Protein AF-0000000084467109 (afdb_homodimer)

Structure (mmCIF, N/CA/C/O backbone):
data_AF-0000000084467109-model_v1
#
loop_
_entity.id
_entity.type
_entity.pdbx_description
1 polymer 'NAD(P)-binding protein'
#
loop_
_atom_site.group_PDB
_atom_site.id
_atom_site.type_symbol
_atom_site.label_atom_id
_atom_site.label_alt_id
_atom_site.label_comp_id
_atom_site.label_asym_id
_atom_site.label_entity_id
_atom_site.label_seq_id
_atom_site.pdbx_PDB_ins_code
_atom_site.Cartn_x
_atom_site.Cartn_y
_atom_site.Cartn_z
_atom_site.occupancy
_atom_site.B_iso_or_equiv
_atom_site.auth_seq_id
_atom_site.auth_comp_id
_atom_site.auth_asym_id
_atom_site.auth_atom_id
_atom_site.pdbx_PDB_model_num
ATOM 1 N N . MET A 1 1 ? 11.43 -48.375 -25.312 1 65.69 1 MET A N 1
ATOM 2 C CA . MET A 1 1 ? 12.828 -48 -25.219 1 65.69 1 MET A CA 1
ATOM 3 C C . MET A 1 1 ? 12.984 -46.688 -24.406 1 65.69 1 MET A C 1
ATOM 5 O O . MET A 1 1 ? 12.125 -45.812 -24.453 1 65.69 1 MET A O 1
ATOM 9 N N . ALA A 1 2 ? 13.984 -46.594 -23.453 1 82.38 2 ALA A N 1
ATOM 10 C CA . ALA A 1 2 ? 14.281 -45.375 -22.672 1 82.38 2 ALA A CA 1
ATOM 11 C C . ALA A 1 2 ? 14.57 -44.188 -23.594 1 82.38 2 ALA A C 1
ATOM 13 O O . ALA A 1 2 ? 15.25 -44.344 -24.609 1 82.38 2 ALA A O 1
ATOM 14 N N . PRO A 1 3 ? 13.891 -43.062 -23.344 1 91.12 3 PRO A N 1
ATOM 15 C CA . PRO A 1 3 ? 14.195 -41.875 -24.156 1 91.12 3 PRO A CA 1
ATOM 16 C C . PRO A 1 3 ? 15.688 -41.531 -24.141 1 91.12 3 PRO A C 1
ATOM 18 O O . PRO A 1 3 ? 16.359 -41.719 -23.125 1 91.12 3 PRO A O 1
ATOM 21 N N . THR A 1 4 ? 16.219 -41.094 -25.312 1 95.38 4 THR A N 1
ATOM 22 C CA . THR A 1 4 ? 17.625 -40.719 -25.406 1 95.38 4 THR A CA 1
ATOM 23 C C . THR A 1 4 ? 17.766 -39.188 -25.531 1 95.38 4 THR A C 1
ATOM 25 O O . THR A 1 4 ? 18.859 -38.656 -25.375 1 95.38 4 THR A O 1
ATOM 28 N N . GLU A 1 5 ? 16.641 -38.594 -25.938 1 97.44 5 GLU A N 1
ATOM 29 C CA . GLU A 1 5 ? 16.656 -37.156 -26.109 1 97.44 5 GLU A CA 1
ATOM 30 C C . GLU A 1 5 ? 15.531 -36.5 -25.312 1 97.44 5 GLU A C 1
ATOM 32 O O . GLU A 1 5 ? 14.555 -37.156 -24.953 1 97.44 5 GLU A O 1
ATOM 37 N N . GLN A 1 6 ? 15.781 -35.281 -25.047 1 97.81 6 GLN A N 1
ATOM 38 C CA . GLN A 1 6 ? 14.766 -34.438 -24.422 1 97.81 6 GLN A CA 1
ATOM 39 C C . GLN A 1 6 ? 14.562 -33.156 -25.203 1 97.81 6 GLN A C 1
ATOM 41 O O . GLN A 1 6 ? 15.453 -32.688 -25.922 1 97.81 6 GLN A O 1
ATOM 46 N N . LYS A 1 7 ? 13.375 -32.625 -25.156 1 98.44 7 LYS A N 1
ATOM 47 C CA . LYS A 1 7 ? 13.055 -31.281 -25.609 1 98.44 7 LYS A CA 1
ATOM 48 C C . LYS A 1 7 ? 12.836 -30.344 -24.438 1 98.44 7 LYS A C 1
ATOM 50 O O . LYS A 1 7 ? 12.156 -30.688 -23.469 1 98.44 7 LYS A O 1
ATOM 55 N N . ILE A 1 8 ? 13.531 -29.172 -24.5 1 98.38 8 ILE A N 1
ATOM 56 C CA . ILE A 1 8 ? 13.5 -28.234 -23.391 1 98.38 8 ILE A CA 1
ATOM 57 C C . ILE A 1 8 ? 13.352 -26.812 -23.938 1 98.38 8 ILE A C 1
ATOM 59 O O . ILE A 1 8 ? 14.016 -26.438 -24.906 1 98.38 8 ILE A O 1
ATOM 63 N N . TRP A 1 9 ? 12.445 -26.062 -23.328 1 98.75 9 TRP A N 1
ATOM 64 C CA . TRP A 1 9 ? 12.305 -24.656 -23.703 1 98.75 9 TRP A CA 1
ATOM 65 C C . TRP A 1 9 ? 13.305 -23.797 -22.922 1 98.75 9 TRP A C 1
ATOM 67 O O . TRP A 1 9 ? 13.398 -23.891 -21.703 1 98.75 9 TRP A O 1
ATOM 77 N N . ILE A 1 10 ? 14 -22.969 -23.641 1 98.69 10 ILE A N 1
ATOM 78 C CA . ILE A 1 10 ? 15.008 -22.047 -23.141 1 98.69 10 ILE A CA 1
ATOM 79 C C . ILE A 1 10 ? 14.523 -20.609 -23.297 1 98.69 10 ILE A C 1
ATOM 81 O O . ILE A 1 10 ? 13.898 -20.266 -24.312 1 98.69 10 ILE A O 1
ATOM 85 N N . VAL A 1 11 ? 14.734 -19.797 -22.281 1 98.69 11 VAL A N 1
ATOM 86 C CA . VAL A 1 11 ? 14.562 -18.359 -22.516 1 98.69 11 VAL A CA 1
ATOM 87 C C . VAL A 1 11 ? 15.625 -17.859 -23.484 1 98.69 11 VAL A C 1
ATOM 89 O O . VAL A 1 11 ? 16.812 -17.891 -23.188 1 98.69 11 VAL A O 1
ATOM 92 N N . ASN A 1 12 ? 15.141 -17.453 -24.609 1 98.56 12 ASN A N 1
ATOM 93 C CA . ASN A 1 12 ? 16.047 -17 -25.656 1 98.56 12 ASN A CA 1
ATOM 94 C C . ASN A 1 12 ? 16.406 -15.523 -25.5 1 98.56 12 ASN A C 1
ATOM 96 O O . ASN A 1 12 ? 17.594 -15.164 -25.5 1 98.56 12 ASN A O 1
ATOM 100 N N . GLU A 1 13 ? 15.438 -14.672 -25.391 1 98.06 13 GLU A N 1
ATOM 101 C CA . GLU A 1 13 ? 15.586 -13.242 -25.109 1 98.06 13 GLU A CA 1
ATOM 102 C C . GLU A 1 13 ? 14.609 -12.797 -24.031 1 98.06 13 GLU A C 1
ATOM 104 O O . GLU A 1 13 ? 13.391 -12.898 -24.203 1 98.06 13 GLU A O 1
ATOM 109 N N . ASN A 1 14 ? 15.234 -12.289 -22.953 1 97.62 14 ASN A N 1
ATOM 110 C CA . ASN A 1 14 ? 14.344 -11.781 -21.906 1 97.62 14 ASN A CA 1
ATOM 111 C C . ASN A 1 14 ? 13.516 -10.602 -22.406 1 97.62 14 ASN A C 1
ATOM 113 O O . ASN A 1 14 ? 14.055 -9.68 -23.031 1 97.62 14 ASN A O 1
ATOM 117 N N . PRO A 1 15 ? 12.266 -10.656 -22.109 1 95.62 15 PRO A N 1
ATOM 118 C CA . PRO A 1 15 ? 11.383 -9.594 -22.609 1 95.62 15 PRO A CA 1
ATOM 119 C C . PRO A 1 15 ? 11.414 -8.344 -21.734 1 95.62 15 PRO A C 1
ATOM 121 O O . PRO A 1 15 ? 11.672 -8.438 -20.531 1 95.62 15 PRO A O 1
ATOM 124 N N . THR A 1 16 ? 11.078 -7.176 -22.281 1 89.5 16 THR A N 1
ATOM 125 C CA . THR A 1 16 ? 10.93 -5.93 -21.531 1 89.5 16 THR A CA 1
ATOM 126 C C . THR A 1 16 ? 9.461 -5.664 -21.203 1 89.5 16 THR A C 1
ATOM 128 O O . THR A 1 16 ? 9.148 -5.074 -20.172 1 89.5 16 THR A O 1
ATOM 131 N N . HIS A 1 17 ? 8.602 -5.961 -22.062 1 86.19 17 HIS A N 1
ATOM 132 C CA . HIS A 1 17 ? 7.16 -5.82 -21.875 1 86.19 17 HIS A CA 1
ATOM 133 C C . HIS A 1 17 ? 6.426 -7.098 -22.281 1 86.19 17 HIS A C 1
ATOM 135 O O . HIS A 1 17 ? 6.73 -8.18 -21.766 1 86.19 17 HIS A O 1
ATOM 141 N N . GLU A 1 18 ? 5.793 -7.141 -23.406 1 88.19 18 GLU A N 1
ATOM 142 C CA . GLU A 1 18 ? 5.059 -8.32 -23.859 1 88.19 18 GLU A CA 1
ATOM 143 C C . GLU A 1 18 ? 6.012 -9.414 -24.344 1 88.19 18 GLU A C 1
ATOM 145 O O . GLU A 1 18 ? 7.117 -9.117 -24.797 1 88.19 18 GLU A O 1
ATOM 150 N N . VAL A 1 19 ? 5.625 -10.609 -24.125 1 92.94 19 VAL A N 1
ATOM 151 C CA . VAL A 1 19 ? 6.371 -11.742 -24.656 1 92.94 19 VAL A CA 1
ATOM 152 C C . VAL A 1 19 ? 6.488 -11.617 -26.172 1 92.94 19 VAL A C 1
ATOM 154 O O . VAL A 1 19 ? 5.488 -11.406 -26.859 1 92.94 19 VAL A O 1
ATOM 157 N N . GLN A 1 20 ? 7.738 -11.688 -26.641 1 92.31 20 GLN A N 1
ATOM 158 C CA . GLN A 1 20 ? 8.031 -11.562 -28.062 1 92.31 20 GLN A CA 1
ATOM 159 C C . GLN A 1 20 ? 8.203 -12.938 -28.703 1 92.31 20 GLN A C 1
ATOM 161 O O . GLN A 1 20 ? 8.414 -13.938 -28.016 1 92.31 20 GLN A O 1
ATOM 166 N N . PRO A 1 21 ? 8.109 -12.969 -30.062 1 91.25 21 PRO A N 1
ATOM 167 C CA . PRO A 1 21 ? 8.258 -14.25 -30.766 1 91.25 21 PRO A CA 1
ATOM 168 C C . PRO A 1 21 ? 9.586 -14.945 -30.469 1 91.25 21 PRO A C 1
ATOM 170 O O . PRO A 1 21 ? 9.656 -16.172 -30.484 1 91.25 21 PRO A O 1
ATOM 173 N N . ASP A 1 22 ? 10.562 -14.18 -30.156 1 95.5 22 ASP A N 1
ATOM 174 C CA . ASP A 1 22 ? 11.875 -14.773 -29.938 1 95.5 22 ASP A CA 1
ATOM 175 C C . ASP A 1 22 ? 12.188 -14.906 -28.453 1 95.5 22 ASP A C 1
ATOM 177 O O . ASP A 1 22 ? 13.336 -15.141 -28.062 1 95.5 22 ASP A O 1
ATOM 181 N N . THR A 1 23 ? 11.234 -14.742 -27.625 1 98.06 23 THR A N 1
ATOM 182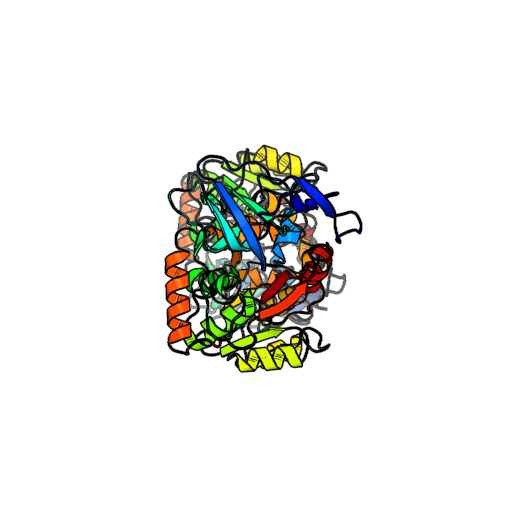 C CA . THR A 1 23 ? 11.445 -14.836 -26.172 1 98.06 23 THR A CA 1
ATOM 183 C C . THR A 1 23 ? 11.906 -16.234 -25.781 1 98.06 23 THR A C 1
ATOM 185 O O . THR A 1 23 ? 12.773 -16.391 -24.922 1 98.06 23 THR A O 1
ATOM 188 N N . PHE A 1 24 ? 11.375 -17.203 -26.453 1 98.56 24 PHE A N 1
ATOM 189 C CA . PHE A 1 24 ? 11.703 -18.578 -26.125 1 98.56 24 PHE A CA 1
ATOM 190 C C . PHE A 1 24 ? 12.211 -19.328 -27.359 1 98.56 24 PHE A C 1
ATOM 192 O O . PHE A 1 24 ? 11.891 -18.953 -28.484 1 98.56 24 PHE A O 1
ATOM 199 N N . ARG A 1 25 ? 12.922 -20.328 -27.109 1 98.56 25 ARG A N 1
ATOM 200 C CA . ARG A 1 25 ? 13.32 -21.266 -28.156 1 98.56 25 ARG A CA 1
ATOM 201 C C . ARG A 1 25 ? 13.297 -22.703 -27.641 1 98.56 25 ARG A C 1
ATOM 203 O O . ARG A 1 25 ? 13.617 -22.953 -26.469 1 98.56 25 ARG A O 1
ATOM 210 N N . LEU A 1 26 ? 12.992 -23.625 -28.516 1 98.56 26 LEU A N 1
ATOM 211 C CA . LEU A 1 26 ? 12.961 -25.047 -28.188 1 98.56 26 LEU A CA 1
ATOM 212 C C . LEU A 1 26 ? 14.273 -25.734 -28.578 1 98.56 26 LEU A C 1
ATOM 214 O O . LEU A 1 26 ? 14.766 -25.531 -29.703 1 98.56 26 LEU A O 1
ATOM 218 N N . GLU A 1 27 ? 14.789 -26.484 -27.609 1 98.44 27 GLU A N 1
ATOM 219 C CA . GLU A 1 27 ? 16.016 -27.234 -27.891 1 98.44 27 GLU A CA 1
ATOM 220 C C . GLU A 1 27 ? 15.773 -28.734 -27.719 1 98.44 27 GLU A C 1
ATOM 222 O O . GLU A 1 27 ? 15.055 -29.156 -26.812 1 98.44 27 GLU A O 1
ATOM 227 N N . THR A 1 28 ? 16.375 -29.469 -28.609 1 98.25 28 THR A N 1
ATOM 228 C CA . THR A 1 28 ? 16.531 -30.906 -28.438 1 98.25 28 THR A CA 1
ATOM 229 C C . THR A 1 28 ? 17.938 -31.25 -27.953 1 98.25 28 THR A C 1
ATOM 231 O O . THR A 1 28 ? 18.922 -30.828 -28.562 1 98.25 28 THR A O 1
ATOM 234 N N . ARG A 1 29 ? 17.906 -31.938 -26.828 1 96.94 29 ARG A N 1
ATOM 235 C CA . ARG A 1 29 ? 19.188 -32.281 -26.219 1 96.94 29 ARG A CA 1
ATOM 236 C C . ARG A 1 29 ? 19.219 -33.781 -25.828 1 96.94 29 ARG A C 1
ATOM 238 O O . ARG A 1 29 ? 18.172 -34.375 -25.562 1 96.94 29 ARG A O 1
ATOM 245 N N . PRO A 1 30 ? 20.5 -34.281 -25.953 1 97.56 30 PRO A N 1
ATOM 246 C CA . PRO A 1 30 ? 20.578 -35.625 -25.344 1 97.56 30 PRO A CA 1
ATOM 247 C C . PRO A 1 30 ? 20.234 -35.625 -23.859 1 97.56 30 PRO A C 1
ATOM 249 O O . PRO A 1 30 ? 20.531 -34.625 -23.156 1 97.56 30 PRO A O 1
ATOM 252 N N . ILE A 1 31 ? 19.578 -36.625 -23.406 1 97.75 31 ILE A N 1
ATOM 253 C CA . ILE A 1 31 ? 19.359 -36.781 -21.969 1 97.75 31 ILE A CA 1
ATOM 254 C C . ILE A 1 31 ? 20.672 -37.125 -21.281 1 97.75 31 ILE A C 1
ATOM 256 O O . ILE A 1 31 ? 21.359 -38.062 -21.672 1 97.75 31 ILE A O 1
ATOM 260 N N . PRO A 1 32 ? 21.031 -36.375 -20.344 1 96 32 PRO A N 1
ATOM 261 C CA . PRO A 1 32 ? 22.312 -36.656 -19.688 1 96 32 PRO A CA 1
ATOM 262 C C . PRO A 1 32 ? 22.281 -37.938 -18.891 1 96 32 PRO A C 1
ATOM 264 O O . PRO A 1 32 ? 21.219 -38.406 -18.484 1 96 32 PRO A O 1
ATOM 267 N N . GLU A 1 33 ? 23.5 -38.469 -18.703 1 95.69 33 GLU A N 1
ATOM 268 C CA . GLU A 1 33 ? 23.609 -39.625 -17.812 1 95.69 33 GLU A CA 1
ATOM 269 C C . GLU A 1 33 ? 23.234 -39.25 -16.391 1 95.69 33 GLU A C 1
ATOM 271 O O . GLU A 1 33 ? 23.609 -38.188 -15.891 1 95.69 33 GLU A O 1
ATOM 276 N N . LEU A 1 34 ? 22.531 -40.125 -15.828 1 96.69 34 LEU A N 1
ATOM 277 C CA . LEU A 1 34 ? 22.062 -39.906 -14.461 1 96.69 34 LEU A CA 1
ATOM 278 C C . LEU A 1 34 ? 23.219 -39.969 -13.477 1 96.69 34 LEU A C 1
ATOM 280 O O . LEU A 1 34 ? 23.984 -40.938 -13.453 1 96.69 34 LEU A O 1
ATOM 284 N N . LYS A 1 35 ? 23.359 -38.906 -12.602 1 98.06 35 LYS A N 1
ATOM 285 C CA . LYS A 1 35 ? 24.328 -38.875 -11.508 1 98.06 35 LYS A CA 1
ATOM 286 C C . LYS A 1 35 ? 23.672 -39.312 -10.195 1 98.06 35 LYS A C 1
ATOM 288 O O . LYS A 1 35 ? 22.453 -39.438 -10.117 1 98.06 35 LYS A O 1
ATOM 293 N N . ASP A 1 36 ? 24.578 -39.688 -9.25 1 97.56 36 ASP A N 1
ATOM 294 C CA . ASP A 1 36 ? 24.062 -40.031 -7.938 1 97.56 36 ASP A CA 1
ATOM 295 C C . ASP A 1 36 ? 23.172 -38.906 -7.387 1 97.56 36 ASP A C 1
ATOM 297 O O . ASP A 1 36 ? 23.516 -37.75 -7.445 1 97.56 36 ASP A O 1
ATOM 301 N N . GLY A 1 37 ? 21.969 -39.344 -6.945 1 98.12 37 GLY A N 1
ATOM 302 C CA . GLY A 1 37 ? 21.062 -38.375 -6.352 1 98.12 37 GLY A CA 1
ATOM 303 C C . GLY A 1 37 ? 20.141 -37.719 -7.363 1 98.12 37 GLY A C 1
ATOM 304 O O . GLY A 1 37 ? 19.391 -36.812 -7.031 1 98.12 37 GLY A O 1
ATOM 305 N N . GLU A 1 38 ? 20.172 -38.188 -8.57 1 98.38 38 GLU A N 1
ATOM 306 C CA . GLU A 1 38 ? 19.328 -37.594 -9.617 1 98.38 38 GLU A CA 1
ATOM 307 C C . GLU A 1 38 ? 18.25 -38.594 -10.07 1 98.38 38 GLU A C 1
ATOM 309 O O . GLU A 1 38 ? 18.375 -39.781 -9.844 1 98.38 38 GLU A O 1
ATOM 314 N N . VAL A 1 39 ? 17.219 -38.062 -10.648 1 98.38 39 VAL A N 1
ATOM 315 C CA . VAL A 1 39 ? 16.172 -38.875 -11.258 1 98.38 39 VAL A CA 1
ATOM 316 C C . VAL A 1 39 ? 15.859 -38.344 -12.656 1 98.38 39 VAL A C 1
ATOM 318 O O . VAL A 1 39 ? 15.984 -37.156 -12.922 1 98.38 39 VAL A O 1
ATOM 321 N N . LEU A 1 40 ? 15.5 -39.281 -13.531 1 98.44 40 LEU A N 1
ATOM 322 C CA . LEU A 1 40 ? 14.93 -38.938 -14.836 1 98.44 40 LEU A CA 1
ATOM 323 C C . LEU A 1 40 ? 13.406 -38.969 -14.789 1 98.44 40 LEU A C 1
ATOM 325 O O . LEU A 1 40 ? 12.805 -39.969 -14.422 1 98.44 40 LEU A O 1
ATOM 329 N N . VAL A 1 41 ? 12.828 -37.875 -15.133 1 98.56 41 VAL A N 1
ATOM 330 C CA . VAL A 1 41 ? 11.383 -37.719 -15.031 1 98.56 41 VAL A CA 1
ATOM 331 C C . VAL A 1 41 ? 10.781 -37.531 -16.422 1 98.56 41 VAL A C 1
ATOM 333 O O . VAL A 1 41 ? 11.281 -36.719 -17.203 1 98.56 41 VAL A O 1
ATOM 336 N N . GLN A 1 42 ? 9.789 -38.312 -16.75 1 98.69 42 GLN A N 1
ATOM 337 C CA . GLN A 1 42 ? 8.891 -38 -17.859 1 98.69 42 GLN A CA 1
ATOM 338 C C . GLN A 1 42 ? 7.781 -37.062 -17.422 1 98.69 42 GLN A C 1
ATOM 340 O O . GLN A 1 42 ? 6.895 -37.438 -16.656 1 98.69 42 GLN A O 1
ATOM 345 N N . VAL A 1 43 ? 7.805 -35.875 -17.922 1 98.69 43 VAL A N 1
ATOM 346 C CA . VAL A 1 43 ? 6.859 -34.844 -17.484 1 98.69 43 VAL A CA 1
ATOM 347 C C . VAL A 1 43 ? 5.496 -35.094 -18.125 1 98.69 43 VAL A C 1
ATOM 349 O O . VAL A 1 43 ? 5.402 -35.344 -19.328 1 98.69 43 VAL A O 1
ATOM 352 N N . GLU A 1 44 ? 4.461 -35.062 -17.312 1 98.44 44 GLU A N 1
ATOM 353 C CA . GLU A 1 44 ? 3.102 -35.344 -17.781 1 98.44 44 GLU A CA 1
ATOM 354 C C . GLU A 1 44 ? 2.271 -34.062 -17.797 1 98.44 44 GLU A C 1
ATOM 356 O O . GLU A 1 44 ? 1.51 -33.812 -18.734 1 98.44 44 GLU A O 1
ATOM 361 N N . PHE A 1 45 ? 2.355 -33.312 -16.75 1 98.62 45 PHE A N 1
ATOM 362 C CA . PHE A 1 45 ? 1.618 -32.062 -16.594 1 98.62 45 PHE A CA 1
ATOM 363 C C . PHE A 1 45 ? 2.555 -30.922 -16.203 1 98.62 45 PHE A C 1
ATOM 365 O O . PHE A 1 45 ? 3.514 -31.125 -15.453 1 98.62 45 PHE A O 1
ATOM 372 N N . ILE A 1 46 ? 2.328 -29.734 -16.719 1 98.75 46 ILE A N 1
ATOM 373 C CA . ILE A 1 46 ? 3.119 -28.547 -16.391 1 98.75 46 ILE A CA 1
ATOM 374 C C . ILE A 1 46 ? 2.207 -27.438 -15.859 1 98.75 46 ILE A C 1
ATOM 376 O O . ILE A 1 46 ? 1.143 -27.188 -16.422 1 98.75 46 ILE A O 1
ATOM 380 N N . SER A 1 47 ? 2.619 -26.906 -14.742 1 98.44 47 SER A N 1
ATOM 381 C CA . SER A 1 47 ? 1.913 -25.766 -14.188 1 98.44 47 SER A CA 1
ATOM 382 C C . SER A 1 47 ? 2.117 -24.516 -15.047 1 98.44 47 SER A C 1
ATOM 384 O O . SER A 1 47 ? 3.221 -24.281 -15.539 1 98.44 47 SER A O 1
ATOM 386 N N . ASN A 1 48 ? 1.075 -23.812 -15.305 1 98.31 48 ASN A N 1
ATOM 387 C CA . ASN A 1 48 ? 1.164 -22.484 -15.898 1 98.31 48 ASN A CA 1
ATOM 388 C C . ASN A 1 48 ? 0.893 -21.391 -14.867 1 98.31 48 ASN A C 1
ATOM 390 O O . ASN A 1 48 ? -0.212 -21.297 -14.328 1 98.31 48 ASN A O 1
ATOM 394 N N . ASP A 1 49 ? 1.9 -20.578 -14.617 1 97.06 49 ASP A N 1
ATOM 395 C CA . ASP A 1 49 ? 1.8 -19.547 -13.578 1 97.06 49 ASP A CA 1
ATOM 396 C C . ASP A 1 49 ? 2.086 -18.172 -14.141 1 97.06 49 ASP A C 1
ATOM 398 O O . ASP A 1 49 ? 3.115 -17.953 -14.789 1 97.06 49 ASP A O 1
ATOM 402 N N . PRO A 1 50 ? 1.169 -17.203 -13.805 1 95.94 50 PRO A N 1
ATOM 403 C CA . PRO A 1 50 ? 1.449 -15.828 -14.234 1 95.94 50 PRO A CA 1
ATOM 404 C C . PRO A 1 50 ? 2.797 -15.32 -13.734 1 95.94 50 PRO A C 1
ATOM 406 O O . PRO A 1 50 ? 3.465 -14.547 -14.422 1 95.94 50 PRO A O 1
ATOM 409 N N . ALA A 1 51 ? 3.242 -15.75 -12.594 1 95.06 51 ALA A N 1
ATOM 410 C CA . ALA A 1 51 ? 4.496 -15.328 -11.984 1 95.06 51 ALA A CA 1
ATOM 411 C C . ALA A 1 51 ? 5.684 -15.625 -12.891 1 95.06 51 ALA A C 1
ATOM 413 O O . ALA A 1 51 ? 6.719 -14.961 -12.812 1 95.06 51 ALA A O 1
ATOM 414 N N . GLN A 1 52 ? 5.562 -16.578 -13.773 1 96.69 52 GLN A N 1
ATOM 415 C CA . GLN A 1 52 ? 6.629 -16.922 -14.703 1 96.69 52 GLN A CA 1
ATOM 416 C C . GLN A 1 52 ? 7 -15.734 -15.586 1 96.69 52 GLN A C 1
ATOM 418 O O . GLN A 1 52 ? 8.148 -15.602 -16 1 96.69 52 GLN A O 1
ATOM 423 N N . ARG A 1 53 ? 6.004 -14.898 -15.797 1 95.75 53 ARG A N 1
ATOM 424 C CA . ARG A 1 53 ? 6.301 -13.711 -16.594 1 95.75 53 ARG A CA 1
ATOM 425 C C . ARG A 1 53 ? 7.312 -12.82 -15.867 1 95.75 53 ARG A C 1
ATOM 427 O O . ARG A 1 53 ? 8.219 -12.266 -16.5 1 95.75 53 ARG A O 1
ATOM 434 N N . GLY A 1 54 ? 7.098 -12.703 -14.586 1 93.69 54 GLY A N 1
ATOM 435 C CA . GLY A 1 54 ? 8.031 -11.906 -13.805 1 93.69 54 GLY A CA 1
ATOM 436 C C . GLY A 1 54 ? 9.414 -12.523 -13.727 1 93.69 54 GLY A C 1
ATOM 437 O O . GLY A 1 54 ? 10.414 -11.805 -13.695 1 93.69 54 GLY A O 1
ATOM 438 N N . TRP A 1 55 ? 9.5 -13.781 -13.812 1 96.19 55 TRP A N 1
ATOM 439 C CA . TRP A 1 55 ? 10.773 -14.492 -13.664 1 96.19 55 TRP A CA 1
ATOM 440 C C . TRP A 1 55 ? 11.688 -14.203 -14.844 1 96.19 55 TRP A C 1
ATOM 442 O O . TRP A 1 55 ? 12.914 -14.312 -14.734 1 96.19 55 TRP A O 1
ATOM 452 N N . ILE A 1 56 ? 11.086 -13.844 -15.953 1 96.75 56 ILE A N 1
ATOM 453 C CA . ILE A 1 56 ? 11.906 -13.727 -17.156 1 96.75 56 ILE A CA 1
ATOM 454 C C . ILE A 1 56 ? 12.031 -12.258 -17.562 1 96.75 56 ILE A C 1
ATOM 456 O O . ILE A 1 56 ? 12.477 -11.945 -18.656 1 96.75 56 ILE A O 1
ATOM 460 N N . GLN A 1 57 ? 11.664 -11.367 -16.719 1 94.62 57 GLN A N 1
ATOM 461 C CA . GLN A 1 57 ? 11.711 -9.938 -17.016 1 94.62 57 GLN A CA 1
ATOM 462 C C . GLN A 1 57 ? 13.148 -9.469 -17.234 1 94.62 57 GLN A C 1
ATOM 464 O O . GLN A 1 57 ? 14.023 -9.734 -16.406 1 94.62 57 GLN A O 1
ATOM 469 N N . LYS A 1 58 ? 13.305 -8.766 -18.359 1 94.81 58 LYS A N 1
ATOM 470 C CA . LYS A 1 58 ? 14.625 -8.211 -18.641 1 94.81 58 LYS A CA 1
ATOM 471 C C . LYS A 1 58 ? 15.039 -7.191 -17.578 1 94.81 58 LYS A C 1
ATOM 473 O O . LYS A 1 58 ? 14.227 -6.355 -17.172 1 94.81 58 LYS A O 1
ATOM 478 N N . GLY A 1 59 ? 16.219 -7.297 -17.094 1 91.25 59 GLY A N 1
ATOM 479 C CA . GLY A 1 59 ? 16.766 -6.305 -16.188 1 91.25 59 GLY A CA 1
ATOM 480 C C . GLY A 1 59 ? 16.344 -6.531 -14.75 1 91.25 59 GLY A C 1
ATOM 481 O O . GLY A 1 59 ? 16.594 -5.688 -13.883 1 91.25 59 GLY A O 1
ATOM 482 N N . SER A 1 60 ? 15.766 -7.633 -14.477 1 91.31 60 SER A N 1
ATOM 483 C CA . SER A 1 60 ? 15.391 -7.938 -13.102 1 91.31 60 SER A CA 1
ATOM 484 C C . SER A 1 60 ? 16.609 -7.891 -12.18 1 91.31 60 SER A C 1
ATOM 486 O O . SER A 1 60 ? 17.656 -8.438 -12.5 1 91.31 60 SER A O 1
ATOM 488 N N . ASP A 1 61 ? 16.453 -7.148 -11.047 1 90.62 61 ASP A N 1
ATOM 489 C CA . ASP A 1 61 ? 17.484 -7.09 -10.016 1 90.62 61 ASP A CA 1
ATOM 490 C C . ASP A 1 61 ? 17.453 -8.336 -9.133 1 90.62 61 ASP A C 1
ATOM 492 O O . ASP A 1 61 ? 16.516 -8.523 -8.359 1 90.62 61 ASP A O 1
ATOM 496 N N . PRO A 1 62 ? 18.5 -9.109 -9.188 1 91.38 62 PRO A N 1
ATOM 497 C CA . PRO A 1 62 ? 18.484 -10.359 -8.422 1 91.38 62 PRO A CA 1
ATOM 498 C C . PRO A 1 62 ? 18.344 -10.117 -6.918 1 91.38 62 PRO A C 1
ATOM 500 O O . PRO A 1 62 ? 17.797 -10.961 -6.203 1 91.38 62 PRO A O 1
ATOM 503 N N . ASP A 1 63 ? 18.812 -8.961 -6.477 1 90.38 63 ASP A N 1
ATOM 504 C CA . ASP A 1 63 ? 18.734 -8.656 -5.051 1 90.38 63 ASP A CA 1
ATOM 505 C C . ASP A 1 63 ? 17.312 -8.359 -4.621 1 90.38 63 ASP A C 1
ATOM 507 O O . ASP A 1 63 ? 16.969 -8.492 -3.443 1 90.38 63 ASP A O 1
ATOM 511 N N . ARG A 1 64 ? 16.5 -8.016 -5.547 1 94.25 64 ARG A N 1
ATOM 512 C CA . ARG A 1 64 ? 15.133 -7.613 -5.238 1 94.25 64 ARG A CA 1
ATOM 513 C C . ARG A 1 64 ? 14.133 -8.688 -5.664 1 94.25 64 ARG A C 1
ATOM 515 O O . ARG A 1 64 ? 13 -8.711 -5.184 1 94.25 64 ARG A O 1
ATOM 522 N N . ALA A 1 65 ? 14.633 -9.594 -6.512 1 94.31 65 ALA A N 1
ATOM 523 C CA . ALA A 1 65 ? 13.758 -10.664 -6.984 1 94.31 65 ALA A CA 1
ATOM 524 C C . ALA A 1 65 ? 13.492 -11.68 -5.879 1 94.31 65 ALA A C 1
ATOM 526 O O . ALA A 1 65 ? 14.375 -11.984 -5.074 1 94.31 65 ALA A O 1
ATOM 527 N N . TYR A 1 66 ? 12.25 -12.18 -5.824 1 93.69 66 TYR A N 1
ATOM 528 C CA . TYR A 1 66 ? 11.906 -13.148 -4.789 1 93.69 66 TYR A CA 1
ATOM 529 C C . TYR A 1 66 ? 12.297 -14.562 -5.207 1 93.69 66 TYR A C 1
ATOM 531 O O . TYR A 1 66 ? 12.32 -15.477 -4.379 1 93.69 66 TYR A O 1
ATOM 539 N N . VAL A 1 67 ? 12.508 -14.766 -6.469 1 93.44 67 VAL A N 1
ATOM 540 C CA . VAL A 1 67 ? 13.141 -15.969 -7.008 1 93.44 67 VAL A CA 1
ATOM 541 C C . VAL A 1 67 ? 14.242 -15.57 -7.988 1 93.44 67 VAL A C 1
ATOM 543 O O . VAL A 1 67 ? 14.195 -14.492 -8.586 1 93.44 67 VAL A O 1
ATOM 546 N N . LYS A 1 68 ? 15.188 -16.469 -8.109 1 94.44 68 LYS A N 1
ATOM 547 C CA . LYS A 1 68 ? 16.234 -16.203 -9.094 1 94.44 68 LYS A CA 1
ATOM 548 C C . LYS A 1 68 ? 15.641 -15.961 -10.477 1 94.44 68 LYS A C 1
ATOM 550 O O . LYS A 1 68 ? 14.859 -16.781 -10.977 1 94.44 68 LYS A O 1
ATOM 555 N N . PRO A 1 69 ? 16 -14.852 -11.078 1 96.94 69 PRO A N 1
ATOM 556 C CA . PRO A 1 69 ? 15.508 -14.633 -12.445 1 96.94 69 PRO A CA 1
ATOM 557 C C . PRO A 1 69 ? 15.961 -15.719 -13.414 1 96.94 69 PRO A C 1
ATOM 559 O O . PRO A 1 69 ? 17.016 -16.328 -13.211 1 96.94 69 PRO A O 1
ATOM 562 N N . VAL A 1 70 ? 15.117 -15.984 -14.414 1 97.69 70 VAL A N 1
ATOM 563 C CA . VAL A 1 70 ? 15.516 -16.859 -15.516 1 97.69 70 VAL A CA 1
ATOM 564 C C . VAL A 1 70 ? 16.125 -16.031 -16.641 1 97.69 70 VAL A C 1
ATOM 566 O O . VAL A 1 70 ? 15.445 -15.203 -17.25 1 97.69 70 VAL A O 1
ATOM 569 N N . ARG A 1 71 ? 17.359 -16.234 -16.922 1 97.69 71 ARG A N 1
ATOM 570 C CA . ARG A 1 71 ? 18.094 -15.438 -17.891 1 97.69 71 ARG A CA 1
ATOM 571 C C . ARG A 1 71 ? 18.109 -16.125 -19.25 1 97.69 71 ARG A C 1
ATOM 573 O O . ARG A 1 71 ? 17.906 -17.328 -19.359 1 97.69 71 ARG A O 1
ATOM 580 N N . ALA A 1 72 ? 18.359 -15.195 -20.234 1 98.19 72 ALA A N 1
ATOM 581 C CA . ALA A 1 72 ? 18.578 -15.75 -21.562 1 98.19 72 ALA A CA 1
ATOM 582 C C . ALA A 1 72 ? 19.609 -16.875 -21.531 1 98.19 72 ALA A C 1
ATOM 584 O O . ALA A 1 72 ? 20.656 -16.75 -20.891 1 98.19 72 ALA A O 1
ATOM 585 N N . GLY A 1 73 ? 19.203 -17.938 -22.188 1 98.31 73 GLY A N 1
ATOM 586 C CA . GLY A 1 73 ? 20.078 -19.109 -22.203 1 98.31 73 GLY A CA 1
ATOM 587 C C . GLY A 1 73 ? 19.719 -20.141 -21.156 1 98.31 73 GLY A C 1
ATOM 588 O O . GLY A 1 73 ? 20.219 -21.266 -21.203 1 98.31 73 GLY A O 1
ATOM 589 N N . GLU A 1 74 ? 18.859 -19.812 -20.266 1 98.12 74 GLU A N 1
ATOM 590 C CA . GLU A 1 74 ? 18.469 -20.734 -19.203 1 98.12 74 GLU A CA 1
ATOM 591 C C . GLU A 1 74 ? 17.141 -21.406 -19.516 1 98.12 74 GLU A C 1
ATOM 593 O O . GLU A 1 74 ? 16.297 -20.828 -20.203 1 98.12 74 GLU A O 1
ATOM 598 N N . PRO A 1 75 ? 16.953 -22.625 -19.031 1 98.25 75 PRO A N 1
ATOM 599 C CA . PRO A 1 75 ? 15.664 -23.281 -19.219 1 98.25 75 PRO A CA 1
ATOM 600 C C . PRO A 1 75 ? 14.539 -22.578 -18.453 1 98.25 75 PRO A C 1
ATOM 602 O O . PRO A 1 75 ? 14.75 -22.078 -17.344 1 98.25 75 PRO A O 1
ATOM 605 N N . MET A 1 76 ? 13.406 -22.531 -19.125 1 98.44 76 MET A N 1
ATOM 606 C CA . MET A 1 76 ? 12.242 -22 -18.422 1 98.44 76 MET A CA 1
ATOM 607 C C . MET A 1 76 ? 11.867 -22.891 -17.234 1 98.44 76 MET A C 1
ATOM 609 O O . MET A 1 76 ? 11.914 -24.109 -17.344 1 98.44 76 MET A O 1
ATOM 613 N N . ARG A 1 77 ? 11.5 -22.25 -16.156 1 98.06 77 ARG A N 1
ATOM 614 C CA . ARG A 1 77 ? 11.148 -22.984 -14.938 1 98.06 77 ARG A CA 1
ATOM 615 C C . ARG A 1 77 ? 9.641 -23.156 -14.828 1 98.06 77 ARG A C 1
ATOM 617 O O . ARG A 1 77 ? 8.875 -22.281 -15.227 1 98.06 77 ARG A O 1
ATOM 624 N N . ALA A 1 78 ? 9.273 -24.234 -14.242 1 98.25 78 ALA A N 1
ATOM 625 C CA . ALA A 1 78 ? 7.875 -24.547 -13.953 1 98.25 78 ALA A CA 1
ATOM 626 C C . ALA A 1 78 ? 7.762 -25.766 -13.047 1 98.25 78 ALA A C 1
ATOM 628 O O . ALA A 1 78 ? 8.602 -26.656 -13.102 1 98.25 78 ALA A O 1
ATOM 629 N N . SER A 1 79 ? 6.727 -25.75 -12.25 1 97.75 79 SER A N 1
ATOM 630 C CA . SER A 1 79 ? 6.371 -26.984 -11.555 1 97.75 79 SER A CA 1
ATOM 631 C C . SER A 1 79 ? 5.629 -27.938 -12.477 1 97.75 79 SER A C 1
ATOM 633 O O . SER A 1 79 ? 5.094 -27.531 -13.508 1 97.75 79 SER A O 1
ATOM 635 N N . GLY A 1 80 ? 5.715 -29.156 -12.117 1 98.44 80 GLY A N 1
ATOM 636 C CA . GLY A 1 80 ? 5.051 -30.172 -12.922 1 98.44 80 GLY A CA 1
ATOM 637 C C . GLY A 1 80 ? 4.84 -31.484 -12.188 1 98.44 80 GLY A C 1
ATOM 638 O O . GLY A 1 80 ? 5.281 -31.625 -11.047 1 98.44 80 GLY A O 1
ATOM 639 N N . ILE A 1 81 ? 4.039 -32.312 -12.805 1 98.56 81 ILE A N 1
ATOM 640 C CA . ILE A 1 81 ? 3.857 -33.688 -12.406 1 98.56 81 ILE A CA 1
ATOM 641 C C . ILE A 1 81 ? 4.457 -34.625 -13.461 1 98.56 81 ILE A C 1
ATOM 643 O O . ILE A 1 81 ? 4.316 -34.375 -14.664 1 98.56 81 ILE A O 1
ATOM 647 N N . GLY A 1 82 ? 5.125 -35.594 -13.008 1 98.44 82 GLY A N 1
ATOM 648 C CA . GLY A 1 82 ? 5.715 -36.562 -13.938 1 98.44 82 GLY A CA 1
ATOM 649 C C . GLY A 1 82 ? 5.98 -37.906 -13.305 1 98.44 82 GLY A C 1
ATOM 650 O O . GLY A 1 82 ? 5.758 -38.094 -12.109 1 98.44 82 GLY A O 1
ATOM 651 N N . LYS A 1 83 ? 6.41 -38.812 -14.141 1 98.25 83 LYS A N 1
ATOM 652 C CA . LYS A 1 83 ? 6.77 -40.156 -13.719 1 98.25 83 LYS A CA 1
ATOM 653 C C . LYS A 1 83 ? 8.281 -40.344 -13.742 1 98.25 83 LYS A C 1
ATOM 655 O O . LYS A 1 83 ? 8.945 -40.031 -14.727 1 98.25 83 LYS A O 1
ATOM 660 N N . ILE A 1 84 ? 8.758 -40.906 -12.672 1 98.31 84 ILE A N 1
ATOM 661 C CA . ILE A 1 84 ? 10.188 -41.219 -12.633 1 98.31 84 ILE A CA 1
ATOM 662 C C . ILE A 1 84 ? 10.469 -42.438 -13.5 1 98.31 84 ILE A C 1
ATOM 664 O O . ILE A 1 84 ? 9.938 -43.531 -13.242 1 98.31 84 ILE A O 1
ATOM 668 N N . LEU A 1 85 ? 11.289 -42.281 -14.5 1 98.25 85 LEU A N 1
ATOM 669 C CA . LEU A 1 85 ? 11.648 -43.344 -15.406 1 98.25 85 LEU A CA 1
ATOM 670 C C . LEU A 1 85 ? 12.891 -44.094 -14.914 1 98.25 85 LEU A C 1
ATOM 672 O O . LEU A 1 85 ? 13.031 -45.281 -15.133 1 98.25 85 LEU A O 1
ATOM 676 N N . ALA A 1 86 ? 13.828 -43.375 -14.383 1 97.94 86 ALA A N 1
ATOM 677 C CA . ALA A 1 86 ? 15.07 -43.875 -13.812 1 97.94 86 ALA A CA 1
ATOM 678 C C . ALA A 1 86 ? 15.477 -43.094 -12.57 1 97.94 86 ALA A C 1
ATOM 680 O O . ALA A 1 86 ? 15.203 -41.906 -12.477 1 97.94 86 ALA A O 1
ATOM 681 N N . SER A 1 87 ? 16.141 -43.844 -11.586 1 98.06 87 SER A N 1
ATOM 682 C CA . SER A 1 87 ? 16.453 -43.188 -10.32 1 98.06 87 SER A CA 1
ATOM 683 C C . SER A 1 87 ? 17.812 -43.625 -9.789 1 98.06 87 SER A C 1
ATOM 685 O O . SER A 1 87 ? 18.141 -44.812 -9.836 1 98.06 87 SER A O 1
ATOM 687 N N . LYS A 1 88 ? 18.609 -42.688 -9.445 1 98.19 88 LYS A N 1
ATOM 688 C CA . LYS A 1 88 ? 19.781 -42.906 -8.602 1 98.19 88 LYS A CA 1
ATOM 689 C C . LYS A 1 88 ? 19.641 -42.188 -7.277 1 98.19 88 LYS A C 1
ATOM 691 O O . LYS A 1 88 ? 20.641 -41.719 -6.703 1 98.19 88 LYS A O 1
ATOM 696 N N . SER A 1 89 ? 18.438 -41.906 -6.969 1 97.44 89 SER A N 1
ATOM 697 C CA . SER A 1 89 ? 18.078 -41.281 -5.703 1 97.44 89 SER A CA 1
ATOM 698 C C . SER A 1 89 ? 17.781 -42.312 -4.629 1 97.44 89 SER A C 1
ATOM 700 O O . SER A 1 89 ? 17.234 -43.406 -4.93 1 97.44 89 SER A O 1
ATOM 702 N N . SER A 1 90 ? 18.141 -42.062 -3.373 1 95.62 90 SER A N 1
ATOM 703 C CA . SER A 1 90 ? 17.766 -42.938 -2.258 1 95.62 90 SER A CA 1
ATOM 704 C C . SER A 1 90 ? 16.344 -42.625 -1.778 1 95.62 90 SER A C 1
ATOM 706 O O . SER A 1 90 ? 15.75 -43.375 -1.031 1 95.62 90 SER A O 1
ATOM 708 N N . LYS A 1 91 ? 15.75 -41.5 -2.279 1 96.38 91 LYS A N 1
ATOM 709 C CA . LYS A 1 91 ? 14.469 -41 -1.78 1 96.38 91 LYS A CA 1
ATOM 710 C C . LYS A 1 91 ? 13.328 -41.375 -2.729 1 96.38 91 LYS A C 1
ATOM 712 O O . LYS A 1 91 ? 12.195 -41.562 -2.295 1 96.38 91 LYS A O 1
ATOM 717 N N . TRP A 1 92 ? 13.633 -41.375 -3.996 1 98 92 TRP A N 1
ATOM 718 C CA . TRP A 1 92 ? 12.609 -41.562 -5.016 1 98 92 TRP A CA 1
ATOM 719 C C . TRP A 1 92 ? 12.875 -42.781 -5.863 1 98 92 TRP A C 1
ATOM 721 O O . TRP A 1 92 ? 14.023 -43.094 -6.191 1 98 92 TRP A O 1
ATOM 731 N N . LYS A 1 93 ? 11.766 -43.438 -6.27 1 97.88 93 LYS A N 1
ATOM 732 C CA . LYS A 1 93 ? 11.906 -44.688 -6.973 1 97.88 93 LYS A CA 1
ATOM 733 C C . LYS A 1 93 ? 11.312 -44.625 -8.375 1 97.88 93 LYS A C 1
ATOM 735 O O . LYS A 1 93 ? 10.398 -43.812 -8.625 1 97.88 93 LYS A O 1
ATOM 740 N N . GLU A 1 94 ? 11.836 -45.5 -9.148 1 97.88 94 GLU A N 1
ATOM 741 C CA . GLU A 1 94 ? 11.305 -45.625 -10.5 1 97.88 94 GLU A CA 1
ATOM 742 C C . GLU A 1 94 ? 9.828 -46 -10.477 1 97.88 94 GLU A C 1
ATOM 744 O O . GLU A 1 94 ? 9.391 -46.781 -9.641 1 97.88 94 GLU A O 1
ATOM 749 N N . GLY A 1 95 ? 9.094 -45.375 -11.328 1 97.75 95 GLY A N 1
ATOM 750 C CA . GLY A 1 95 ? 7.668 -45.656 -11.438 1 97.75 95 GLY A CA 1
ATOM 751 C C . GLY A 1 95 ? 6.801 -44.719 -10.641 1 97.75 95 GLY A C 1
ATOM 752 O O . GLY A 1 95 ? 5.605 -44.562 -10.906 1 97.75 95 GLY A O 1
ATOM 753 N N . GLN A 1 96 ? 7.363 -44 -9.719 1 97.44 96 GLN A N 1
ATOM 754 C CA . GLN A 1 96 ? 6.594 -43.094 -8.891 1 97.44 96 GLN A CA 1
ATOM 755 C C . GLN A 1 96 ? 6.164 -41.844 -9.688 1 97.44 96 GLN A C 1
ATOM 757 O O . GLN A 1 96 ? 6.93 -41.344 -10.508 1 97.44 96 GLN A O 1
ATOM 762 N N . ARG A 1 97 ? 4.918 -41.469 -9.469 1 97.88 97 ARG A N 1
ATOM 763 C CA . ARG A 1 97 ? 4.445 -40.188 -9.961 1 97.88 97 ARG A CA 1
ATOM 764 C C . ARG A 1 97 ? 4.719 -39.062 -8.953 1 97.88 97 ARG A C 1
ATOM 766 O O . ARG A 1 97 ? 4.34 -39.188 -7.781 1 97.88 97 ARG A O 1
ATOM 773 N N . VAL A 1 98 ? 5.406 -38.031 -9.406 1 97.94 98 VAL A N 1
ATOM 774 C CA . VAL A 1 98 ? 5.914 -37.031 -8.445 1 97.94 98 VAL A CA 1
ATOM 775 C C . VAL A 1 98 ? 5.586 -35.625 -8.922 1 97.94 98 VAL A C 1
ATOM 777 O O . VAL A 1 98 ? 5.332 -35.406 -10.102 1 97.94 98 VAL A O 1
ATOM 780 N N . TYR A 1 99 ? 5.406 -34.781 -7.949 1 97.19 99 TYR A N 1
ATOM 781 C CA . TYR A 1 99 ? 5.336 -33.344 -8.125 1 97.19 99 TYR A CA 1
ATOM 782 C C . TYR A 1 99 ? 6.691 -32.688 -7.863 1 97.19 99 TYR A C 1
ATOM 784 O O . TYR A 1 99 ? 7.355 -33 -6.875 1 97.19 99 TYR A O 1
ATOM 792 N N . GLY A 1 100 ? 7.125 -31.828 -8.734 1 97 100 GLY A N 1
ATOM 793 C CA . GLY A 1 100 ? 8.406 -31.156 -8.57 1 97 100 GLY A CA 1
ATOM 794 C C . GLY A 1 100 ? 8.602 -30 -9.547 1 97 100 GLY A C 1
ATOM 795 O O . GLY A 1 100 ? 7.637 -29.5 -10.117 1 97 100 GLY A O 1
ATOM 796 N N . TYR A 1 101 ? 9.836 -29.516 -9.625 1 97 101 TYR A N 1
ATOM 797 C CA . TYR A 1 101 ? 10.219 -28.438 -10.531 1 97 101 TYR A CA 1
ATOM 798 C C . TYR A 1 101 ? 10.891 -29 -11.781 1 97 101 TYR A C 1
ATOM 800 O O . TYR A 1 101 ? 12.102 -29.234 -11.789 1 97 101 TYR A O 1
ATOM 808 N N . PHE A 1 102 ? 10.156 -29.078 -12.859 1 98.31 102 PHE A N 1
ATOM 809 C CA . PHE A 1 102 ? 10.609 -29.828 -14.023 1 98.31 102 PHE A CA 1
ATOM 810 C C . PHE A 1 102 ? 10.781 -28.922 -15.234 1 98.31 102 PHE A C 1
ATOM 812 O O . PHE A 1 102 ? 11.359 -29.328 -16.234 1 98.31 102 PHE A O 1
ATOM 819 N N . GLY A 1 103 ? 10.289 -27.688 -15.148 1 98.31 103 GLY A N 1
ATOM 820 C CA . GLY A 1 103 ? 10.43 -26.766 -16.266 1 98.31 103 GLY A CA 1
ATOM 821 C C . GLY A 1 103 ? 9.57 -27.141 -17.453 1 98.31 103 GLY A C 1
ATOM 822 O O . GLY A 1 103 ? 8.672 -27.969 -17.344 1 98.31 103 GLY A O 1
ATOM 823 N N . TRP A 1 104 ? 9.797 -26.406 -18.531 1 98.75 104 TRP A N 1
ATOM 824 C CA . TRP A 1 104 ? 9.141 -26.672 -19.812 1 98.75 104 TRP A CA 1
ATOM 825 C C . TRP A 1 104 ? 9.914 -27.719 -20.609 1 98.75 104 TRP A C 1
ATOM 827 O O . TRP A 1 104 ? 10.633 -27.375 -21.547 1 98.75 104 TRP A O 1
ATOM 837 N N . ALA A 1 105 ? 9.672 -28.969 -20.266 1 98.62 105 ALA A N 1
ATOM 838 C CA . ALA A 1 105 ? 10.398 -30.078 -20.891 1 98.62 105 ALA A CA 1
ATOM 839 C C . ALA A 1 105 ? 9.539 -31.328 -20.938 1 98.62 105 ALA A C 1
ATOM 841 O O . ALA A 1 105 ? 8.594 -31.484 -20.156 1 98.62 105 ALA A O 1
ATOM 842 N N . ASP A 1 106 ? 9.805 -32.219 -21.859 1 98.62 106 ASP A N 1
ATOM 843 C CA . ASP A 1 106 ? 9.094 -33.469 -21.906 1 98.62 106 ASP A CA 1
ATOM 844 C C . ASP A 1 106 ? 9.789 -34.531 -21.047 1 98.62 106 ASP A C 1
ATOM 846 O O . ASP A 1 106 ? 9.141 -35.406 -20.469 1 98.62 106 ASP A O 1
ATOM 850 N N . TYR A 1 107 ? 11.102 -34.5 -20.984 1 98.31 107 TYR A N 1
ATOM 851 C CA . TYR A 1 107 ? 11.945 -35.25 -20.062 1 98.31 107 TYR A CA 1
ATOM 852 C C . TYR A 1 107 ? 12.961 -34.344 -19.375 1 98.31 107 TYR A C 1
ATOM 854 O O . TYR A 1 107 ? 13.453 -33.406 -19.984 1 98.31 107 TYR A O 1
ATOM 862 N N . VAL A 1 108 ? 13.266 -34.719 -18.141 1 98 108 VAL A N 1
ATOM 863 C CA . VAL A 1 108 ? 14.25 -33.875 -17.453 1 98 108 VAL A CA 1
ATOM 864 C C . VAL A 1 108 ? 14.977 -34.719 -16.406 1 98 108 VAL A C 1
ATOM 866 O O . VAL A 1 108 ? 14.375 -35.594 -15.758 1 98 108 VAL A O 1
ATOM 869 N N . VAL A 1 109 ? 16.266 -34.531 -16.281 1 98 109 VAL A N 1
ATOM 870 C CA . VAL A 1 109 ? 17.047 -35 -15.141 1 98 109 VAL A CA 1
ATOM 871 C C . VAL A 1 109 ? 17.125 -33.938 -14.062 1 98 109 VAL A C 1
ATOM 873 O O . VAL A 1 109 ? 17.547 -32.812 -14.336 1 98 109 VAL A O 1
ATOM 876 N N . VAL A 1 110 ? 16.656 -34.281 -12.891 1 97.88 110 VAL A N 1
ATOM 877 C CA . VAL A 1 110 ? 16.703 -33.312 -11.805 1 97.88 110 VAL A CA 1
ATOM 878 C C . VAL A 1 110 ? 17.328 -33.969 -10.562 1 97.88 110 VAL A C 1
ATOM 880 O O . VAL A 1 110 ? 17.234 -35.188 -10.383 1 97.88 110 VAL A O 1
ATOM 883 N N . PRO A 1 111 ? 18.047 -33.094 -9.75 1 97.75 111 PRO A N 1
ATOM 884 C CA . PRO A 1 111 ? 18.422 -33.625 -8.43 1 97.75 111 PRO A CA 1
ATOM 885 C C . PRO A 1 111 ? 17.219 -34.062 -7.594 1 97.75 111 PRO A C 1
ATOM 887 O O . PRO A 1 111 ? 16.109 -33.562 -7.832 1 97.75 111 PRO A O 1
ATOM 890 N N . GLU A 1 112 ? 17.406 -34.969 -6.688 1 96.12 112 GLU A N 1
ATOM 891 C CA . GLU A 1 112 ? 16.312 -35.469 -5.852 1 96.12 112 GLU A CA 1
ATOM 892 C C . GLU A 1 112 ? 15.625 -34.312 -5.133 1 96.12 112 GLU A C 1
ATOM 894 O O . GLU A 1 112 ? 14.422 -34.375 -4.852 1 96.12 112 GLU A O 1
ATOM 899 N N . ALA A 1 113 ? 16.344 -33.188 -4.906 1 93.25 113 ALA A N 1
ATOM 900 C CA . ALA A 1 113 ? 15.773 -32 -4.258 1 93.25 113 ALA A CA 1
ATOM 901 C C . ALA A 1 113 ? 14.781 -31.297 -5.176 1 93.25 113 ALA A C 1
ATOM 903 O O . ALA A 1 113 ? 13.977 -30.484 -4.719 1 93.25 113 ALA A O 1
ATOM 904 N N . GLY A 1 114 ? 14.859 -31.578 -6.426 1 94.25 114 GLY A N 1
ATOM 905 C CA . GLY A 1 114 ? 13.922 -31 -7.383 1 94.25 114 GLY A CA 1
ATOM 906 C C . GLY A 1 114 ? 12.555 -31.656 -7.332 1 94.25 114 GLY A C 1
ATOM 907 O O . GLY A 1 114 ? 11.594 -31.125 -7.891 1 94.25 114 GLY A O 1
ATOM 908 N N . VAL A 1 115 ? 12.461 -32.812 -6.746 1 96.06 115 VAL A N 1
ATOM 909 C CA . VAL A 1 115 ? 11.188 -33.5 -6.48 1 96.06 115 VAL A CA 1
ATOM 910 C C . VAL A 1 115 ? 10.664 -33.094 -5.105 1 96.06 115 VAL A C 1
ATOM 912 O O . VAL A 1 115 ? 11.375 -33.219 -4.102 1 96.06 115 VAL A O 1
ATOM 915 N N . VAL A 1 116 ? 9.43 -32.562 -5.082 1 92.88 116 VAL A N 1
ATOM 916 C CA . VAL A 1 116 ? 8.891 -32 -3.852 1 92.88 116 VAL A CA 1
ATOM 917 C C . VAL A 1 116 ? 8.125 -33.062 -3.078 1 92.88 116 VAL A C 1
ATOM 919 O O . VAL A 1 116 ? 8.266 -33.188 -1.859 1 92.88 116 VAL A O 1
ATOM 922 N N . MET A 1 117 ? 7.305 -33.812 -3.717 1 93 117 MET A N 1
ATOM 923 C CA . MET A 1 117 ? 6.465 -34.844 -3.092 1 93 117 MET A CA 1
ATOM 924 C C . MET A 1 117 ? 5.922 -35.812 -4.137 1 93 117 MET A C 1
ATOM 926 O O . MET A 1 117 ? 6.062 -35.562 -5.34 1 93 117 MET A O 1
ATOM 930 N N . GLU A 1 118 ? 5.344 -36.844 -3.572 1 95.56 118 GLU A N 1
ATOM 931 C CA . GLU A 1 118 ? 4.559 -37.719 -4.457 1 95.56 118 GLU A CA 1
ATOM 932 C C . GLU A 1 118 ? 3.318 -37 -4.973 1 95.56 118 GLU A C 1
ATOM 934 O O . GLU A 1 118 ? 2.676 -36.25 -4.23 1 95.56 118 GLU A O 1
ATOM 939 N N . ALA A 1 119 ? 3.033 -37.188 -6.234 1 96.44 119 ALA A N 1
ATOM 940 C CA . ALA A 1 119 ? 1.826 -36.594 -6.789 1 96.44 119 ALA A CA 1
ATOM 941 C C . ALA A 1 119 ? 0.572 -37.156 -6.148 1 96.44 119 ALA A C 1
ATOM 943 O O . ALA A 1 119 ? 0.497 -38.375 -5.91 1 96.44 119 ALA A O 1
ATOM 944 N N . ILE A 1 120 ? -0.354 -36.281 -5.836 1 93.31 120 ILE A N 1
ATOM 945 C CA . ILE A 1 120 ? -1.625 -36.688 -5.262 1 93.31 120 ILE A CA 1
ATOM 946 C C . ILE A 1 120 ? -2.703 -36.719 -6.34 1 93.31 120 ILE A C 1
ATOM 948 O O . ILE A 1 120 ? -2.848 -35.75 -7.09 1 93.31 120 ILE A O 1
ATOM 952 N N . ASP A 1 121 ? -3.34 -37.781 -6.367 1 86.94 121 ASP A N 1
ATOM 953 C CA . ASP A 1 121 ? -4.453 -37.906 -7.305 1 86.94 121 ASP A CA 1
ATOM 954 C C . ASP A 1 121 ? -5.793 -37.75 -6.59 1 86.94 121 ASP A C 1
ATOM 956 O O . ASP A 1 121 ? -5.996 -38.312 -5.516 1 86.94 121 ASP A O 1
ATOM 960 N N . LEU A 1 122 ? -6.598 -36.906 -7.051 1 89.19 122 LEU A N 1
ATOM 961 C CA . LEU A 1 122 ? -7.969 -36.75 -6.578 1 89.19 122 LEU A CA 1
ATOM 962 C C . LEU A 1 122 ? -8.969 -37.094 -7.684 1 89.19 122 LEU A C 1
ATOM 964 O O . LEU A 1 122 ? -8.766 -36.719 -8.836 1 89.19 122 LEU A O 1
ATOM 968 N N . PRO A 1 123 ? -9.945 -37.812 -7.258 1 84.38 123 PRO A N 1
ATOM 969 C CA . PRO A 1 123 ? -10.961 -38.125 -8.266 1 84.38 123 PRO A CA 1
ATOM 970 C C . PRO A 1 123 ? -11.516 -36.875 -8.945 1 84.38 123 PRO A C 1
ATOM 972 O O . PRO A 1 123 ? -11.875 -35.906 -8.273 1 84.38 123 PRO A O 1
ATOM 975 N N . GLY A 1 124 ? -11.492 -36.938 -10.242 1 84.56 124 GLY A N 1
ATOM 976 C CA . GLY A 1 124 ? -12.078 -35.844 -11.008 1 84.56 124 GLY A CA 1
ATOM 977 C C . GLY A 1 124 ? -11.141 -34.688 -11.18 1 84.56 124 GLY A C 1
ATOM 978 O O . GLY A 1 124 ? -11.492 -33.688 -11.82 1 84.56 124 GLY A O 1
ATOM 979 N N . VAL A 1 125 ? -10.023 -34.75 -10.586 1 92.06 125 VAL A N 1
ATOM 980 C CA . VAL A 1 125 ? -9.031 -33.688 -10.734 1 92.06 125 VAL A CA 1
ATOM 981 C C . VAL A 1 125 ? -7.77 -34.219 -11.398 1 92.06 125 VAL A C 1
ATOM 983 O O . VAL A 1 125 ? -7.09 -35.094 -10.828 1 92.06 125 VAL A O 1
ATOM 986 N N . THR A 1 126 ? -7.387 -33.75 -12.523 1 90.5 126 THR A N 1
ATOM 987 C CA . THR A 1 126 ? -6.352 -34.312 -13.375 1 90.5 126 THR A CA 1
ATOM 988 C C . THR A 1 126 ? -4.965 -34.031 -12.797 1 90.5 126 THR A C 1
ATOM 990 O O . THR A 1 126 ? -4.078 -34.906 -12.859 1 90.5 126 THR A O 1
ATOM 993 N N . ALA A 1 127 ? -4.812 -32.875 -12.273 1 95.38 127 ALA A N 1
ATOM 994 C CA . ALA A 1 127 ? -3.508 -32.438 -11.797 1 95.38 127 ALA A CA 1
ATOM 995 C C . ALA A 1 127 ? -3.623 -31.75 -10.43 1 95.38 127 ALA A C 1
ATOM 997 O O . ALA A 1 127 ? -3.158 -30.625 -10.242 1 95.38 127 ALA A O 1
ATOM 998 N N . ALA A 1 128 ? -4.094 -32.531 -9.492 1 95.88 128 ALA A N 1
ATOM 999 C CA . ALA A 1 128 ? -4.441 -32 -8.172 1 95.88 128 ALA A CA 1
ATOM 1000 C C . ALA A 1 128 ? -3.24 -31.344 -7.512 1 95.88 128 ALA A C 1
ATOM 1002 O O . ALA A 1 128 ? -3.361 -30.266 -6.934 1 95.88 128 ALA A O 1
ATOM 1003 N N . SER A 1 129 ? -2.045 -31.938 -7.645 1 97 129 SER A N 1
ATOM 1004 C CA . SER A 1 129 ? -0.838 -31.438 -6.988 1 97 129 SER A CA 1
ATOM 1005 C C . SER A 1 129 ? -0.375 -30.125 -7.605 1 97 129 SER A C 1
ATOM 1007 O O . SER A 1 129 ? 0.458 -29.422 -7.027 1 97 129 SER A O 1
ATOM 1009 N N . LEU A 1 130 ? -0.952 -29.75 -8.773 1 97.25 130 LEU A N 1
ATOM 1010 C CA . LEU A 1 130 ? -0.635 -28.469 -9.414 1 97.25 130 LEU A CA 1
ATOM 1011 C C . LEU A 1 130 ? -1.759 -27.469 -9.203 1 97.25 130 LEU A C 1
ATOM 1013 O O . LEU A 1 130 ? -1.593 -26.266 -9.484 1 97.25 130 LEU A O 1
ATOM 1017 N N . SER A 1 131 ? -2.91 -27.969 -8.758 1 95.5 131 SER A N 1
ATOM 1018 C CA . SER A 1 131 ? -4.102 -27.125 -8.695 1 95.5 131 SER A CA 1
ATOM 1019 C C . SER A 1 131 ? -4.645 -27.031 -7.273 1 95.5 131 SER A C 1
ATOM 1021 O O . SER A 1 131 ? -4.098 -26.312 -6.438 1 95.5 131 SER A O 1
ATOM 1023 N N . ILE A 1 132 ? -5.574 -27.844 -6.887 1 94.88 132 ILE A N 1
ATOM 1024 C CA . ILE A 1 132 ? -6.328 -27.688 -5.645 1 94.88 132 ILE A CA 1
ATOM 1025 C C . ILE A 1 132 ? -5.453 -28.078 -4.457 1 94.88 132 ILE A C 1
ATOM 1027 O O . ILE A 1 132 ? -5.781 -27.781 -3.309 1 94.88 132 ILE A O 1
ATOM 1031 N N . LEU A 1 133 ? -4.34 -28.797 -4.742 1 96.12 133 LEU A N 1
ATOM 1032 C CA . LEU A 1 133 ? -3.393 -29.156 -3.695 1 96.12 133 LEU A CA 1
ATOM 1033 C C . LEU A 1 133 ? -2.004 -28.609 -4 1 96.12 133 LEU A C 1
ATOM 1035 O O . LEU A 1 133 ? -1.006 -29.094 -3.459 1 96.12 133 LEU A O 1
ATOM 1039 N N . GLY A 1 134 ? -1.957 -27.703 -4.934 1 95.81 134 GLY A N 1
ATOM 1040 C CA . GLY A 1 134 ? -0.688 -27.141 -5.367 1 95.81 134 GLY A CA 1
ATOM 1041 C C . GLY A 1 134 ? -0.349 -25.828 -4.688 1 95.81 134 GLY A C 1
ATOM 1042 O O . GLY A 1 134 ? -0.969 -25.469 -3.684 1 95.81 134 GLY A O 1
ATOM 1043 N N . MET A 1 135 ? 0.635 -25.156 -5.195 1 95.94 135 MET A N 1
ATOM 1044 C CA . MET A 1 135 ? 1.166 -23.906 -4.652 1 95.94 135 MET A CA 1
ATOM 1045 C C . MET A 1 135 ? 0.093 -22.812 -4.625 1 95.94 135 MET A C 1
ATOM 1047 O O . MET A 1 135 ? 0.068 -21.984 -3.717 1 95.94 135 MET A O 1
ATOM 1051 N N . VAL A 1 136 ? -0.775 -22.812 -5.602 1 96.75 136 VAL A N 1
ATOM 1052 C CA . VAL A 1 136 ? -1.819 -21.797 -5.703 1 96.75 136 VAL A CA 1
ATOM 1053 C C . VAL A 1 136 ? -2.791 -21.938 -4.531 1 96.75 136 VAL A C 1
ATOM 1055 O O . VAL A 1 136 ? -3.252 -20.938 -3.975 1 96.75 136 VAL A O 1
ATOM 1058 N N . ALA A 1 137 ? -3.076 -23.188 -4.176 1 97 137 ALA A N 1
ATOM 1059 C CA . ALA A 1 137 ? -3.949 -23.438 -3.033 1 97 137 ALA A CA 1
ATOM 1060 C C . ALA A 1 137 ? -3.275 -23.016 -1.728 1 97 137 ALA A C 1
ATOM 1062 O O . ALA A 1 137 ? -3.922 -22.453 -0.841 1 97 137 ALA A O 1
ATOM 1063 N N . VAL A 1 138 ? -2.049 -23.281 -1.639 1 97.94 138 VAL A N 1
ATOM 1064 C CA . VAL A 1 138 ? -1.284 -22.922 -0.453 1 97.94 138 VAL A CA 1
ATOM 1065 C C . VAL A 1 138 ? -1.178 -21.391 -0.362 1 97.94 138 VAL A C 1
ATOM 1067 O O . VAL A 1 138 ? -1.259 -20.828 0.729 1 97.94 138 VAL A O 1
ATOM 1070 N N . THR A 1 139 ? -1.024 -20.75 -1.459 1 98.5 139 THR A N 1
ATOM 1071 C CA . THR A 1 139 ? -1.014 -19.281 -1.509 1 98.5 139 THR A CA 1
ATOM 1072 C C . THR A 1 139 ? -2.326 -18.719 -0.976 1 98.5 139 THR A C 1
ATOM 1074 O O . THR A 1 139 ? -2.322 -17.797 -0.161 1 98.5 139 THR A O 1
ATOM 1077 N N . ALA A 1 140 ? -3.412 -19.266 -1.452 1 98.75 140 ALA A N 1
ATOM 1078 C CA . ALA A 1 140 ? -4.727 -18.828 -0.987 1 98.75 140 ALA A CA 1
ATOM 1079 C C . ALA A 1 140 ? -4.871 -19.031 0.518 1 98.75 140 ALA A C 1
ATOM 1081 O O . ALA A 1 140 ? -5.426 -18.172 1.216 1 98.75 140 ALA A O 1
ATOM 1082 N N . TYR A 1 141 ? -4.375 -20.172 0.986 1 98.81 141 TYR A N 1
ATOM 1083 C CA . TYR A 1 141 ? -4.41 -20.469 2.414 1 98.81 141 TYR A CA 1
ATOM 1084 C C . TYR A 1 141 ? -3.676 -19.406 3.211 1 98.81 141 TYR A C 1
ATOM 1086 O O . TYR A 1 141 ? -4.23 -18.828 4.152 1 98.81 141 TYR A O 1
ATOM 1094 N N . GLN A 1 142 ? -2.465 -19.141 2.861 1 98.81 142 GLN A N 1
ATOM 1095 C CA . GLN A 1 142 ? -1.669 -18.109 3.533 1 98.81 142 GLN A CA 1
ATOM 1096 C C . GLN A 1 142 ? -2.395 -16.766 3.547 1 98.81 142 GLN A C 1
ATOM 1098 O O . GLN A 1 142 ? -2.48 -16.109 4.586 1 98.81 142 GLN A O 1
ATOM 1103 N N . GLY A 1 143 ? -2.914 -16.391 2.398 1 98.88 143 GLY A N 1
ATOM 1104 C CA . GLY A 1 143 ? -3.586 -15.102 2.285 1 98.88 143 GLY A CA 1
ATOM 1105 C C . GLY A 1 143 ? -4.809 -14.992 3.174 1 98.88 143 GLY A C 1
ATOM 1106 O O . GLY A 1 143 ? -4.965 -14.008 3.9 1 98.88 143 GLY A O 1
ATOM 1107 N N . ILE A 1 144 ? -5.664 -15.984 3.172 1 98.94 144 ILE A N 1
ATOM 1108 C CA . ILE A 1 144 ? -6.961 -15.93 3.84 1 98.94 144 ILE A CA 1
ATOM 1109 C C . ILE A 1 144 ? -6.766 -16.047 5.352 1 98.94 144 ILE A C 1
ATOM 1111 O O . ILE A 1 144 ? -7.379 -15.297 6.117 1 98.94 144 ILE A O 1
ATOM 1115 N N . PHE A 1 145 ? -5.898 -16.906 5.773 1 98.81 145 PHE A N 1
ATOM 1116 C CA . PHE A 1 145 ? -5.891 -17.266 7.188 1 98.81 145 PHE A CA 1
ATOM 1117 C C . PHE A 1 145 ? -4.797 -16.516 7.93 1 98.81 145 PHE A C 1
ATOM 1119 O O . PHE A 1 145 ? -4.914 -16.266 9.133 1 98.81 145 PHE A O 1
ATOM 1126 N N . GLU A 1 146 ? -3.74 -16.156 7.246 1 98.62 146 GLU A N 1
ATOM 1127 C CA . GLU A 1 146 ? -2.607 -15.586 7.965 1 98.62 146 GLU A CA 1
ATOM 1128 C C . GLU A 1 146 ? -2.422 -14.109 7.621 1 98.62 146 GLU A C 1
ATOM 1130 O O . GLU A 1 146 ? -2.287 -13.266 8.516 1 98.62 146 GLU A O 1
ATOM 1135 N N . VAL A 1 147 ? -2.441 -13.727 6.395 1 98.75 147 VAL A N 1
ATOM 1136 C CA . VAL A 1 147 ? -2.186 -12.352 5.984 1 98.75 147 VAL A CA 1
ATOM 1137 C C . VAL A 1 147 ? -3.424 -11.492 6.238 1 98.75 147 VAL A C 1
ATOM 1139 O O . VAL A 1 147 ? -3.355 -10.484 6.941 1 98.75 147 VAL A O 1
ATOM 1142 N N . LEU A 1 148 ? -4.531 -11.938 5.719 1 98.88 148 LEU A N 1
ATOM 1143 C CA . LEU A 1 148 ? -5.77 -11.18 5.855 1 98.88 148 LEU A CA 1
ATOM 1144 C C . LEU A 1 148 ? -6.473 -11.516 7.168 1 98.88 148 LEU A C 1
ATOM 1146 O O . LEU A 1 148 ? -7.32 -10.758 7.637 1 98.88 148 LEU A O 1
ATOM 1150 N N . ASP A 1 149 ? -6.129 -12.68 7.715 1 98.81 149 ASP A N 1
ATOM 1151 C CA . ASP A 1 149 ? -6.758 -13.094 8.969 1 98.81 149 ASP A CA 1
ATOM 1152 C C . ASP A 1 149 ? -8.273 -12.922 8.906 1 98.81 149 ASP A C 1
ATOM 1154 O O . ASP A 1 149 ? -8.859 -12.234 9.742 1 98.81 149 ASP A O 1
ATOM 1158 N N . CYS A 1 150 ? -8.867 -13.492 7.91 1 98.88 150 CYS A N 1
ATOM 1159 C CA . CYS A 1 150 ? -10.312 -13.398 7.703 1 98.88 150 CYS A CA 1
ATOM 1160 C C . CYS A 1 150 ? -11.07 -14.047 8.852 1 98.88 150 CYS A C 1
ATOM 1162 O O . CYS A 1 150 ? -10.664 -15.094 9.367 1 98.88 150 CYS A O 1
ATOM 1164 N N . LYS A 1 151 ? -12.164 -13.43 9.211 1 98.94 151 LYS A N 1
ATOM 1165 C CA . LYS A 1 151 ? -13.055 -13.867 10.281 1 98.94 151 LYS A CA 1
ATOM 1166 C C . LYS A 1 151 ? -14.5 -13.961 9.805 1 98.94 151 LYS A C 1
ATOM 1168 O O . LYS A 1 151 ? -14.844 -13.398 8.766 1 98.94 151 LYS A O 1
ATOM 1173 N N . PRO A 1 152 ? -15.305 -14.695 10.547 1 98.88 152 PRO A N 1
ATOM 1174 C CA . PRO A 1 152 ? -16.703 -14.883 10.141 1 98.88 152 PRO A CA 1
ATOM 1175 C C . PRO A 1 152 ? -17.453 -13.562 9.977 1 98.88 152 PRO A C 1
ATOM 1177 O O . PRO A 1 152 ? -18.359 -13.461 9.148 1 98.88 152 PRO A O 1
ATOM 1180 N N . GLU A 1 153 ? -17.062 -12.539 10.664 1 98.81 153 GLU A N 1
ATOM 1181 C CA . GLU A 1 153 ? -17.797 -11.273 10.625 1 98.81 153 GLU A CA 1
ATOM 1182 C C . GLU A 1 153 ? -17.359 -10.422 9.43 1 98.81 153 GLU A C 1
ATOM 1184 O O . GLU A 1 153 ? -17.969 -9.383 9.156 1 98.81 153 GLU A O 1
ATOM 1189 N N . HIS A 1 154 ? -16.328 -10.836 8.734 1 98.88 154 HIS A N 1
ATOM 1190 C CA . HIS A 1 154 ? -15.742 -10.008 7.688 1 98.88 154 HIS A CA 1
ATOM 1191 C C . HIS A 1 154 ? -16.516 -10.141 6.379 1 98.88 154 HIS A C 1
ATOM 1193 O O . HIS A 1 154 ? -17.031 -11.219 6.062 1 98.88 154 HIS A O 1
ATOM 1199 N N . THR A 1 155 ? -16.625 -9 5.68 1 98.94 155 THR A N 1
ATOM 1200 C CA . THR A 1 155 ? -16.844 -9.008 4.238 1 98.94 155 THR A CA 1
ATOM 1201 C C . THR A 1 155 ? -15.508 -9.125 3.5 1 98.94 155 THR A C 1
ATOM 1203 O O . THR A 1 155 ? -14.625 -8.273 3.658 1 98.94 155 THR A O 1
ATOM 1206 N N . VAL A 1 156 ? -15.391 -10.203 2.678 1 98.94 156 VAL A N 1
ATOM 1207 C CA . VAL A 1 156 ? -14.125 -10.5 2.012 1 98.94 156 VAL A CA 1
ATOM 1208 C C . VAL A 1 156 ? -14.273 -10.297 0.505 1 98.94 156 VAL A C 1
ATOM 1210 O O . VAL A 1 156 ? -15.211 -10.82 -0.108 1 98.94 156 VAL A O 1
ATOM 1213 N N . LEU A 1 157 ? -13.406 -9.477 -0.093 1 99 157 LEU A N 1
ATOM 1214 C CA . LEU A 1 157 ? -13.336 -9.227 -1.529 1 99 157 LEU A CA 1
ATOM 1215 C C . LEU A 1 157 ? -12.141 -9.953 -2.139 1 99 157 LEU A C 1
ATOM 1217 O O . LEU A 1 157 ? -11.047 -9.945 -1.569 1 99 157 LEU A O 1
ATOM 1221 N N . VAL A 1 158 ? -12.344 -10.656 -3.248 1 98.94 158 VAL A N 1
ATOM 1222 C CA . VAL A 1 158 ? -11.273 -11.391 -3.914 1 98.94 158 VAL A CA 1
ATOM 1223 C C . VAL A 1 158 ? -11.219 -11.008 -5.391 1 98.94 158 VAL A C 1
ATOM 1225 O O . VAL A 1 158 ? -12.18 -11.234 -6.133 1 98.94 158 VAL A O 1
ATOM 1228 N N . SER A 1 159 ? -10.148 -10.422 -5.836 1 98.81 159 SER A N 1
ATOM 1229 C CA . SER A 1 159 ? -9.961 -10.195 -7.266 1 98.81 159 SER A CA 1
ATOM 1230 C C . SER A 1 159 ? -9.352 -11.414 -7.941 1 98.81 159 SER A C 1
ATOM 1232 O O . SER A 1 159 ? -8.797 -12.289 -7.273 1 98.81 159 SER A O 1
ATOM 1234 N N . GLY A 1 160 ? -9.453 -11.445 -9.297 1 98.19 160 GLY A N 1
ATOM 1235 C CA . GLY A 1 160 ? -9.016 -12.664 -9.961 1 98.19 160 GLY A CA 1
ATOM 1236 C C . GLY A 1 160 ? -9.68 -13.914 -9.414 1 98.19 160 GLY A C 1
ATOM 1237 O O . GLY A 1 160 ? -9.039 -14.961 -9.281 1 98.19 160 GLY A O 1
ATOM 1238 N N . ALA A 1 161 ? -10.945 -13.781 -9.133 1 98.5 161 ALA A N 1
ATOM 1239 C CA . ALA A 1 161 ? -11.656 -14.797 -8.352 1 98.5 161 ALA A CA 1
ATOM 1240 C C . ALA A 1 161 ? -11.828 -16.078 -9.156 1 98.5 161 ALA A C 1
ATOM 1242 O O . ALA A 1 161 ? -12.047 -17.156 -8.586 1 98.5 161 ALA A O 1
ATOM 1243 N N . ALA A 1 162 ? -11.766 -15.969 -10.43 1 98 162 ALA A N 1
ATOM 1244 C CA . ALA A 1 162 ? -11.961 -17.156 -11.258 1 98 162 ALA A CA 1
ATOM 1245 C C . ALA A 1 162 ? -10.625 -17.828 -11.562 1 98 162 ALA A C 1
ATOM 1247 O O . ALA A 1 162 ? -10.586 -18.859 -12.25 1 98 162 ALA A O 1
ATOM 1248 N N . GLY A 1 163 ? -9.555 -17.297 -11.094 1 97.19 163 GLY A N 1
ATOM 1249 C CA . GLY A 1 163 ? -8.234 -17.875 -11.305 1 97.19 163 GLY A CA 1
ATOM 1250 C C . GLY A 1 163 ? -7.902 -18.953 -10.289 1 97.19 163 GLY A C 1
ATOM 1251 O O . GLY A 1 163 ? -8.75 -19.344 -9.484 1 97.19 163 GLY A O 1
ATOM 1252 N N . ALA A 1 164 ? -6.656 -19.422 -10.383 1 96.88 164 ALA A N 1
ATOM 1253 C CA . ALA A 1 164 ? -6.219 -20.531 -9.555 1 96.88 164 ALA A CA 1
ATOM 1254 C C . ALA A 1 164 ? -6.223 -20.156 -8.078 1 96.88 164 ALA A C 1
ATOM 1256 O O . ALA A 1 164 ? -6.895 -20.797 -7.266 1 96.88 164 ALA A O 1
ATOM 1257 N N . VAL A 1 165 ? -5.574 -19.078 -7.742 1 98.12 165 VAL A N 1
ATOM 1258 C CA . VAL A 1 165 ? -5.484 -18.641 -6.355 1 98.12 165 VAL A CA 1
ATOM 1259 C C . VAL A 1 165 ? -6.836 -18.078 -5.902 1 98.12 165 VAL A C 1
ATOM 1261 O O . VAL A 1 165 ? -7.32 -18.422 -4.82 1 98.12 165 VAL A O 1
ATOM 1264 N N . GLY A 1 166 ? -7.469 -17.312 -6.738 1 98.31 166 GLY A N 1
ATOM 1265 C CA . GLY A 1 166 ? -8.719 -16.656 -6.406 1 98.31 166 GLY A CA 1
ATOM 1266 C C . GLY A 1 166 ? -9.844 -17.625 -6.109 1 98.31 166 GLY A C 1
ATOM 1267 O O . GLY A 1 166 ? -10.602 -17.422 -5.152 1 98.31 166 GLY A O 1
ATOM 1268 N N . SER A 1 167 ? -9.977 -18.641 -6.918 1 98.12 167 SER A N 1
ATOM 1269 C CA . SER A 1 167 ? -11.062 -19.594 -6.727 1 98.12 167 SER A CA 1
ATOM 1270 C C . SER A 1 167 ? -10.906 -20.359 -5.414 1 98.12 167 SER A C 1
ATOM 1272 O O . SER A 1 167 ? -11.891 -20.641 -4.73 1 98.12 167 SER A O 1
ATOM 1274 N N . ALA A 1 168 ? -9.648 -20.672 -5.07 1 98.12 168 ALA A N 1
ATOM 1275 C CA . ALA A 1 168 ? -9.398 -21.281 -3.771 1 98.12 168 ALA A CA 1
ATOM 1276 C C . ALA A 1 168 ? -9.719 -20.312 -2.637 1 98.12 168 ALA A C 1
ATOM 1278 O O . ALA A 1 168 ? -10.359 -20.703 -1.653 1 98.12 168 ALA A O 1
ATOM 1279 N N . ALA A 1 169 ? -9.336 -19.078 -2.754 1 98.81 169 ALA A N 1
ATOM 1280 C CA . ALA A 1 169 ? -9.57 -18.062 -1.731 1 98.81 169 ALA A CA 1
ATOM 1281 C C . ALA A 1 169 ? -11.062 -17.875 -1.474 1 98.81 169 ALA A C 1
ATOM 1283 O O . ALA A 1 169 ? -11.492 -17.75 -0.323 1 98.81 169 ALA A O 1
ATOM 1284 N N . ILE A 1 170 ? -11.867 -17.859 -2.557 1 98.88 170 ILE A N 1
ATOM 1285 C CA . ILE A 1 170 ? -13.312 -17.734 -2.441 1 98.88 170 ILE A CA 1
ATOM 1286 C C . ILE A 1 170 ? -13.844 -18.859 -1.542 1 98.88 170 ILE A C 1
ATOM 1288 O O . ILE A 1 170 ? -14.594 -18.594 -0.594 1 98.88 170 ILE A O 1
ATOM 1292 N N . GLN A 1 171 ? -13.422 -20.016 -1.802 1 98.75 171 GLN A N 1
ATOM 1293 C CA . GLN A 1 171 ? -13.945 -21.156 -1.072 1 98.75 171 GLN A CA 1
ATOM 1294 C C . GLN A 1 171 ? -13.484 -21.141 0.382 1 98.75 171 GLN A C 1
ATOM 1296 O O . GLN A 1 171 ? -14.266 -21.438 1.29 1 98.75 171 GLN A O 1
ATOM 1301 N N . TYR A 1 172 ? -12.164 -20.875 0.605 1 98.88 172 TYR A N 1
ATOM 1302 C CA . TYR A 1 172 ? -11.648 -20.812 1.971 1 98.88 172 TYR A CA 1
ATOM 1303 C C . TYR A 1 172 ? -12.383 -19.75 2.785 1 98.88 172 TYR A C 1
ATOM 1305 O O . TYR A 1 172 ? -12.781 -20 3.924 1 98.88 172 TYR A O 1
ATOM 1313 N N . ALA A 1 173 ? -12.594 -18.562 2.195 1 98.94 173 ALA A N 1
ATOM 1314 C CA . ALA A 1 173 ? -13.281 -17.484 2.891 1 98.94 173 ALA A CA 1
ATOM 1315 C C . ALA A 1 173 ? -14.711 -17.875 3.242 1 98.94 173 ALA A C 1
ATOM 1317 O O . ALA A 1 173 ? -15.172 -17.625 4.355 1 98.94 173 ALA A O 1
ATOM 1318 N N . LYS A 1 174 ? -15.344 -18.5 2.293 1 98.81 174 LYS A N 1
ATOM 1319 C CA . LYS A 1 174 ? -16.766 -18.797 2.469 1 98.81 174 LYS A CA 1
ATOM 1320 C C . LYS A 1 174 ? -16.969 -20.047 3.314 1 98.81 174 LYS A C 1
ATOM 1322 O O . LYS A 1 174 ? -17.656 -20.016 4.34 1 98.81 174 LYS A O 1
ATOM 1327 N N . HIS A 1 175 ? -16.328 -21.125 2.998 1 98.75 175 HIS A N 1
ATOM 1328 C CA . HIS A 1 175 ? -16.703 -22.438 3.525 1 98.75 175 HIS A CA 1
ATOM 1329 C C . HIS A 1 175 ? -15.867 -22.812 4.742 1 98.75 175 HIS A C 1
ATOM 1331 O O . HIS A 1 175 ? -16.266 -23.656 5.547 1 98.75 175 HIS A O 1
ATOM 1337 N N . ILE A 1 176 ? -14.688 -22.328 4.832 1 98.81 176 ILE A N 1
ATOM 1338 C CA . ILE A 1 176 ? -13.82 -22.688 5.949 1 98.81 176 ILE A CA 1
ATOM 1339 C C . ILE A 1 176 ? -13.883 -21.594 7.02 1 98.81 176 ILE A C 1
ATOM 1341 O O . ILE A 1 176 ? -14.234 -21.875 8.172 1 98.81 176 ILE A O 1
ATOM 1345 N N . VAL A 1 177 ? -13.695 -20.344 6.621 1 98.81 177 VAL A N 1
ATOM 1346 C CA . VAL A 1 177 ? -13.766 -19.234 7.57 1 98.81 177 VAL A CA 1
ATOM 1347 C C . VAL A 1 177 ? -15.219 -18.984 7.957 1 98.81 177 VAL A C 1
ATOM 1349 O O . VAL A 1 177 ? -15.516 -18.672 9.109 1 98.81 177 VAL A O 1
ATOM 1352 N N . GLY A 1 178 ? -16.078 -19.125 7.008 1 98.81 178 GLY A N 1
ATOM 1353 C CA . GLY A 1 178 ? -17.469 -18.766 7.234 1 98.81 178 GLY A CA 1
ATOM 1354 C C . GLY A 1 178 ? -17.719 -17.266 7.227 1 98.81 178 GLY A C 1
ATOM 1355 O O . GLY A 1 178 ? -18.531 -16.766 8 1 98.81 178 GLY A O 1
ATOM 1356 N N . ALA A 1 179 ? -17.047 -16.547 6.418 1 98.88 179 ALA A N 1
ATOM 1357 C CA . ALA A 1 179 ? -17.172 -15.094 6.359 1 98.88 179 ALA A CA 1
ATOM 1358 C C . ALA A 1 179 ? -18.609 -14.688 6.059 1 98.88 179 ALA A C 1
ATOM 1360 O O . ALA A 1 179 ? -19.297 -15.336 5.273 1 98.88 179 ALA A O 1
ATOM 1361 N N . LYS A 1 180 ? -18.969 -13.547 6.617 1 98.44 180 LYS A N 1
ATOM 1362 C CA . LYS A 1 180 ? -20.328 -13.047 6.504 1 98.44 180 LYS A CA 1
ATOM 1363 C C . LYS A 1 180 ? -20.719 -12.812 5.043 1 98.44 180 LYS A C 1
ATOM 1365 O O . LYS A 1 180 ? -21.844 -13.078 4.645 1 98.44 180 LYS A O 1
ATOM 1370 N N . ARG A 1 181 ? -19.828 -12.305 4.316 1 98.81 181 ARG A N 1
ATOM 1371 C CA . ARG A 1 181 ? -20.047 -12.047 2.898 1 98.81 181 ARG A CA 1
ATOM 1372 C C . ARG A 1 181 ? -18.75 -12.172 2.113 1 98.81 181 ARG A C 1
ATOM 1374 O O . ARG A 1 181 ? -17.703 -11.695 2.559 1 98.81 181 ARG A O 1
ATOM 1381 N N . VAL A 1 182 ? -18.797 -12.867 1.01 1 98.94 182 VAL A N 1
ATOM 1382 C CA . VAL A 1 182 ? -17.656 -13.055 0.113 1 98.94 182 VAL A CA 1
ATOM 1383 C C . VAL A 1 182 ? -18.047 -12.602 -1.298 1 98.94 182 VAL A C 1
ATOM 1385 O O . VAL A 1 182 ? -19.031 -13.086 -1.864 1 98.94 182 VAL A O 1
ATOM 1388 N N . VAL A 1 183 ? -17.312 -11.633 -1.85 1 99 183 VAL A N 1
ATOM 1389 C CA . VAL A 1 183 ? -17.562 -11.102 -3.184 1 99 183 VAL A CA 1
ATOM 1390 C C . VAL A 1 183 ? -16.328 -11.32 -4.066 1 99 183 VAL A C 1
ATOM 1392 O O . VAL A 1 183 ? -15.203 -11.031 -3.664 1 99 183 VAL A O 1
ATOM 1395 N N . GLY A 1 184 ? -16.578 -11.906 -5.262 1 98.94 184 GLY A N 1
ATOM 1396 C CA . GLY A 1 184 ? -15.508 -12.086 -6.23 1 98.94 184 GLY A CA 1
ATOM 1397 C C . GLY A 1 184 ? -15.547 -11.078 -7.363 1 98.94 184 GLY A C 1
ATOM 1398 O O . GLY A 1 184 ? -16.594 -10.469 -7.621 1 98.94 184 GLY A O 1
ATOM 1399 N N . ILE A 1 185 ? -14.43 -10.828 -7.938 1 98.88 185 ILE A N 1
ATOM 1400 C CA . ILE A 1 185 ? -14.297 -10.094 -9.188 1 98.88 185 ILE A CA 1
ATOM 1401 C C . ILE A 1 185 ? -13.695 -11.008 -10.258 1 98.88 185 ILE A C 1
ATOM 1403 O O . ILE A 1 185 ? -12.664 -11.648 -10.031 1 98.88 185 ILE A O 1
ATOM 1407 N N . ALA A 1 186 ? -14.312 -11.141 -11.359 1 98.38 186 ALA A N 1
ATOM 1408 C CA . ALA A 1 186 ? -13.828 -11.953 -12.469 1 98.38 186 ALA A CA 1
ATOM 1409 C C . ALA A 1 186 ? -14.219 -11.336 -13.812 1 98.38 186 ALA A C 1
ATOM 1411 O O . ALA A 1 186 ? -14.922 -10.328 -13.859 1 98.38 186 ALA A O 1
ATOM 1412 N N . GLY A 1 187 ? -13.695 -11.883 -14.867 1 97.44 187 GLY A N 1
ATOM 1413 C CA . GLY A 1 187 ? -14 -11.359 -16.188 1 97.44 187 GLY A CA 1
ATOM 1414 C C . GLY A 1 187 ? -14.984 -12.211 -16.969 1 97.44 187 GLY A C 1
ATOM 1415 O O . GLY A 1 187 ? -14.641 -13.289 -17.438 1 97.44 187 GLY A O 1
ATOM 1416 N N . GLY A 1 188 ? -16.141 -11.641 -17.172 1 96.88 188 GLY A N 1
ATOM 1417 C CA . GLY A 1 188 ? -17.156 -12.328 -17.953 1 96.88 188 GLY A CA 1
ATOM 1418 C C . GLY A 1 188 ? -18.234 -12.969 -17.094 1 96.88 188 GLY A C 1
ATOM 1419 O O . GLY A 1 188 ? -17.953 -13.469 -16.016 1 96.88 188 GLY A O 1
ATOM 1420 N N . ALA A 1 189 ? -19.438 -13.039 -17.656 1 96.81 189 ALA A N 1
ATOM 1421 C CA . ALA A 1 189 ? -20.625 -13.5 -16.922 1 96.81 189 ALA A CA 1
ATOM 1422 C C . ALA A 1 189 ? -20.469 -14.969 -16.516 1 96.81 189 ALA A C 1
ATOM 1424 O O . ALA A 1 189 ? -20.844 -15.352 -15.414 1 96.81 189 ALA A O 1
ATOM 1425 N N . GLU A 1 190 ? -19.938 -15.75 -17.422 1 96.88 190 GLU A N 1
ATOM 1426 C CA . GLU A 1 190 ? -19.797 -17.188 -17.156 1 96.88 190 GLU A CA 1
ATOM 1427 C C . GLU A 1 190 ? -18.844 -17.422 -15.984 1 96.88 190 GLU A C 1
ATOM 1429 O O . GLU A 1 190 ? -19.109 -18.266 -15.125 1 96.88 190 GLU A O 1
ATOM 1434 N N . LYS A 1 191 ? -17.781 -16.719 -15.953 1 97.31 191 LYS A N 1
ATOM 1435 C CA . LYS A 1 191 ? -16.812 -16.859 -14.867 1 97.31 191 LYS A CA 1
ATOM 1436 C C . LYS A 1 191 ? -17.406 -16.375 -13.547 1 97.31 191 LYS A C 1
ATOM 1438 O O . LYS A 1 191 ? -17.172 -16.969 -12.492 1 97.31 191 LYS A O 1
ATOM 1443 N N . CYS A 1 192 ? -18.156 -15.312 -13.609 1 98.44 192 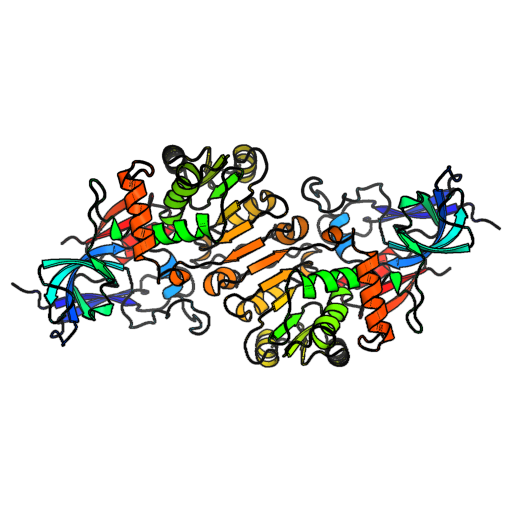CYS A N 1
ATOM 1444 C CA . CYS A 1 192 ? -18.812 -14.82 -12.398 1 98.44 192 CYS A CA 1
ATOM 1445 C C . CYS A 1 192 ? -19.781 -15.852 -11.844 1 98.44 192 CYS A C 1
ATOM 1447 O O . CYS A 1 192 ? -19.812 -16.094 -10.641 1 98.44 192 CYS A O 1
ATOM 1449 N N . LYS A 1 193 ? -20.547 -16.422 -12.734 1 98.25 193 LYS A N 1
ATOM 1450 C CA . LYS A 1 193 ? -21.469 -17.469 -12.305 1 98.25 193 LYS A CA 1
ATOM 1451 C C . LYS A 1 193 ? -20.734 -18.641 -11.68 1 98.25 193 LYS A C 1
ATOM 1453 O O . LYS A 1 193 ? -21.172 -19.203 -10.68 1 98.25 193 LYS A O 1
ATOM 1458 N N . TRP A 1 194 ? -19.641 -18.984 -12.258 1 97.75 194 TRP A N 1
ATOM 1459 C CA . TRP A 1 194 ? -18.828 -20.062 -11.711 1 97.75 194 TRP A CA 1
ATOM 1460 C C . TRP A 1 194 ? -18.312 -19.703 -10.328 1 97.75 194 TRP A C 1
ATOM 1462 O O . TRP A 1 194 ? -18.375 -20.516 -9.398 1 97.75 194 TRP A O 1
ATOM 1472 N N . VAL A 1 195 ? -17.844 -18.516 -10.141 1 98.44 195 VAL A N 1
ATOM 1473 C CA . VAL A 1 195 ? -17.344 -18.047 -8.852 1 98.44 195 VAL A CA 1
ATOM 1474 C C . VAL A 1 195 ? -18.453 -18.125 -7.809 1 98.44 195 VAL A C 1
ATOM 1476 O O . VAL A 1 195 ? -18.219 -18.547 -6.676 1 98.44 195 VAL A O 1
ATOM 1479 N N . GLU A 1 196 ? -19.625 -17.734 -8.172 1 98.75 196 GLU A N 1
ATOM 1480 C CA . GLU A 1 196 ? -20.766 -17.844 -7.27 1 98.75 196 GLU A CA 1
ATOM 1481 C C . GLU A 1 196 ? -21.047 -19.297 -6.922 1 98.75 196 GLU A C 1
ATOM 1483 O O . GLU A 1 196 ? -21.406 -19.609 -5.785 1 98.75 196 GLU A O 1
ATOM 1488 N N . SER A 1 197 ? -20.906 -20.141 -7.875 1 98.12 197 SER A N 1
ATOM 1489 C CA . SER A 1 197 ? -21.141 -21.562 -7.637 1 98.12 197 SER A CA 1
ATOM 1490 C C . SER A 1 197 ? -20.125 -22.141 -6.645 1 98.12 197 SER A C 1
ATOM 1492 O O . SER A 1 197 ? -20.391 -23.156 -6.012 1 98.12 197 SER A O 1
ATOM 1494 N N . LEU A 1 198 ? -18.984 -21.5 -6.527 1 97.56 198 LEU A N 1
ATOM 1495 C CA . LEU A 1 198 ? -17.969 -21.938 -5.586 1 97.56 198 LEU A CA 1
ATOM 1496 C C . LEU A 1 198 ? -18.312 -21.5 -4.168 1 97.56 198 LEU A C 1
ATOM 1498 O O . LEU A 1 198 ? -17.688 -21.953 -3.205 1 97.56 198 LEU A O 1
ATOM 1502 N N . GLY A 1 199 ? -19.281 -20.547 -4.039 1 97.94 199 GLY A N 1
ATOM 1503 C CA . GLY A 1 199 ? -19.719 -20.141 -2.713 1 97.94 199 GLY A CA 1
ATOM 1504 C C . GLY A 1 199 ? -19.797 -18.641 -2.543 1 97.94 199 GLY A C 1
ATOM 1505 O O . GLY A 1 199 ? -20.344 -18.141 -1.556 1 97.94 199 GLY A O 1
ATOM 1506 N N . ALA A 1 200 ? -19.234 -17.875 -3.447 1 98.81 200 ALA A N 1
ATOM 1507 C CA . ALA A 1 200 ? -19.312 -16.422 -3.336 1 98.81 200 ALA A CA 1
ATOM 1508 C C . ALA A 1 200 ? -20.75 -15.938 -3.258 1 98.81 200 ALA A C 1
ATOM 1510 O O . ALA A 1 200 ? -21.625 -16.469 -3.955 1 98.81 200 ALA A O 1
ATOM 1511 N N . ASP A 1 201 ? -20.969 -14.945 -2.436 1 98.94 201 ASP A N 1
ATOM 1512 C CA . ASP A 1 201 ? -22.312 -14.367 -2.334 1 98.94 201 ASP A CA 1
ATOM 1513 C C . ASP A 1 201 ? -22.641 -13.555 -3.584 1 98.94 201 ASP A C 1
ATOM 1515 O O . ASP A 1 201 ? -23.812 -13.43 -3.947 1 98.94 201 ASP A O 1
ATOM 1519 N N . ALA A 1 202 ? -21.656 -13 -4.184 1 98.94 202 ALA A N 1
ATOM 1520 C CA . ALA A 1 202 ? -21.766 -12.273 -5.445 1 98.94 202 ALA A CA 1
ATOM 1521 C C . ALA A 1 202 ? -20.438 -12.273 -6.191 1 98.94 202 ALA A C 1
ATOM 1523 O O . ALA A 1 202 ? -19.375 -12.492 -5.59 1 98.94 202 ALA A O 1
ATOM 1524 N N . CYS A 1 203 ? -20.5 -12.086 -7.461 1 98.88 203 CYS A N 1
ATOM 1525 C CA . CYS A 1 203 ? -19.312 -11.883 -8.289 1 98.88 203 CYS A CA 1
ATOM 1526 C C . CYS A 1 203 ? -19.562 -10.805 -9.336 1 98.88 203 CYS A C 1
ATOM 1528 O O . CYS A 1 203 ? -20.594 -10.805 -10 1 98.88 203 CYS A O 1
ATOM 1530 N N . VAL A 1 204 ? -18.656 -9.93 -9.445 1 98.88 204 VAL A N 1
ATOM 1531 C CA . VAL A 1 204 ? -18.812 -8.773 -10.32 1 98.88 204 VAL A CA 1
ATOM 1532 C C . VAL A 1 204 ? -17.875 -8.891 -11.508 1 98.88 204 VAL A C 1
ATOM 1534 O O . VAL A 1 204 ? -16.688 -9.211 -11.344 1 98.88 204 VAL A O 1
ATOM 1537 N N . ASP A 1 205 ? -18.406 -8.648 -12.711 1 98.75 205 ASP A N 1
ATOM 1538 C CA . ASP A 1 205 ? -17.625 -8.664 -13.953 1 98.75 205 ASP A CA 1
ATOM 1539 C C . ASP A 1 205 ? -16.891 -7.344 -14.164 1 98.75 205 ASP A C 1
ATOM 1541 O O . ASP A 1 205 ? -17.516 -6.32 -14.445 1 98.75 205 ASP A O 1
ATOM 1545 N N . TYR A 1 206 ? -15.555 -7.41 -14.062 1 97.38 206 TYR A N 1
ATOM 1546 C CA . TYR A 1 206 ? -14.797 -6.168 -14.172 1 97.38 206 TYR A CA 1
ATOM 1547 C C . TYR A 1 206 ? -14.867 -5.609 -15.586 1 97.38 206 TYR A C 1
ATOM 1549 O O . TYR A 1 206 ? -14.484 -4.461 -15.828 1 97.38 206 TYR A O 1
ATOM 1557 N N . LYS A 1 207 ? -15.32 -6.398 -16.547 1 96.56 207 LYS A N 1
ATOM 1558 C CA . LYS A 1 207 ? -15.438 -5.961 -17.938 1 96.56 207 LYS A CA 1
ATOM 1559 C C . LYS A 1 207 ? -16.719 -5.148 -18.141 1 96.56 207 LYS A C 1
ATOM 1561 O O . LYS A 1 207 ? -16.875 -4.484 -19.172 1 96.56 207 LYS A O 1
ATOM 1566 N N . ASP A 1 208 ? -17.609 -5.246 -17.234 1 97.31 208 ASP A N 1
ATOM 1567 C CA . ASP A 1 208 ? -18.828 -4.449 -17.297 1 97.31 208 ASP A CA 1
ATOM 1568 C C . ASP A 1 208 ? -18.516 -2.961 -17.141 1 97.31 208 ASP A C 1
ATOM 1570 O O . ASP A 1 208 ? -17.781 -2.561 -16.25 1 97.31 208 ASP A O 1
ATOM 1574 N N . PRO A 1 209 ? -19.109 -2.066 -18.031 1 96.44 209 PRO A N 1
ATOM 1575 C CA . PRO A 1 209 ? -18.844 -0.627 -17.938 1 96.44 209 PRO A CA 1
ATOM 1576 C C . PRO A 1 209 ? -19.266 -0.035 -16.594 1 96.44 209 PRO A C 1
ATOM 1578 O O . PRO A 1 209 ? -18.781 1.028 -16.203 1 96.44 209 PRO A O 1
ATOM 1581 N N . ASN A 1 210 ? -20.156 -0.668 -15.984 1 97.19 210 ASN A N 1
ATOM 1582 C CA . ASN A 1 210 ? -20.625 -0.208 -14.688 1 97.19 210 ASN A CA 1
ATOM 1583 C C . ASN A 1 210 ? -19.922 -0.94 -13.547 1 97.19 210 ASN A C 1
ATOM 1585 O O . ASN A 1 210 ? -20.484 -1.081 -12.453 1 97.19 210 ASN A O 1
ATOM 1589 N N . PHE A 1 211 ? -18.781 -1.422 -13.734 1 97.81 211 PHE A N 1
ATOM 1590 C CA . PHE A 1 211 ? -18.016 -2.258 -12.812 1 97.81 211 PHE A CA 1
ATOM 1591 C C . PHE A 1 211 ? -17.984 -1.644 -11.422 1 97.81 211 PHE A C 1
ATOM 1593 O O . PHE A 1 211 ? -18.344 -2.297 -10.445 1 97.81 211 PHE A O 1
ATOM 1600 N N . ALA A 1 212 ? -17.594 -0.371 -11.289 1 96.69 212 ALA A N 1
ATOM 1601 C CA . ALA A 1 212 ? -17.438 0.274 -9.984 1 96.69 212 ALA A CA 1
ATOM 1602 C C . ALA A 1 212 ? -18.766 0.297 -9.227 1 96.69 212 ALA A C 1
ATOM 1604 O O . ALA A 1 212 ? -18.797 -0.009 -8.031 1 96.69 212 ALA A O 1
ATOM 1605 N N . ALA A 1 213 ? -19.797 0.676 -9.867 1 97.38 213 ALA A N 1
ATOM 1606 C CA . ALA A 1 213 ? -21.125 0.717 -9.242 1 97.38 213 ALA A CA 1
ATOM 1607 C C . ALA A 1 213 ? -21.594 -0.684 -8.859 1 97.38 213 ALA A C 1
ATOM 1609 O O . ALA A 1 213 ? -22.141 -0.884 -7.777 1 97.38 213 ALA A O 1
ATOM 1610 N N . ASN A 1 214 ? -21.406 -1.674 -9.766 1 98.56 214 ASN A N 1
ATOM 1611 C CA . ASN A 1 214 ? -21.766 -3.061 -9.492 1 98.56 214 ASN A CA 1
ATOM 1612 C C . ASN A 1 214 ? -21.016 -3.604 -8.273 1 98.56 214 ASN A C 1
ATOM 1614 O O . ASN A 1 214 ? -21.594 -4.324 -7.461 1 98.56 214 ASN A O 1
ATOM 1618 N N . LEU A 1 215 ? -19.75 -3.25 -8.203 1 98.69 215 LEU A N 1
ATOM 1619 C CA . LEU A 1 215 ? -18.938 -3.717 -7.09 1 98.69 215 LEU A CA 1
ATOM 1620 C C . LEU A 1 215 ? -19.438 -3.162 -5.762 1 98.69 215 LEU A C 1
ATOM 1622 O O . LEU A 1 215 ? -19.578 -3.898 -4.781 1 98.69 215 LEU A O 1
ATOM 1626 N N . LYS A 1 216 ? -19.719 -1.901 -5.711 1 97.88 216 LYS A N 1
ATOM 1627 C CA . LYS A 1 216 ? -20.281 -1.271 -4.516 1 97.88 216 LYS A CA 1
ATOM 1628 C C . LYS A 1 216 ? -21.578 -1.956 -4.086 1 97.88 216 LYS A C 1
ATOM 1630 O O . LYS A 1 216 ? -21.766 -2.254 -2.906 1 97.88 216 LYS A O 1
ATOM 1635 N N . GLU A 1 217 ? -22.438 -2.191 -5.051 1 98.5 217 GLU A N 1
ATOM 1636 C CA . GLU A 1 217 ? -23.703 -2.859 -4.762 1 98.5 217 GLU A CA 1
ATOM 1637 C C . GLU A 1 217 ? -23.469 -4.27 -4.23 1 98.5 217 GLU A C 1
ATOM 1639 O O . GLU A 1 217 ? -24.109 -4.688 -3.268 1 98.5 217 GLU A O 1
ATOM 1644 N N . ALA A 1 218 ? -22.594 -4.984 -4.801 1 98.81 218 ALA A N 1
ATOM 1645 C CA . ALA A 1 218 ? -22.344 -6.371 -4.43 1 98.81 218 ALA A CA 1
ATOM 1646 C C . ALA A 1 218 ? -21.812 -6.465 -3.004 1 98.81 218 ALA A C 1
ATOM 1648 O O . ALA A 1 218 ? -22.094 -7.434 -2.293 1 98.81 218 ALA A O 1
ATOM 1649 N N . LEU A 1 219 ? -21.031 -5.516 -2.605 1 98.62 219 LEU A N 1
ATOM 1650 C CA . LEU A 1 219 ? -20.391 -5.559 -1.296 1 98.62 219 LEU A CA 1
ATOM 1651 C C . LEU A 1 219 ? -21.391 -5.23 -0.19 1 98.62 219 LEU A C 1
ATOM 1653 O O . LEU A 1 219 ? -21.203 -5.648 0.957 1 98.62 219 LEU A O 1
ATOM 1657 N N . GLN A 1 220 ? -22.562 -4.43 -0.578 1 97.5 220 GLN A N 1
ATOM 1658 C CA . GLN A 1 220 ? -23.547 -4 0.422 1 97.5 220 GLN A CA 1
ATOM 1659 C C . GLN A 1 220 ? -22.859 -3.297 1.589 1 97.5 220 GLN A C 1
ATOM 1661 O O . GLN A 1 220 ? -23.125 -3.609 2.752 1 97.5 220 GLN A O 1
ATOM 1666 N N . GLY A 1 221 ? -22.031 -2.365 1.282 1 96.5 221 GLY A N 1
ATOM 1667 C CA . GLY A 1 221 ? -21.141 -1.664 2.191 1 96.5 221 GLY A CA 1
ATOM 1668 C C . GLY A 1 221 ? -19.703 -1.688 1.746 1 96.5 221 GLY A C 1
ATOM 1669 O O . GLY A 1 221 ? -19.391 -1.359 0.599 1 96.5 221 GLY A O 1
ATOM 1670 N N . TYR A 1 222 ? -18.75 -2.006 2.738 1 98.12 222 TYR A N 1
ATOM 1671 C CA . TYR A 1 222 ? -17.328 -2.01 2.439 1 98.12 222 TYR A CA 1
ATOM 1672 C C . TYR A 1 222 ? -16.719 -3.379 2.719 1 98.12 222 TYR A C 1
ATOM 1674 O O . TYR A 1 222 ? -17.266 -4.16 3.502 1 98.12 222 TYR A O 1
ATOM 1682 N N . ALA A 1 223 ? -15.672 -3.66 2.043 1 98.88 223 ALA A N 1
ATOM 1683 C CA . ALA A 1 223 ? -14.906 -4.867 2.34 1 98.88 223 ALA A CA 1
ATOM 1684 C C . ALA A 1 223 ? -14.016 -4.664 3.562 1 98.88 223 ALA A C 1
ATOM 1686 O O . ALA A 1 223 ? -13.352 -3.633 3.691 1 98.88 223 ALA A O 1
ATOM 1687 N N . ASP A 1 224 ? -13.984 -5.652 4.477 1 98.94 224 ASP A N 1
ATOM 1688 C CA . ASP A 1 224 ? -13.047 -5.676 5.594 1 98.94 224 ASP A CA 1
ATOM 1689 C C . ASP A 1 224 ? -11.672 -6.152 5.148 1 98.94 224 ASP A C 1
ATOM 1691 O O . ASP A 1 224 ? -10.648 -5.66 5.625 1 98.94 224 ASP A O 1
ATOM 1695 N N . ARG A 1 225 ? -11.695 -7.176 4.332 1 98.94 225 ARG A N 1
ATOM 1696 C CA . ARG A 1 225 ? -10.5 -7.848 3.824 1 98.94 225 ARG A CA 1
ATOM 1697 C C . ARG A 1 225 ? -10.547 -7.961 2.305 1 98.94 225 ARG A C 1
ATOM 1699 O O . ARG A 1 225 ? -11.578 -8.32 1.731 1 98.94 225 ARG A O 1
ATOM 1706 N N . TYR A 1 226 ? -9.523 -7.602 1.638 1 98.94 226 TYR A N 1
ATOM 1707 C CA . TYR A 1 226 ? -9.422 -7.68 0.185 1 98.94 226 TYR A CA 1
ATOM 1708 C C . TYR A 1 226 ? -8.219 -8.516 -0.234 1 98.94 226 TYR A C 1
ATOM 1710 O O . TYR A 1 226 ? -7.074 -8.141 0.018 1 98.94 226 TYR A O 1
ATOM 1718 N N . PHE A 1 227 ? -8.43 -9.711 -0.799 1 98.94 227 PHE A N 1
ATOM 1719 C CA . PHE A 1 227 ? -7.426 -10.547 -1.441 1 98.94 227 PHE A CA 1
ATOM 1720 C C . PHE A 1 227 ? -7.176 -10.094 -2.875 1 98.94 227 PHE A C 1
ATOM 1722 O O . PHE A 1 227 ? -7.992 -10.344 -3.762 1 98.94 227 PHE A O 1
ATOM 1729 N N . GLU A 1 228 ? -6.043 -9.492 -3.131 1 98.75 228 GLU A N 1
ATOM 1730 C CA . GLU A 1 228 ? -5.805 -8.789 -4.387 1 98.75 228 GLU A CA 1
ATOM 1731 C C . GLU A 1 228 ? -4.852 -9.57 -5.285 1 98.75 228 GLU A C 1
ATOM 1733 O O . GLU A 1 228 ? -3.738 -9.906 -4.875 1 98.75 228 GLU A O 1
ATOM 1738 N N . ASN A 1 229 ? -5.273 -9.844 -6.508 1 97.88 229 ASN A N 1
ATOM 1739 C CA . ASN A 1 229 ? -4.484 -10.625 -7.457 1 97.88 229 ASN A CA 1
ATOM 1740 C C . ASN A 1 229 ? -4.27 -9.867 -8.766 1 97.88 229 ASN A C 1
ATOM 1742 O O . ASN A 1 229 ? -3.521 -10.32 -9.633 1 97.88 229 ASN A O 1
ATOM 1746 N N . VAL A 1 230 ? -4.867 -8.727 -8.945 1 96.38 230 VAL A N 1
ATOM 1747 C CA . VAL A 1 230 ? -5.031 -8.234 -10.305 1 96.38 230 VAL A CA 1
ATOM 1748 C C . VAL A 1 230 ? -4.297 -6.906 -10.469 1 96.38 230 VAL A C 1
ATOM 1750 O O . VAL A 1 230 ? -3.506 -6.738 -11.406 1 96.38 230 VAL A O 1
ATOM 1753 N N . GLY A 1 231 ? -4.492 -5.957 -9.625 1 95.19 231 GLY A N 1
ATOM 1754 C CA . GLY A 1 231 ? -3.924 -4.625 -9.75 1 95.19 231 GLY A CA 1
ATOM 1755 C C . GLY A 1 231 ? -4.691 -3.736 -10.711 1 95.19 231 GLY A C 1
ATOM 1756 O O . GLY A 1 231 ? -5.898 -3.906 -10.891 1 95.19 231 GLY A O 1
ATOM 1757 N N . GLY A 1 232 ? -4.031 -2.637 -11.156 1 93.12 232 GLY A N 1
ATOM 1758 C CA . GLY A 1 232 ? -4.57 -1.742 -12.172 1 93.12 232 GLY A CA 1
ATOM 1759 C C . GLY A 1 232 ? -5.906 -1.139 -11.781 1 93.12 232 GLY A C 1
ATOM 1760 O O . GLY A 1 232 ? -6.098 -0.724 -10.641 1 93.12 232 GLY A O 1
ATOM 1761 N N . ASP A 1 233 ? -6.848 -1.146 -12.758 1 93.62 233 ASP A N 1
ATOM 1762 C CA . ASP A 1 233 ? -8.156 -0.513 -12.586 1 93.62 233 ASP A CA 1
ATOM 1763 C C . ASP A 1 233 ? -8.977 -1.225 -11.516 1 93.62 233 ASP A C 1
ATOM 1765 O O . ASP A 1 233 ? -9.758 -0.591 -10.805 1 93.62 233 ASP A O 1
ATOM 1769 N N . VAL A 1 234 ? -8.766 -2.473 -11.414 1 96.5 234 VAL A N 1
ATOM 1770 C CA . VAL A 1 234 ? -9.508 -3.266 -10.445 1 96.5 234 VAL A CA 1
ATOM 1771 C C . VAL A 1 234 ? -9.109 -2.857 -9.031 1 96.5 234 VAL A C 1
ATOM 1773 O O . VAL A 1 234 ? -9.969 -2.531 -8.211 1 96.5 234 VAL A O 1
ATOM 1776 N N . LEU A 1 235 ? -7.844 -2.824 -8.781 1 96.5 235 LEU A N 1
ATOM 1777 C CA . LEU A 1 235 ? -7.34 -2.385 -7.484 1 96.5 235 LEU A CA 1
ATOM 1778 C C . LEU A 1 235 ? -7.75 -0.944 -7.203 1 96.5 235 LEU A C 1
ATOM 1780 O O . LEU A 1 235 ? -8.18 -0.623 -6.09 1 96.5 235 LEU A O 1
ATOM 1784 N N . ASN A 1 236 ? -7.609 -0.12 -8.227 1 95.19 236 ASN A N 1
ATOM 1785 C CA . ASN A 1 236 ? -7.949 1.288 -8.055 1 95.19 236 ASN A CA 1
ATOM 1786 C C . ASN A 1 236 ? -9.406 1.468 -7.625 1 95.19 236 ASN A C 1
ATOM 1788 O O . ASN A 1 236 ? -9.695 2.252 -6.723 1 95.19 236 ASN A O 1
ATOM 1792 N N . ALA A 1 237 ? -10.281 0.76 -8.266 1 96 237 ALA A N 1
ATOM 1793 C CA . ALA A 1 237 ? -11.695 0.839 -7.914 1 96 237 ALA A CA 1
ATOM 1794 C C . ALA A 1 237 ? -11.945 0.299 -6.508 1 96 237 ALA A C 1
ATOM 1796 O O . ALA A 1 237 ? -12.742 0.855 -5.754 1 96 237 ALA A O 1
ATOM 1797 N N . ALA A 1 238 ? -11.242 -0.699 -6.141 1 97.94 238 ALA A N 1
ATOM 1798 C CA . ALA A 1 238 ? -11.453 -1.365 -4.855 1 97.94 238 ALA A CA 1
ATOM 1799 C C . ALA A 1 238 ? -11.031 -0.466 -3.697 1 97.94 238 ALA A C 1
ATOM 1801 O O . ALA A 1 238 ? -11.609 -0.532 -2.611 1 97.94 238 ALA A O 1
ATOM 1802 N N . PHE A 1 239 ? -10.047 0.356 -3.881 1 97.62 239 PHE A N 1
ATOM 1803 C CA . PHE A 1 239 ? -9.562 1.229 -2.816 1 97.62 239 PHE A CA 1
ATOM 1804 C C . PHE A 1 239 ? -10.719 1.998 -2.184 1 97.62 239 PHE A C 1
ATOM 1806 O O . PHE A 1 239 ? -10.75 2.189 -0.966 1 97.62 239 PHE A O 1
ATOM 1813 N N . ARG A 1 240 ? -11.672 2.398 -2.961 1 97.12 240 ARG A N 1
ATOM 1814 C CA . ARG A 1 240 ? -12.773 3.234 -2.49 1 97.12 240 ARG A CA 1
ATOM 1815 C C . ARG A 1 240 ? -13.789 2.412 -1.698 1 97.12 240 ARG A C 1
ATOM 1817 O O . ARG A 1 240 ? -14.734 2.963 -1.132 1 97.12 240 ARG A O 1
ATOM 1824 N N . LEU A 1 241 ? -13.539 1.115 -1.68 1 98.56 241 LEU A N 1
ATOM 1825 C CA . LEU A 1 241 ? -14.562 0.235 -1.133 1 98.56 241 LEU A CA 1
ATOM 1826 C C . LEU A 1 241 ? -13.984 -0.658 -0.039 1 98.56 241 LEU A C 1
ATOM 1828 O O . LEU A 1 241 ? -14.578 -1.683 0.307 1 98.56 241 LEU A O 1
ATOM 1832 N N . ILE A 1 242 ? -12.797 -0.33 0.445 1 98.81 242 ILE A N 1
ATOM 1833 C CA . ILE A 1 242 ? -12.234 -1.004 1.609 1 98.81 242 ILE A CA 1
ATOM 1834 C C . ILE A 1 242 ? -12.648 -0.27 2.883 1 98.81 242 ILE A C 1
ATOM 1836 O O . ILE A 1 242 ? -12.562 0.958 2.953 1 98.81 242 ILE A O 1
ATOM 1840 N N . LYS A 1 243 ? -13.086 -1.008 3.82 1 98.44 243 LYS A N 1
ATOM 1841 C CA . LYS A 1 243 ? -13.516 -0.453 5.098 1 98.44 243 LYS A CA 1
ATOM 1842 C C . LYS A 1 243 ? -12.375 0.286 5.793 1 98.44 243 LYS A C 1
ATOM 1844 O O . LYS A 1 243 ? -11.211 -0.104 5.676 1 98.44 243 LYS A O 1
ATOM 1849 N N . ARG A 1 244 ? -12.766 1.451 6.527 1 98.06 244 ARG A N 1
ATOM 1850 C CA . ARG A 1 244 ? -11.773 2.078 7.395 1 98.06 244 ARG A CA 1
ATOM 1851 C C . ARG A 1 244 ? -11.078 1.041 8.266 1 98.06 244 ARG A C 1
ATOM 1853 O O . ARG A 1 244 ? -11.719 0.156 8.828 1 98.06 244 ARG A O 1
ATOM 1860 N N . TYR A 1 245 ? -9.758 1.048 8.289 1 98.5 245 TYR A N 1
ATOM 1861 C CA . TYR A 1 245 ? -8.867 0.136 9 1 98.5 245 TYR A CA 1
ATOM 1862 C C . TYR A 1 245 ? -8.875 -1.248 8.367 1 98.5 245 TYR A C 1
ATOM 1864 O O . TYR A 1 245 ? -8.438 -2.225 8.977 1 98.5 245 TYR A O 1
ATOM 1872 N N . GLY A 1 246 ? -9.516 -1.376 7.152 1 98.81 246 GLY A N 1
ATOM 1873 C CA . GLY A 1 246 ? -9.492 -2.637 6.426 1 98.81 246 GLY A CA 1
ATOM 1874 C C . GLY A 1 246 ? -8.102 -3.025 5.953 1 98.81 246 GLY A C 1
ATOM 1875 O O . GLY A 1 246 ? -7.152 -2.256 6.109 1 98.81 246 GLY A O 1
ATOM 1876 N N . LYS A 1 247 ? -8.016 -4.246 5.43 1 98.88 247 LYS A N 1
ATOM 1877 C CA . LYS A 1 247 ? -6.719 -4.785 5.035 1 98.88 247 LYS A CA 1
ATOM 1878 C C . LYS A 1 247 ? -6.762 -5.352 3.619 1 98.88 247 LYS A C 1
ATOM 1880 O O . LYS A 1 247 ? -7.734 -6.012 3.24 1 98.88 247 LYS A O 1
ATOM 1885 N N . ILE A 1 248 ? -5.746 -5.094 2.875 1 98.94 248 ILE A N 1
ATOM 1886 C CA . ILE A 1 248 ? -5.531 -5.664 1.548 1 98.94 248 ILE A CA 1
ATOM 1887 C C . ILE A 1 248 ? -4.312 -6.578 1.571 1 98.94 248 ILE A C 1
ATOM 1889 O O . ILE A 1 248 ? -3.215 -6.152 1.939 1 98.94 248 ILE A O 1
ATOM 1893 N N . GLY A 1 249 ? -4.484 -7.824 1.33 1 98.94 249 GLY A N 1
ATOM 1894 C CA . GLY A 1 249 ? -3.389 -8.734 1.042 1 98.94 249 GLY A CA 1
ATOM 1895 C C . GLY A 1 249 ? -3.145 -8.922 -0.444 1 98.94 249 GLY A C 1
ATOM 1896 O O . GLY A 1 249 ? -4.062 -9.266 -1.191 1 98.94 249 GLY A O 1
ATOM 1897 N N . ILE A 1 250 ? -1.9 -8.688 -0.887 1 98.5 250 ILE A N 1
ATOM 1898 C CA . ILE A 1 250 ? -1.648 -8.695 -2.324 1 98.5 250 ILE A CA 1
ATOM 1899 C C . ILE A 1 250 ? -0.522 -9.68 -2.641 1 98.5 250 ILE A C 1
ATOM 1901 O O . ILE A 1 250 ? 0.557 -9.609 -2.047 1 98.5 250 ILE A O 1
ATOM 1905 N N . CYS A 1 251 ? -0.743 -10.57 -3.547 1 96.56 251 CYS A N 1
ATOM 1906 C CA . CYS A 1 251 ? 0.281 -11.531 -3.924 1 96.56 251 CYS A CA 1
ATOM 1907 C C . CYS A 1 251 ? 0.474 -11.562 -5.438 1 96.56 251 CYS A C 1
ATOM 1909 O O . CYS A 1 251 ? 1.317 -12.305 -5.945 1 96.56 251 CYS A O 1
ATOM 1911 N N . GLY A 1 252 ? -0.34 -10.82 -6.125 1 94.19 252 GLY A N 1
ATOM 1912 C CA . GLY A 1 252 ? -0.212 -10.727 -7.57 1 94.19 252 GLY A CA 1
ATOM 1913 C C . GLY A 1 252 ? -0.78 -9.445 -8.141 1 94.19 252 GLY A C 1
ATOM 1914 O O . GLY A 1 252 ? -1.605 -8.789 -7.496 1 94.19 252 GLY A O 1
ATOM 1915 N N . MET A 1 253 ? -0.329 -9.117 -9.328 1 92.56 253 MET A N 1
ATOM 1916 C CA . MET A 1 253 ? -0.777 -7.969 -10.102 1 92.56 253 MET A CA 1
ATOM 1917 C C . MET A 1 253 ? -0.74 -8.273 -11.594 1 92.56 253 MET A C 1
ATOM 1919 O O . MET A 1 253 ? -0.051 -7.594 -12.359 1 92.56 253 MET A O 1
ATOM 1923 N N . ILE A 1 254 ? -1.545 -9.18 -11.945 1 91.38 254 ILE A N 1
ATOM 1924 C CA . ILE A 1 254 ? -1.424 -9.781 -13.266 1 91.38 254 ILE A CA 1
ATOM 1925 C C . ILE A 1 254 ? -1.7 -8.734 -14.336 1 91.38 254 ILE A C 1
ATOM 1927 O O . ILE A 1 254 ? -1.166 -8.812 -15.445 1 91.38 254 ILE A O 1
ATOM 1931 N N . SER A 1 255 ? -2.453 -7.703 -14.086 1 88.25 255 SER A N 1
ATOM 1932 C CA . SER A 1 255 ? -2.814 -6.695 -15.07 1 88.25 255 SER A CA 1
ATOM 1933 C C . SER A 1 255 ? -1.594 -5.902 -15.531 1 88.25 255 SER A C 1
ATOM 1935 O O . SER A 1 255 ? -1.593 -5.324 -16.625 1 88.25 255 SER A O 1
ATOM 1937 N N . GLY A 1 256 ? -0.596 -5.949 -14.656 1 86.12 256 GLY A N 1
ATOM 1938 C CA . GLY A 1 256 ? 0.571 -5.137 -14.961 1 86.12 256 GLY A CA 1
ATOM 1939 C C . GLY A 1 256 ? 1.736 -5.945 -15.5 1 86.12 256 GLY A C 1
ATOM 1940 O O . GLY A 1 256 ? 2.791 -5.391 -15.82 1 86.12 256 GLY A O 1
ATOM 1941 N N . TYR A 1 257 ? 1.597 -7.211 -15.672 1 86.5 257 TYR A N 1
ATOM 1942 C CA . TYR A 1 257 ? 2.73 -8.086 -15.961 1 86.5 257 TYR A CA 1
ATOM 1943 C C . TYR A 1 257 ? 3.26 -7.836 -17.375 1 86.5 257 TYR A C 1
ATOM 1945 O O . TYR A 1 257 ? 4.441 -8.055 -17.641 1 86.5 257 TYR A O 1
ATOM 1953 N N . ASN A 1 258 ? 2.443 -7.293 -18.203 1 82.75 258 ASN A N 1
ATOM 1954 C CA . ASN A 1 258 ? 2.898 -7.043 -19.562 1 82.75 258 ASN A CA 1
ATOM 1955 C C . ASN A 1 258 ? 3.166 -5.559 -19.797 1 82.75 258 ASN A C 1
ATOM 1957 O O . ASN A 1 258 ? 3.074 -5.078 -20.938 1 82.75 258 ASN A O 1
ATOM 1961 N N . GLY A 1 259 ? 3.486 -4.867 -18.766 1 74.81 259 GLY A N 1
ATOM 1962 C CA . GLY A 1 259 ? 4.086 -3.547 -18.875 1 74.81 259 GLY A CA 1
ATOM 1963 C C . GLY A 1 259 ? 3.078 -2.422 -18.734 1 74.81 259 GLY A C 1
ATOM 1964 O O . GLY A 1 259 ? 3.422 -1.25 -18.891 1 74.81 259 GLY A O 1
ATOM 1965 N N . LYS A 1 260 ? 1.897 -2.68 -18.547 1 73.38 260 LYS A N 1
ATOM 1966 C CA . LYS A 1 260 ? 0.94 -1.594 -18.359 1 73.38 260 LYS A CA 1
ATOM 1967 C C . LYS A 1 260 ? 0.917 -1.127 -16.906 1 73.38 260 LYS A C 1
ATOM 1969 O O . LYS A 1 260 ? 0.633 -1.914 -16 1 73.38 260 LYS A O 1
ATOM 1974 N N . VAL A 1 261 ? 1.592 0.054 -16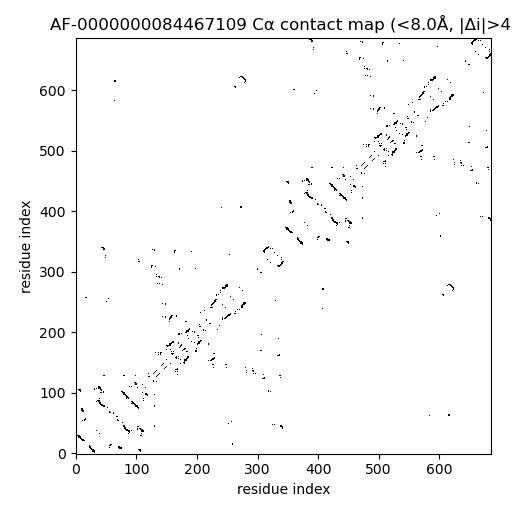.734 1 74.44 261 VAL A N 1
ATOM 1975 C CA . VAL A 1 261 ? 1.454 0.597 -15.383 1 74.44 261 VAL A CA 1
ATOM 1976 C C . VAL A 1 261 ? 0.27 1.56 -15.336 1 74.44 261 VAL A C 1
ATOM 1978 O O . VAL A 1 261 ? 0.192 2.5 -16.125 1 74.44 261 VAL A O 1
ATOM 1981 N N . ILE A 1 262 ? -0.669 1.181 -14.398 1 74.81 262 ILE A N 1
ATOM 1982 C CA . ILE A 1 262 ? -1.868 2.006 -14.297 1 74.81 262 ILE A CA 1
ATOM 1983 C C . ILE A 1 262 ? -1.779 2.896 -13.062 1 74.81 262 ILE A C 1
ATOM 1985 O O . ILE A 1 262 ? -1.346 2.451 -12 1 74.81 262 ILE A O 1
ATOM 1989 N N . PRO A 1 263 ? -2.082 4.125 -13.328 1 84.88 263 PRO A N 1
ATOM 1990 C CA . PRO A 1 263 ? -2.148 5.027 -12.18 1 84.88 263 PRO A CA 1
ATOM 1991 C C . PRO A 1 263 ? -3.16 4.574 -11.125 1 84.88 263 PRO A C 1
ATOM 1993 O O . PRO A 1 263 ? -4.137 3.898 -11.461 1 84.88 263 PRO A O 1
ATOM 1996 N N . LEU A 1 264 ? -2.865 4.863 -9.914 1 90.88 264 LEU A N 1
ATOM 1997 C CA . LEU A 1 264 ? -3.74 4.543 -8.789 1 90.88 264 LEU A CA 1
ATOM 1998 C C . LEU A 1 264 ? -4.238 5.816 -8.109 1 90.88 264 LEU A C 1
ATOM 2000 O O . LEU A 1 264 ? -3.893 6.082 -6.961 1 90.88 264 LEU A O 1
ATOM 2004 N N . PRO A 1 265 ? -5.109 6.57 -8.766 1 89.44 265 PRO A N 1
ATOM 2005 C CA . PRO A 1 265 ? -5.566 7.844 -8.203 1 89.44 265 PRO A CA 1
ATOM 2006 C C . PRO A 1 265 ? -6.266 7.676 -6.859 1 89.44 265 PRO A C 1
ATOM 2008 O O . PRO A 1 265 ? -6.305 8.617 -6.059 1 89.44 265 PRO A O 1
ATOM 2011 N N . ASN A 1 266 ? -6.789 6.496 -6.594 1 93.19 266 ASN A N 1
ATOM 2012 C CA . ASN A 1 266 ? -7.527 6.301 -5.352 1 93.19 266 ASN A CA 1
ATOM 2013 C C . ASN A 1 266 ? -6.617 5.793 -4.234 1 93.19 266 ASN A C 1
ATOM 2015 O O . ASN A 1 266 ? -7.098 5.395 -3.172 1 93.19 266 ASN A O 1
ATOM 2019 N N . PHE A 1 267 ? -5.293 5.879 -4.484 1 94.69 267 PHE A N 1
ATOM 2020 C CA . PHE A 1 267 ? -4.34 5.383 -3.504 1 94.69 267 PHE A CA 1
ATOM 2021 C C . PHE A 1 267 ? -4.445 6.16 -2.199 1 94.69 267 PHE A C 1
ATOM 2023 O O . PHE A 1 267 ? -4.168 5.625 -1.124 1 94.69 267 PHE A O 1
ATOM 2030 N N . PHE A 1 268 ? -4.93 7.367 -2.223 1 94.25 268 PHE A N 1
ATOM 2031 C CA . PHE A 1 268 ? -5.066 8.203 -1.035 1 94.25 268 PHE A CA 1
ATOM 2032 C C . PHE A 1 268 ? -6.031 7.574 -0.038 1 94.25 268 PHE A C 1
ATOM 2034 O O . PHE A 1 268 ? -5.98 7.875 1.157 1 94.25 268 PHE A O 1
ATOM 2041 N N . GLU A 1 269 ? -6.926 6.676 -0.492 1 96.5 269 GLU A N 1
ATOM 2042 C CA . GLU A 1 269 ? -7.836 5.945 0.388 1 96.5 269 GLU A CA 1
ATOM 2043 C C . GLU A 1 269 ? -7.07 5.199 1.476 1 96.5 269 GLU A C 1
ATOM 2045 O O . GLU A 1 269 ? -7.598 4.961 2.564 1 96.5 269 GLU A O 1
ATOM 2050 N N . VAL A 1 270 ? -5.789 4.852 1.204 1 97.88 270 VAL A N 1
ATOM 2051 C CA . VAL A 1 270 ? -4.953 4.16 2.18 1 97.88 270 VAL A CA 1
ATOM 2052 C C . VAL A 1 270 ? -4.742 5.051 3.402 1 97.88 270 VAL A C 1
ATOM 2054 O O . VAL A 1 270 ? -4.809 4.582 4.539 1 97.88 270 VAL A O 1
ATOM 2057 N N . ILE A 1 271 ? -4.555 6.312 3.174 1 97.38 271 ILE A N 1
ATOM 2058 C CA . ILE A 1 271 ? -4.359 7.266 4.258 1 97.38 271 ILE A CA 1
ATOM 2059 C C . ILE A 1 271 ? -5.707 7.605 4.898 1 97.38 271 ILE A C 1
ATOM 2061 O O . ILE A 1 271 ? -5.906 7.379 6.094 1 97.38 271 ILE A O 1
ATOM 2065 N N . SER A 1 272 ? -6.691 8.039 4.055 1 96.88 272 SER A N 1
ATOM 2066 C CA . SER A 1 272 ? -7.965 8.562 4.531 1 96.88 272 SER A CA 1
ATOM 2067 C C . SER A 1 272 ? -8.727 7.523 5.348 1 96.88 272 SER A C 1
ATOM 2069 O O . SER A 1 272 ? -9.43 7.863 6.301 1 96.88 272 SER A O 1
ATOM 2071 N N . ASN A 1 273 ? -8.508 6.285 5.004 1 98.31 273 ASN A N 1
ATOM 2072 C CA . ASN A 1 273 ? -9.289 5.238 5.652 1 98.31 273 ASN A CA 1
ATOM 2073 C C . ASN A 1 273 ? -8.406 4.25 6.402 1 98.31 273 ASN A C 1
ATOM 2075 O O . ASN A 1 273 ? -8.867 3.193 6.832 1 98.31 273 ASN A O 1
ATOM 2079 N N . ARG A 1 274 ? -7.188 4.645 6.625 1 98.56 274 ARG A N 1
ATOM 2080 C CA . ARG A 1 274 ? -6.25 3.883 7.445 1 98.56 274 ARG A CA 1
ATOM 2081 C C . ARG A 1 274 ? -6.199 2.424 7.004 1 98.56 274 ARG A C 1
ATOM 2083 O O . ARG A 1 274 ? -6.25 1.517 7.836 1 98.56 274 ARG A O 1
ATOM 2090 N N . ILE A 1 275 ? -6.074 2.221 5.648 1 98.75 275 ILE A N 1
ATOM 2091 C CA . ILE A 1 275 ? -5.992 0.878 5.082 1 98.75 275 ILE A CA 1
ATOM 2092 C C . ILE A 1 275 ? -4.57 0.343 5.227 1 98.75 275 ILE A C 1
ATOM 2094 O O . ILE A 1 275 ? -3.602 1.093 5.09 1 98.75 275 ILE A O 1
ATOM 2098 N N . THR A 1 276 ? -4.449 -0.968 5.508 1 98.94 276 THR A N 1
ATOM 2099 C CA . THR A 1 276 ? -3.16 -1.648 5.5 1 98.94 276 THR A CA 1
ATOM 2100 C C . THR A 1 276 ? -3.027 -2.535 4.266 1 98.94 276 THR A C 1
ATOM 2102 O O . THR A 1 276 ? -3.922 -3.326 3.963 1 98.94 276 THR A O 1
ATOM 2105 N N . ILE A 1 277 ? -1.963 -2.346 3.523 1 98.88 277 ILE A N 1
ATOM 2106 C CA . ILE A 1 277 ? -1.614 -3.205 2.396 1 98.88 277 ILE A CA 1
ATOM 2107 C C . ILE A 1 277 ? -0.418 -4.078 2.766 1 98.88 277 ILE A C 1
ATOM 2109 O O . ILE A 1 277 ? 0.6 -3.578 3.248 1 98.88 277 ILE A O 1
ATOM 2113 N N . GLU A 1 278 ? -0.556 -5.348 2.564 1 98.88 278 GLU A N 1
ATOM 2114 C CA . GLU A 1 278 ? 0.531 -6.27 2.869 1 98.88 278 GLU A CA 1
ATOM 2115 C C . GLU A 1 278 ? 0.797 -7.215 1.699 1 98.88 278 GLU A C 1
ATOM 2117 O O . GLU A 1 278 ? -0.103 -7.93 1.255 1 98.88 278 GLU A O 1
ATOM 2122 N N . GLY A 1 279 ? 2.039 -7.152 1.212 1 98.75 279 GLY A N 1
ATOM 2123 C CA . GLY A 1 279 ? 2.457 -8.133 0.227 1 98.75 279 GLY A CA 1
ATOM 2124 C C . GLY A 1 279 ? 2.857 -9.461 0.844 1 98.75 279 GLY A C 1
ATOM 2125 O O . GLY A 1 279 ? 3.402 -9.5 1.948 1 98.75 279 GLY A O 1
ATOM 2126 N N . PHE A 1 280 ? 2.594 -10.523 0.086 1 98.62 280 PHE A N 1
ATOM 2127 C CA . PHE A 1 280 ? 3.006 -11.82 0.597 1 98.62 280 PHE A CA 1
ATOM 2128 C C . PHE A 1 280 ? 3.289 -12.789 -0.547 1 98.62 280 PHE A C 1
ATOM 2130 O O . PHE A 1 280 ? 2.811 -12.594 -1.666 1 98.62 280 PHE A O 1
ATOM 2137 N N . LEU A 1 281 ? 4.059 -13.797 -0.3 1 97.88 281 LEU A N 1
ATOM 2138 C CA . LEU A 1 281 ? 4.418 -14.859 -1.235 1 97.88 281 LEU A CA 1
ATOM 2139 C C . LEU A 1 281 ? 4.395 -16.219 -0.548 1 97.88 281 LEU A C 1
ATOM 2141 O O . LEU A 1 281 ? 4.828 -16.344 0.599 1 97.88 281 LEU A O 1
ATOM 2145 N N . VAL A 1 282 ? 3.977 -17.141 -1.31 1 96.56 282 VAL A N 1
ATOM 2146 C CA . VAL A 1 282 ? 3.85 -18.5 -0.808 1 96.56 282 VAL A CA 1
ATOM 2147 C C . VAL A 1 282 ? 5.207 -19 -0.313 1 96.56 282 VAL A C 1
ATOM 2149 O O . VAL A 1 282 ? 5.277 -19.875 0.558 1 96.56 282 VAL A O 1
ATOM 2152 N N . LEU A 1 283 ? 6.27 -18.438 -0.769 1 95.12 283 LEU A N 1
ATOM 2153 C CA . LEU A 1 283 ? 7.621 -18.828 -0.387 1 95.12 283 LEU A CA 1
ATOM 2154 C C . LEU A 1 283 ? 7.812 -18.719 1.121 1 95.12 283 LEU A C 1
ATOM 2156 O O . LEU A 1 283 ? 8.648 -19.422 1.698 1 95.12 283 LEU A O 1
ATOM 2160 N N . ASP A 1 284 ? 7.004 -17.891 1.734 1 96.62 284 ASP A N 1
ATOM 2161 C CA . ASP A 1 284 ? 7.172 -17.641 3.162 1 96.62 284 ASP A CA 1
ATOM 2162 C C . ASP A 1 284 ? 6.559 -18.766 3.998 1 96.62 284 ASP A C 1
ATOM 2164 O O . ASP A 1 284 ? 6.773 -18.828 5.211 1 96.62 284 ASP A O 1
ATOM 2168 N N . VAL A 1 285 ? 5.875 -19.703 3.295 1 96.31 285 VAL A N 1
ATOM 2169 C CA . VAL A 1 285 ? 5.266 -20.781 4.066 1 96.31 285 VAL A CA 1
ATOM 2170 C C . VAL A 1 285 ? 5.633 -22.125 3.451 1 96.31 285 VAL A C 1
ATOM 2172 O O . VAL A 1 285 ? 4.961 -23.125 3.699 1 96.31 285 VAL A O 1
ATOM 2175 N N . VAL A 1 286 ? 6.609 -22.156 2.666 1 92.38 286 VAL A N 1
ATOM 2176 C CA . VAL A 1 286 ? 6.996 -23.375 1.966 1 92.38 286 VAL A CA 1
ATOM 2177 C C . VAL A 1 286 ? 7.441 -24.422 2.977 1 92.38 286 VAL A C 1
ATOM 2179 O O . VAL A 1 286 ? 7.258 -25.625 2.75 1 92.38 286 VAL A O 1
ATOM 2182 N N . ASP A 1 287 ? 8.023 -23.969 4.125 1 93.88 287 ASP A N 1
ATOM 2183 C CA . ASP A 1 287 ? 8.453 -24.891 5.168 1 93.88 287 ASP A CA 1
ATOM 2184 C C . ASP A 1 287 ? 7.258 -25.625 5.777 1 93.88 287 ASP A C 1
ATOM 2186 O O . ASP A 1 287 ? 7.422 -26.672 6.406 1 93.88 287 ASP A O 1
ATOM 2190 N N . ARG A 1 288 ? 6.109 -25.094 5.57 1 95.31 288 ARG A N 1
ATOM 2191 C CA . ARG A 1 288 ? 4.898 -25.703 6.105 1 95.31 288 ARG A CA 1
ATOM 2192 C C . ARG A 1 288 ? 4.016 -26.25 4.984 1 95.31 288 ARG A C 1
ATOM 2194 O O . ARG A 1 288 ? 2.832 -26.516 5.195 1 95.31 288 ARG A O 1
ATOM 2201 N N . TYR A 1 289 ? 4.566 -26.375 3.828 1 93.94 289 TYR A N 1
ATOM 2202 C CA . TYR A 1 289 ? 3.809 -26.75 2.643 1 93.94 289 TYR A CA 1
ATOM 2203 C C . TYR A 1 289 ? 3.057 -28.062 2.877 1 93.94 289 TYR A C 1
ATOM 2205 O O . TYR A 1 289 ? 1.846 -28.141 2.654 1 93.94 289 TYR A O 1
ATOM 2213 N N . GLY A 1 290 ? 3.705 -29.141 3.295 1 92.94 290 GLY A N 1
ATOM 2214 C CA . GLY A 1 290 ? 3.09 -30.438 3.52 1 92.94 290 GLY A CA 1
ATOM 2215 C C . GLY A 1 290 ? 1.914 -30.391 4.477 1 92.94 290 GLY A C 1
ATOM 2216 O O . GLY A 1 290 ? 0.863 -30.969 4.211 1 92.94 290 GLY A O 1
ATOM 2217 N N . ASP A 1 291 ? 2.047 -29.609 5.566 1 96.38 291 ASP A N 1
ATOM 2218 C CA . ASP A 1 291 ? 0.988 -29.484 6.566 1 96.38 291 ASP A CA 1
ATOM 2219 C C . ASP A 1 291 ? -0.223 -28.75 5.992 1 96.38 291 ASP A C 1
ATOM 2221 O O . ASP A 1 291 ? -1.366 -29.141 6.254 1 96.38 291 ASP A O 1
ATOM 2225 N N . ILE A 1 292 ? 0.074 -27.781 5.242 1 97.31 292 ILE A N 1
ATOM 2226 C CA . ILE A 1 292 ? -1.007 -27 4.656 1 97.31 292 ILE A CA 1
ATOM 2227 C C . ILE A 1 292 ? -1.757 -27.828 3.625 1 97.31 292 ILE A C 1
ATOM 2229 O O . ILE A 1 292 ? -2.99 -27.859 3.615 1 97.31 292 ILE A O 1
ATOM 2233 N N . VAL A 1 293 ? -1.036 -28.516 2.844 1 96.19 293 VAL A N 1
ATOM 2234 C CA . VAL A 1 293 ? -1.645 -29.359 1.822 1 96.19 293 VAL A CA 1
ATOM 2235 C C . VAL A 1 293 ? -2.504 -30.438 2.484 1 96.19 293 VAL A C 1
ATOM 2237 O O . VAL A 1 293 ? -3.592 -30.75 1.998 1 96.19 293 VAL A O 1
ATOM 2240 N N . LYS A 1 294 ? -2.064 -30.953 3.562 1 95.88 294 LYS A N 1
ATOM 2241 C CA . LYS A 1 294 ? -2.844 -31.938 4.293 1 95.88 294 LYS A CA 1
ATOM 2242 C C . LYS A 1 294 ? -4.168 -31.359 4.77 1 95.88 294 LYS A C 1
ATOM 2244 O O . LYS A 1 294 ? -5.207 -32.031 4.691 1 95.88 294 LYS A O 1
ATOM 2249 N N . LYS A 1 295 ? -4.102 -30.172 5.289 1 97.31 295 LYS A N 1
ATOM 2250 C CA . LYS A 1 295 ? -5.328 -29.516 5.715 1 97.31 295 LYS A CA 1
ATOM 2251 C C . LYS A 1 295 ? -6.293 -29.328 4.547 1 97.31 295 LYS A C 1
ATOM 2253 O O . LYS A 1 295 ? -7.48 -29.641 4.664 1 97.31 295 LYS A O 1
ATOM 2258 N N . ILE A 1 296 ? -5.781 -28.906 3.49 1 96.88 296 ILE A N 1
ATOM 2259 C CA . ILE A 1 296 ? -6.605 -28.656 2.314 1 96.88 296 ILE A CA 1
ATOM 2260 C C . ILE A 1 296 ? -7.195 -29.969 1.797 1 96.88 296 ILE A C 1
ATOM 2262 O O . ILE A 1 296 ? -8.375 -30.031 1.458 1 96.88 296 ILE A O 1
ATOM 2266 N N . ALA A 1 297 ? -6.359 -30.953 1.744 1 94.69 297 ALA A N 1
ATOM 2267 C CA . ALA A 1 297 ? -6.844 -32.281 1.342 1 94.69 297 ALA A CA 1
ATOM 2268 C C . ALA A 1 297 ? -7.969 -32.75 2.258 1 94.69 297 ALA A C 1
ATOM 2270 O O . ALA A 1 297 ? -8.93 -33.375 1.799 1 94.69 297 ALA A O 1
ATOM 2271 N N . GLY A 1 298 ? -7.781 -32.469 3.521 1 95.88 298 GLY A N 1
ATOM 2272 C CA . GLY A 1 298 ? -8.828 -32.812 4.473 1 95.88 298 GLY A CA 1
ATOM 2273 C C . GLY A 1 298 ? -10.148 -32.125 4.172 1 95.88 298 GLY A C 1
ATOM 2274 O O . GLY A 1 298 ? -11.203 -32.75 4.18 1 95.88 298 GLY A O 1
ATOM 2275 N N . TRP A 1 299 ? -10.055 -30.828 3.885 1 97 299 TRP A N 1
ATOM 2276 C CA . TRP A 1 299 ? -11.25 -30.078 3.545 1 97 299 TRP A CA 1
ATOM 2277 C C . TRP A 1 299 ? -11.914 -30.641 2.291 1 97 299 TRP A C 1
ATOM 2279 O O . TRP A 1 299 ? -13.141 -30.688 2.199 1 97 299 TRP A O 1
ATOM 2289 N N . ALA A 1 300 ? -11.133 -31 1.353 1 93.38 300 ALA A N 1
ATOM 2290 C CA . ALA A 1 300 ? -11.648 -31.594 0.124 1 93.38 300 ALA A CA 1
ATOM 2291 C C . ALA A 1 300 ? -12.367 -32.906 0.414 1 93.38 300 ALA A C 1
ATOM 2293 O O . ALA A 1 300 ? -13.461 -33.156 -0.099 1 93.38 300 ALA A O 1
ATOM 2294 N N . LYS A 1 301 ? -11.781 -33.688 1.183 1 92.44 301 LYS A N 1
ATOM 2295 C CA . LYS A 1 301 ? -12.344 -34.969 1.545 1 92.44 301 LYS A CA 1
ATOM 2296 C C . LYS A 1 301 ? -13.672 -34.812 2.281 1 92.44 301 LYS A C 1
ATOM 2298 O O . LYS A 1 301 ? -14.594 -35.594 2.104 1 92.44 301 LYS A O 1
ATOM 2303 N N . GLU A 1 302 ? -13.773 -33.812 3.051 1 95.94 302 GLU A N 1
ATOM 2304 C CA . GLU A 1 302 ? -14.969 -33.531 3.838 1 95.94 302 GLU A CA 1
ATOM 2305 C C . GLU A 1 302 ? -16.047 -32.875 2.98 1 95.94 302 GLU A C 1
ATOM 2307 O O . GLU A 1 302 ? -17.172 -32.656 3.451 1 95.94 302 GLU A O 1
ATOM 2312 N N . GLY A 1 303 ? -15.711 -32.469 1.854 1 94.25 303 GLY A N 1
ATOM 2313 C CA . GLY A 1 303 ? -16.672 -31.875 0.947 1 94.25 303 GLY A CA 1
ATOM 2314 C C . GLY A 1 303 ? -16.844 -30.375 1.184 1 94.25 303 GLY A C 1
ATOM 2315 O O . GLY A 1 303 ? -17.812 -29.781 0.695 1 94.25 303 GLY A O 1
ATOM 2316 N N . LYS A 1 304 ? -15.93 -29.828 1.869 1 96.62 304 LYS A N 1
ATOM 2317 C CA . LYS A 1 304 ? -16.031 -28.406 2.172 1 96.62 304 LYS A CA 1
ATOM 2318 C C . LYS A 1 304 ? -15.562 -27.562 0.993 1 96.62 304 LYS A C 1
ATOM 2320 O O . LYS A 1 304 ? -15.938 -26.391 0.869 1 96.62 304 LYS A O 1
ATOM 2325 N N . ILE A 1 305 ? -14.695 -28.109 0.18 1 94.12 305 ILE A N 1
ATOM 2326 C CA . ILE A 1 305 ? -14.266 -27.422 -1.029 1 94.12 305 ILE A CA 1
ATOM 2327 C C . ILE A 1 305 ? -14.648 -28.25 -2.258 1 94.12 305 ILE A C 1
ATOM 2329 O O . ILE A 1 305 ? -14.578 -29.469 -2.24 1 94.12 305 ILE A O 1
ATOM 2333 N N . LYS A 1 306 ? -15.062 -27.469 -3.18 1 91.81 306 LYS A N 1
ATOM 2334 C CA . LYS A 1 306 ? -15.43 -28.094 -4.445 1 91.81 306 LYS A CA 1
ATOM 2335 C C . LYS A 1 306 ? -14.203 -28.391 -5.301 1 91.81 306 LYS A C 1
ATOM 2337 O O . LYS A 1 306 ? -13.297 -27.562 -5.402 1 91.81 306 LYS A O 1
ATOM 2342 N N . LEU A 1 307 ? -14.258 -29.516 -5.93 1 89.25 307 LEU A N 1
ATOM 2343 C CA . LEU A 1 307 ? -13.117 -29.953 -6.727 1 89.25 307 LEU A CA 1
ATOM 2344 C C . LEU A 1 307 ? -13.422 -29.844 -8.219 1 89.25 307 LEU A C 1
ATOM 2346 O O . LEU A 1 307 ? -12.508 -29.812 -9.039 1 89.25 307 LEU A O 1
ATOM 2350 N N . ASP A 1 308 ? -14.672 -29.703 -8.484 1 83.25 308 ASP A N 1
ATOM 2351 C CA . ASP A 1 308 ? -15.094 -29.734 -9.883 1 83.25 308 ASP A CA 1
ATOM 2352 C C . ASP A 1 308 ? -14.695 -28.469 -10.617 1 83.25 308 ASP A C 1
ATOM 2354 O O . ASP A 1 308 ? -14.789 -27.359 -10.055 1 83.25 308 ASP A O 1
ATOM 2358 N N . ASP A 1 309 ? -14.195 -28.609 -11.82 1 85.81 309 ASP A N 1
ATOM 2359 C CA . ASP A 1 309 ? -13.898 -27.516 -12.734 1 85.81 309 ASP A CA 1
ATOM 2360 C C . ASP A 1 309 ? -12.836 -26.594 -12.148 1 85.81 309 ASP A C 1
ATOM 2362 O O . ASP A 1 309 ? -12.852 -25.391 -12.398 1 85.81 309 ASP A O 1
ATOM 2366 N N . ALA A 1 310 ? -11.992 -27.172 -11.32 1 90.25 310 ALA A N 1
ATOM 2367 C CA . ALA A 1 310 ? -10.953 -26.359 -10.68 1 90.25 310 ALA A CA 1
ATOM 2368 C C . ALA A 1 310 ? -9.766 -26.156 -11.617 1 90.25 310 ALA A C 1
ATOM 2370 O O . ALA A 1 310 ? -8.867 -25.359 -11.328 1 90.25 310 ALA A O 1
ATOM 2371 N N . GLU A 1 311 ? -9.797 -26.859 -12.734 1 95.56 311 GLU A N 1
ATOM 2372 C CA . GLU A 1 311 ? -8.656 -26.812 -13.641 1 95.56 311 GLU A CA 1
ATOM 2373 C C . GLU A 1 311 ? -9.102 -26.625 -15.086 1 95.56 311 GLU A C 1
ATOM 2375 O O . GLU A 1 311 ? -10.156 -27.109 -15.484 1 95.56 311 GLU A O 1
ATOM 2380 N N . THR A 1 312 ? -8.367 -25.859 -15.789 1 97.06 312 THR A N 1
ATOM 2381 C CA . THR A 1 312 ? -8.391 -25.844 -17.25 1 97.06 312 THR A CA 1
ATOM 2382 C C . THR A 1 312 ? -7.191 -26.609 -17.812 1 97.06 312 THR A C 1
ATOM 2384 O O . THR A 1 312 ? -6.078 -26.078 -17.859 1 97.06 312 THR A O 1
ATOM 2387 N N . VAL A 1 313 ? -7.449 -27.875 -18.203 1 97.56 313 VAL A N 1
ATOM 2388 C CA . VAL A 1 313 ? -6.395 -28.75 -18.688 1 97.56 313 VAL A CA 1
ATOM 2389 C C . VAL A 1 313 ? -6.336 -28.688 -20.219 1 97.56 313 VAL A C 1
ATOM 2391 O O . VAL A 1 313 ? -7.332 -28.953 -20.891 1 97.56 313 VAL A O 1
ATOM 2394 N N . VAL A 1 314 ? -5.207 -28.344 -20.766 1 98.38 314 VAL A N 1
ATOM 2395 C CA . VAL A 1 314 ? -5.059 -28.172 -22.203 1 98.38 314 VAL A CA 1
ATOM 2396 C C . VAL A 1 314 ? -4.051 -29.188 -22.75 1 98.38 314 VAL A C 1
ATOM 2398 O O . VAL A 1 314 ? -2.861 -29.109 -22.438 1 98.38 314 VAL A O 1
ATOM 2401 N N . PRO A 1 315 ? -4.527 -30.172 -23.516 1 98.62 315 PRO A N 1
ATOM 2402 C CA . PRO A 1 315 ? -3.541 -31 -24.219 1 98.62 315 PRO A CA 1
ATOM 2403 C C . PRO A 1 315 ? -2.594 -30.172 -25.078 1 98.62 315 PRO A C 1
ATOM 2405 O O . PRO A 1 315 ? -3.047 -29.344 -25.891 1 98.62 315 PRO A O 1
ATOM 2408 N N . THR A 1 316 ? -1.352 -30.281 -24.859 1 98.69 316 THR A N 1
ATOM 2409 C CA . THR A 1 316 ? -0.356 -29.422 -25.469 1 98.69 316 THR A CA 1
ATOM 2410 C C . THR A 1 316 ? 0.866 -30.219 -25.906 1 98.69 316 THR A C 1
ATOM 2412 O O . THR A 1 316 ? 1.417 -31 -25.125 1 98.69 316 THR A O 1
ATOM 2415 N N . LYS A 1 317 ? 1.221 -30.094 -27.188 1 98.56 317 LYS A N 1
ATOM 2416 C CA . LYS A 1 317 ? 2.504 -30.641 -27.625 1 98.56 317 LYS A CA 1
ATOM 2417 C C . LYS A 1 317 ? 3.666 -29.828 -27.047 1 98.56 317 LYS A C 1
ATOM 2419 O O . LYS A 1 317 ? 3.535 -28.625 -26.812 1 98.56 317 LYS A O 1
ATOM 2424 N N . ILE A 1 318 ? 4.777 -30.484 -26.875 1 98.44 318 ILE A N 1
ATOM 2425 C CA . ILE A 1 318 ? 5.965 -29.875 -26.312 1 98.44 318 ILE A CA 1
ATOM 2426 C C . ILE A 1 318 ? 6.289 -28.578 -27.062 1 98.44 318 ILE A C 1
ATOM 2428 O O . ILE A 1 318 ? 6.777 -27.609 -26.484 1 98.44 318 ILE A O 1
ATOM 2432 N N . ASP A 1 319 ? 5.988 -28.484 -28.344 1 98.06 319 ASP A N 1
ATOM 2433 C CA . ASP A 1 319 ? 6.312 -27.344 -29.188 1 98.06 319 ASP A CA 1
ATOM 2434 C C . ASP A 1 319 ? 5.406 -26.156 -28.875 1 98.06 319 ASP A C 1
ATOM 2436 O O . ASP A 1 319 ? 5.715 -25.016 -29.25 1 98.06 319 ASP A O 1
ATOM 2440 N N . ASP A 1 320 ? 4.348 -26.375 -28.203 1 98 320 ASP A N 1
ATOM 2441 C CA . ASP A 1 320 ? 3.305 -25.359 -28.094 1 98 320 ASP A CA 1
ATOM 2442 C C . ASP A 1 320 ? 3.17 -24.859 -26.641 1 98 320 ASP A C 1
ATOM 2444 O O . ASP A 1 320 ? 2.254 -24.109 -26.328 1 98 320 ASP A O 1
ATOM 2448 N N . ILE A 1 321 ? 4.094 -25.266 -25.797 1 98.38 321 ILE A N 1
ATOM 2449 C CA . ILE A 1 321 ? 3.994 -24.969 -24.375 1 98.38 321 ILE A CA 1
ATOM 2450 C C . ILE A 1 321 ? 3.865 -23.453 -24.172 1 98.38 321 ILE A C 1
ATOM 2452 O O . ILE A 1 321 ? 2.979 -22.984 -23.453 1 98.38 321 ILE A O 1
ATOM 2456 N N . PRO A 1 322 ? 4.711 -22.547 -24.812 1 98.06 322 PRO A N 1
ATOM 2457 C CA . PRO A 1 322 ? 4.574 -21.109 -24.594 1 98.06 322 PRO A CA 1
ATOM 2458 C C . PRO A 1 322 ? 3.201 -20.578 -25 1 98.06 322 PRO A C 1
ATOM 2460 O O . PRO A 1 322 ? 2.672 -19.672 -24.344 1 98.06 322 PRO A O 1
ATOM 2463 N N . LYS A 1 323 ? 2.666 -21.172 -26.031 1 97.25 323 LYS A N 1
ATOM 2464 C CA . LYS A 1 323 ? 1.349 -20.734 -26.5 1 97.25 323 LYS A CA 1
ATOM 2465 C C . LYS A 1 323 ? 0.28 -21.016 -25.438 1 97.25 323 LYS A C 1
ATOM 2467 O O . LYS A 1 323 ? -0.584 -20.188 -25.188 1 97.25 323 LYS A O 1
ATOM 2472 N N . THR A 1 324 ? 0.345 -22.188 -24.859 1 98.25 324 THR A N 1
ATOM 2473 C CA . THR A 1 324 ? -0.614 -22.547 -23.828 1 98.25 324 THR A CA 1
ATOM 2474 C C . THR A 1 324 ? -0.448 -21.641 -22.609 1 98.25 324 THR A C 1
ATOM 2476 O O . THR A 1 324 ? -1.434 -21.156 -22.047 1 98.25 324 THR A O 1
ATOM 2479 N N . TRP A 1 325 ? 0.786 -21.391 -22.219 1 98 325 TRP A N 1
ATOM 2480 C CA . TRP A 1 325 ? 1.085 -20.531 -21.078 1 98 325 TRP A CA 1
ATOM 2481 C C . TRP A 1 325 ? 0.497 -19.141 -21.281 1 98 325 TRP A C 1
ATOM 2483 O O . TRP A 1 325 ? -0.037 -18.547 -20.344 1 98 325 TRP A O 1
ATOM 2493 N N . GLN A 1 326 ? 0.472 -18.625 -22.422 1 96.19 326 GLN A N 1
ATOM 2494 C CA . GLN A 1 326 ? 0.051 -17.25 -22.719 1 96.19 326 GLN A CA 1
ATOM 2495 C C . GLN A 1 326 ? -1.463 -17.109 -22.594 1 96.19 326 GLN A C 1
ATOM 2497 O O . GLN A 1 326 ? -1.98 -15.992 -22.547 1 96.19 326 GLN A O 1
ATOM 2502 N N . ARG A 1 327 ? -2.176 -18.234 -22.516 1 96 327 ARG A N 1
ATOM 2503 C CA . ARG A 1 327 ? -3.619 -18.188 -22.297 1 96 327 ARG A CA 1
ATOM 2504 C C . ARG A 1 327 ? -3.957 -17.5 -20.984 1 96 327 ARG A C 1
ATOM 2506 O O . ARG A 1 327 ? -5.031 -16.906 -20.828 1 96 327 ARG A O 1
ATOM 2513 N N . LEU A 1 328 ? -3.035 -17.531 -20.031 1 95.69 328 LEU A N 1
ATOM 2514 C CA . LEU A 1 328 ? -3.225 -16.891 -18.734 1 95.69 328 LEU A CA 1
ATOM 2515 C C . LEU A 1 328 ? -3.521 -15.406 -18.906 1 95.69 328 LEU A C 1
ATOM 2517 O O . LEU A 1 328 ? -4.402 -14.859 -18.234 1 95.69 328 LEU A O 1
ATOM 2521 N N . PHE A 1 329 ? -2.879 -14.789 -19.812 1 92.88 329 PHE A N 1
ATOM 2522 C CA . PHE A 1 329 ? -2.873 -13.336 -19.922 1 92.88 329 PHE A CA 1
ATOM 2523 C C . PHE A 1 329 ? -4.012 -12.852 -20.812 1 92.88 329 PHE A C 1
ATOM 2525 O O . PHE A 1 329 ? -4.23 -11.648 -20.953 1 92.88 329 PHE A O 1
ATOM 2532 N N . ARG A 1 330 ? -4.715 -13.789 -21.344 1 90.31 330 ARG A N 1
ATOM 2533 C CA . ARG A 1 330 ? -5.926 -13.484 -22.094 1 90.31 330 ARG A CA 1
ATOM 2534 C C . ARG A 1 330 ? -7.176 -13.867 -21.312 1 90.31 330 ARG A C 1
ATOM 2536 O O . ARG A 1 330 ? -8.289 -13.758 -21.828 1 90.31 330 ARG A O 1
ATOM 2543 N N . GLY A 1 331 ? -6.926 -14.328 -20.172 1 90.94 331 GLY A N 1
ATOM 2544 C CA . GLY A 1 331 ? -8.047 -14.688 -19.328 1 90.94 331 GLY A CA 1
ATOM 2545 C C . GLY A 1 331 ? -8.82 -15.891 -19.828 1 90.94 331 GLY A C 1
ATOM 2546 O O . GLY A 1 331 ? -10.047 -15.93 -19.703 1 90.94 331 GLY A O 1
ATOM 2547 N N . GLU A 1 332 ? -8.148 -16.891 -20.297 1 92.75 332 GLU A N 1
ATOM 2548 C CA . GLU A 1 332 ? -8.828 -17.984 -20.984 1 92.75 332 GLU A CA 1
ATOM 2549 C C . GLU A 1 332 ? -8.961 -19.203 -20.078 1 92.75 332 GLU A C 1
ATOM 2551 O O . GLU A 1 332 ? -9.391 -20.266 -20.516 1 92.75 332 GLU A O 1
ATOM 2556 N N . ASN A 1 333 ? -8.633 -19.078 -18.875 1 93.62 333 ASN A N 1
ATOM 2557 C CA . ASN A 1 333 ? -8.742 -20.234 -17.984 1 93.62 333 ASN A CA 1
ATOM 2558 C C . ASN A 1 333 ? -9.688 -19.969 -16.828 1 93.62 333 ASN A C 1
ATOM 2560 O O . ASN A 1 333 ? -9.852 -18.812 -16.406 1 93.62 333 ASN A O 1
ATOM 2564 N N . ARG A 1 334 ? -10.352 -20.953 -16.438 1 94.44 334 ARG A N 1
ATOM 2565 C CA . ARG A 1 334 ? -11.008 -21.062 -15.133 1 94.44 334 ARG A CA 1
ATOM 2566 C C . ARG A 1 334 ? -10.203 -21.969 -14.195 1 94.44 334 ARG A C 1
ATOM 2568 O O . ARG A 1 334 ? -9.812 -23.078 -14.57 1 94.44 334 ARG A O 1
ATOM 2575 N N . GLY A 1 335 ? -10.055 -21.422 -12.984 1 96.25 335 GLY A N 1
ATOM 2576 C CA . GLY A 1 335 ? -9.172 -22.172 -12.102 1 96.25 335 GLY A CA 1
ATOM 2577 C C . GLY A 1 335 ? -7.754 -22.281 -12.641 1 96.25 335 GLY A C 1
ATOM 2578 O O . GLY A 1 335 ? -7.25 -21.344 -13.281 1 96.25 335 GLY A O 1
ATOM 2579 N N . LYS A 1 336 ? -7.078 -23.312 -12.281 1 97.69 336 LYS A N 1
ATOM 2580 C CA . LYS A 1 336 ? -5.676 -23.516 -12.625 1 97.69 336 LYS A CA 1
ATOM 2581 C C . LYS A 1 336 ? -5.523 -23.922 -14.094 1 97.69 336 LYS A C 1
ATOM 2583 O O . LYS A 1 336 ? -6.145 -24.891 -14.539 1 97.69 336 LYS A O 1
ATOM 2588 N N . LEU A 1 337 ? -4.715 -23.172 -14.883 1 98.12 337 LEU A N 1
ATOM 2589 C CA . LEU A 1 337 ? -4.324 -23.609 -16.219 1 98.12 337 LEU A CA 1
ATOM 2590 C C . LEU A 1 337 ? -3.217 -24.641 -16.156 1 98.12 337 LEU A C 1
ATOM 2592 O O . LEU A 1 337 ? -2.16 -24.406 -15.562 1 98.12 337 LEU A O 1
ATOM 2596 N N . VAL A 1 338 ? -3.486 -25.797 -16.719 1 98.38 338 VAL A N 1
ATOM 2597 C CA . VAL A 1 338 ? -2.541 -26.906 -16.688 1 98.38 338 VAL A CA 1
ATOM 2598 C C . VAL A 1 338 ? -2.248 -27.375 -18.109 1 98.38 338 VAL A C 1
ATOM 2600 O O . VAL A 1 338 ? -3.168 -27.609 -18.891 1 98.38 338 VAL A O 1
ATOM 2603 N N . THR A 1 339 ? -1.003 -27.438 -18.438 1 98.69 339 THR A N 1
ATOM 2604 C CA . THR A 1 339 ? -0.571 -28.094 -19.672 1 98.69 339 THR A CA 1
ATOM 2605 C C . THR A 1 339 ? -0.502 -29.609 -19.484 1 98.69 339 THR A C 1
ATOM 2607 O O . THR A 1 339 ? 0.224 -30.094 -18.625 1 98.69 339 THR A O 1
ATOM 2610 N N . GLN A 1 340 ? -1.297 -30.312 -20.188 1 98.69 340 GLN A N 1
ATOM 2611 C CA . GLN A 1 340 ? -1.127 -31.766 -20.312 1 98.69 340 GLN A CA 1
ATOM 2612 C C . GLN A 1 340 ? -0.277 -32.125 -21.531 1 98.69 340 GLN A C 1
ATOM 2614 O O . GLN A 1 340 ? -0.712 -31.938 -22.672 1 98.69 340 GLN A O 1
ATOM 2619 N N . LEU A 1 341 ? 0.884 -32.625 -21.25 1 98.5 341 LEU A N 1
ATOM 2620 C CA . LEU A 1 341 ? 1.792 -32.906 -22.359 1 98.5 341 LEU A CA 1
ATOM 2621 C C . LEU A 1 341 ? 1.32 -34.125 -23.156 1 98.5 341 LEU A C 1
ATOM 2623 O O . LEU A 1 341 ? 1.047 -35.156 -22.578 1 98.5 341 LEU A O 1
ATOM 2627 N N . VAL A 1 342 ? 1.187 -33.906 -24.422 1 97.81 342 VAL A N 1
ATOM 2628 C CA . VAL A 1 342 ? 0.791 -35 -25.312 1 97.81 342 VAL A CA 1
ATOM 2629 C C . VAL A 1 342 ? 1.831 -35.156 -26.422 1 97.81 342 VAL A C 1
ATOM 2631 O O . VAL A 1 342 ? 2.666 -34.281 -26.625 1 97.81 342 VAL A O 1
ATOM 2634 N N . ALA A 1 343 ? 1.696 -36.312 -27.125 1 89.44 343 ALA A N 1
ATOM 2635 C CA . ALA A 1 343 ? 2.625 -36.625 -28.219 1 89.44 343 ALA A CA 1
ATOM 2636 C C . ALA A 1 343 ? 2.289 -35.812 -29.469 1 89.44 343 ALA A C 1
ATOM 2638 O O . ALA A 1 343 ? 1.124 -35.5 -29.719 1 89.44 343 ALA A O 1
ATOM 2639 N N . MET B 1 1 ? -11.203 49.625 21.703 1 66.38 1 MET B N 1
ATOM 2640 C CA . MET B 1 1 ? -12.609 49.281 21.484 1 66.38 1 MET B CA 1
ATOM 2641 C C . MET B 1 1 ? -12.75 47.844 20.984 1 66.38 1 MET B C 1
ATOM 2643 O O . MET B 1 1 ? -11.883 47.344 20.25 1 66.38 1 MET B O 1
ATOM 2647 N N . ALA B 1 2 ? -13.719 47 21.5 1 83.06 2 ALA B N 1
ATOM 2648 C CA . ALA B 1 2 ? -13.992 45.625 21.031 1 83.06 2 ALA B CA 1
ATOM 2649 C C . ALA B 1 2 ? -14.312 45.625 19.531 1 83.06 2 ALA B C 1
ATOM 2651 O O . ALA B 1 2 ? -15.016 46.5 19.031 1 83.06 2 ALA B O 1
ATOM 2652 N N . PRO B 1 3 ? -13.625 44.719 18.797 1 91.19 3 PRO B N 1
ATOM 2653 C CA . PRO B 1 3 ? -13.961 44.625 17.375 1 91.19 3 PRO B CA 1
ATOM 2654 C C . PRO B 1 3 ? -15.445 44.375 17.125 1 91.19 3 PRO B C 1
ATOM 2656 O O . PRO B 1 3 ? -16.094 43.688 17.922 1 91.19 3 PRO B O 1
ATOM 2659 N N . THR B 1 4 ? -16.016 45 16.062 1 95.44 4 THR B N 1
ATOM 2660 C CA . THR B 1 4 ? -17.422 44.812 15.742 1 95.44 4 THR B CA 1
ATOM 2661 C C . THR B 1 4 ? -17.578 43.969 14.484 1 95.44 4 THR B C 1
ATOM 2663 O O . THR B 1 4 ? -18.672 43.5 14.188 1 95.44 4 THR B O 1
ATOM 2666 N N . GLU B 1 5 ? -16.469 43.938 13.742 1 97.44 5 GLU B N 1
ATOM 2667 C CA . GLU B 1 5 ? -16.484 43.156 12.508 1 97.44 5 GLU B CA 1
ATOM 2668 C C . GLU B 1 5 ? -15.352 42.125 12.477 1 97.44 5 GLU B C 1
ATOM 2670 O O . GLU B 1 5 ? -14.359 42.281 13.203 1 97.44 5 GLU B O 1
ATOM 2675 N N . GLN B 1 6 ? -15.602 41.156 11.695 1 97.81 6 GLN B N 1
ATOM 2676 C CA . GLN B 1 6 ? -14.578 40.156 11.422 1 97.81 6 GLN B CA 1
ATOM 2677 C C . GLN B 1 6 ? -14.398 39.938 9.922 1 97.81 6 GLN B C 1
ATOM 2679 O O . GLN B 1 6 ? -15.305 40.219 9.141 1 97.81 6 GLN B O 1
ATOM 2684 N N . LYS B 1 7 ? -13.211 39.594 9.539 1 98.44 7 LYS B N 1
ATOM 2685 C CA . LYS B 1 7 ? -12.914 39.125 8.195 1 98.44 7 LYS B CA 1
ATOM 2686 C C . LYS B 1 7 ? -12.68 37.594 8.195 1 98.44 7 LYS B C 1
ATOM 2688 O O . LYS B 1 7 ? -11.977 37.094 9.062 1 98.44 7 LYS B O 1
ATOM 2693 N N . ILE B 1 8 ? -13.383 36.906 7.262 1 98.38 8 ILE B N 1
ATOM 2694 C CA . ILE B 1 8 ? -13.344 35.469 7.223 1 98.38 8 ILE B CA 1
ATOM 2695 C C . ILE B 1 8 ? -13.211 34.969 5.777 1 98.38 8 ILE B C 1
ATOM 2697 O O . ILE B 1 8 ? -13.891 35.5 4.883 1 98.38 8 ILE B O 1
ATOM 2701 N N . TRP B 1 9 ? -12.281 34.062 5.562 1 98.75 9 TRP B N 1
ATOM 2702 C CA . TRP B 1 9 ? -12.164 33.469 4.242 1 98.75 9 TRP B CA 1
ATOM 2703 C C . TRP B 1 9 ? -13.148 32.312 4.078 1 98.75 9 TRP B C 1
ATOM 2705 O O . TRP B 1 9 ? -13.219 31.422 4.93 1 98.75 9 TRP B O 1
ATOM 2715 N N . ILE B 1 10 ? -13.867 32.344 2.992 1 98.69 10 ILE B N 1
ATOM 2716 C CA . ILE B 1 10 ? -14.867 31.359 2.613 1 98.69 10 ILE B CA 1
ATOM 2717 C C . ILE B 1 10 ? -14.398 30.578 1.383 1 98.69 10 ILE B C 1
ATOM 2719 O O . ILE B 1 10 ? -13.789 31.156 0.476 1 98.69 10 ILE B O 1
ATOM 2723 N N . VAL B 1 11 ? -14.602 29.266 1.409 1 98.69 11 VAL B N 1
ATOM 2724 C CA . VAL B 1 11 ? -14.445 28.547 0.15 1 98.69 11 VAL B CA 1
ATOM 2725 C C . VAL B 1 11 ? -15.531 28.984 -0.834 1 98.69 11 VAL B C 1
ATOM 2727 O O . VAL B 1 11 ? -16.719 28.75 -0.603 1 98.69 11 VAL B O 1
ATOM 2730 N N . ASN B 1 12 ? -15.07 29.594 -1.872 1 98.56 12 ASN B N 1
ATOM 2731 C CA . ASN B 1 12 ? -16 30.109 -2.865 1 98.56 12 ASN B CA 1
ATOM 2732 C C . ASN B 1 12 ? -16.359 29.062 -3.904 1 98.56 12 ASN B C 1
ATOM 2734 O O . ASN B 1 12 ? -17.547 28.828 -4.176 1 98.56 12 ASN B O 1
ATOM 2738 N N . GLU B 1 13 ? -15.391 28.453 -4.512 1 98.06 13 GLU B N 1
ATOM 2739 C CA . GLU B 1 13 ? -15.547 27.328 -5.434 1 98.06 13 GLU B CA 1
ATOM 2740 C C . GLU B 1 13 ? -14.555 26.219 -5.117 1 98.06 13 GLU B C 1
ATOM 2742 O O . GLU B 1 13 ? -13.336 26.422 -5.16 1 98.06 13 GLU B O 1
ATOM 2747 N N . ASN B 1 14 ? -15.156 25.047 -4.824 1 97.62 14 ASN B N 1
ATOM 2748 C CA . ASN B 1 14 ? -14.258 23.938 -4.582 1 97.62 14 ASN B CA 1
ATOM 2749 C C . ASN B 1 14 ? -13.445 23.578 -5.828 1 97.62 14 ASN B C 1
ATOM 2751 O O . ASN B 1 14 ? -14 23.469 -6.922 1 97.62 14 ASN B O 1
ATOM 2755 N N . PRO B 1 15 ? -12.195 23.391 -5.621 1 95.75 15 PRO B N 1
ATOM 2756 C CA . PRO B 1 15 ? -11.328 23.109 -6.77 1 95.75 15 PRO B CA 1
ATOM 2757 C C . PRO B 1 15 ? -11.344 21.641 -7.18 1 95.75 15 PRO B C 1
ATOM 2759 O O . PRO B 1 15 ? -11.586 20.766 -6.348 1 95.75 15 PRO B O 1
ATOM 2762 N N . THR B 1 16 ? -11.016 21.344 -8.438 1 89.75 16 THR B N 1
ATOM 2763 C CA . THR B 1 16 ? -10.852 19.984 -8.938 1 89.75 16 THR B CA 1
ATOM 2764 C C . THR B 1 16 ? -9.375 19.594 -8.984 1 89.75 16 THR B C 1
ATOM 2766 O O . THR B 1 16 ? -9.023 18.422 -8.789 1 89.75 16 THR B O 1
ATOM 2769 N N . HIS B 1 17 ? -8.539 20.469 -9.32 1 86.69 17 HIS B N 1
ATOM 2770 C CA . HIS B 1 17 ? -7.09 20.281 -9.359 1 86.69 17 HIS B CA 1
ATOM 2771 C C . HIS B 1 17 ? -6.375 21.406 -8.625 1 86.69 17 HIS B C 1
ATOM 2773 O O . HIS B 1 17 ? -6.656 21.672 -7.453 1 86.69 17 HIS B O 1
ATOM 2779 N N . GLU B 1 18 ? -5.73 22.312 -9.289 1 88.44 18 GLU B N 1
ATOM 2780 C CA . GLU B 1 18 ? -5.008 23.406 -8.648 1 88.44 18 GLU B CA 1
ATOM 2781 C C . GLU B 1 18 ? -5.973 24.453 -8.102 1 88.44 18 GLU B C 1
ATOM 2783 O O . GLU B 1 18 ? -7.074 24.625 -8.625 1 88.44 18 GLU B O 1
ATOM 2788 N N . VAL B 1 19 ? -5.594 25.031 -7.035 1 92.94 19 VAL B N 1
ATOM 2789 C CA . VAL B 1 19 ? -6.348 26.156 -6.48 1 92.94 19 VAL B CA 1
ATOM 2790 C C . VAL B 1 19 ? -6.473 27.266 -7.527 1 92.94 19 VAL B C 1
ATOM 2792 O O . VAL B 1 19 ? -5.48 27.672 -8.133 1 92.94 19 VAL B O 1
ATOM 2795 N N . GLN B 1 20 ? -7.711 27.672 -7.734 1 92.31 20 GLN B N 1
ATOM 2796 C CA . GLN B 1 20 ? -8.016 28.719 -8.711 1 92.31 20 GLN B CA 1
ATOM 2797 C C . GLN B 1 20 ? -8.195 30.078 -8.031 1 92.31 20 GLN B C 1
ATOM 2799 O O . GLN B 1 20 ? -8.406 30.141 -6.82 1 92.31 20 GLN B O 1
ATOM 2804 N N . PRO B 1 21 ? -8.125 31.141 -8.859 1 91 21 PRO B N 1
ATOM 2805 C CA . PRO B 1 21 ? -8.289 32.5 -8.289 1 91 21 PRO B CA 1
ATOM 2806 C C . PRO B 1 21 ? -9.609 32.656 -7.551 1 91 21 PRO B C 1
ATOM 2808 O O . PRO B 1 21 ? -9.695 33.438 -6.598 1 91 21 PRO B O 1
ATOM 2811 N N . ASP B 1 22 ? -10.578 31.938 -7.945 1 95.44 22 ASP B N 1
ATOM 2812 C CA . ASP B 1 22 ? -11.891 32.125 -7.34 1 95.44 22 ASP B CA 1
ATOM 2813 C C . ASP B 1 22 ? -12.18 31.031 -6.305 1 95.44 22 ASP B C 1
ATOM 2815 O O . ASP B 1 22 ? -13.32 30.859 -5.875 1 95.44 22 ASP B O 1
ATOM 2819 N N . THR B 1 23 ? -11.219 30.281 -5.93 1 98.06 23 THR B N 1
ATOM 2820 C CA . THR B 1 23 ? -11.406 29.219 -4.957 1 98.06 23 THR B CA 1
ATOM 2821 C C . THR B 1 23 ? -11.852 29.781 -3.611 1 98.06 23 THR B C 1
ATOM 2823 O O . THR B 1 23 ? -12.703 29.203 -2.936 1 98.06 23 THR B O 1
ATOM 2826 N N . PHE B 1 24 ? -11.328 30.906 -3.289 1 98.56 24 PHE B N 1
ATOM 2827 C CA . PHE B 1 24 ? -11.641 31.531 -2.004 1 98.56 24 PHE B CA 1
ATOM 2828 C C . PHE B 1 24 ? -12.172 32.938 -2.195 1 98.56 24 PHE B C 1
ATOM 2830 O O . PHE B 1 24 ? -11.875 33.594 -3.203 1 98.56 24 PHE B O 1
ATOM 2837 N N . ARG B 1 25 ? -12.883 33.375 -1.261 1 98.56 25 ARG B N 1
ATOM 2838 C CA . ARG B 1 25 ? -13.289 34.781 -1.176 1 98.56 25 ARG B CA 1
ATOM 2839 C C . ARG B 1 25 ? -13.242 35.281 0.265 1 98.56 25 ARG B C 1
ATOM 2841 O O . ARG B 1 25 ? -13.523 34.531 1.196 1 98.56 25 ARG B O 1
ATOM 2848 N N . LEU B 1 26 ? -12.953 36.562 0.428 1 98.56 26 LEU B N 1
ATOM 2849 C CA . LEU B 1 26 ? -12.906 37.188 1.739 1 98.56 26 LEU B CA 1
ATOM 2850 C C . LEU B 1 26 ? -14.219 37.906 2.041 1 98.56 26 LEU B C 1
ATOM 2852 O O . LEU B 1 26 ? -14.742 38.656 1.195 1 98.56 26 LEU B O 1
ATOM 2856 N N . GLU B 1 27 ? -14.719 37.625 3.234 1 98.44 27 GLU B N 1
ATOM 2857 C CA . GLU B 1 27 ? -15.938 38.312 3.676 1 98.44 27 GLU B CA 1
ATOM 2858 C C . GLU B 1 27 ? -15.688 39.125 4.941 1 98.44 27 GLU B C 1
ATOM 2860 O O . GLU B 1 27 ? -14.945 38.688 5.828 1 98.44 27 GLU B O 1
ATOM 2865 N N . THR B 1 28 ? -16.297 40.281 4.965 1 98.25 28 THR B N 1
ATOM 2866 C CA . THR B 1 28 ? -16.438 41.031 6.195 1 98.25 28 THR B CA 1
ATOM 2867 C C . THR B 1 28 ? -17.828 40.875 6.789 1 98.25 28 THR B C 1
ATOM 2869 O O . THR B 1 28 ? -18.828 41.062 6.098 1 98.25 28 THR B O 1
ATOM 2872 N N . ARG B 1 29 ? -17.781 40.438 8.031 1 96.94 29 ARG B N 1
ATOM 2873 C CA . ARG B 1 29 ? -19.031 40.156 8.719 1 96.94 29 ARG B CA 1
ATOM 2874 C C . ARG B 1 29 ? -19.047 40.781 10.102 1 96.94 29 ARG B C 1
ATOM 2876 O O . ARG B 1 29 ? -18 40.969 10.719 1 96.94 29 ARG B O 1
ATOM 2883 N N . PRO B 1 30 ? -20.344 41.188 10.461 1 97.62 30 PRO B N 1
ATOM 2884 C CA . PRO B 1 30 ? -20.406 41.562 11.883 1 97.62 30 PRO B CA 1
ATOM 2885 C C . PRO B 1 30 ? -20.016 40.406 12.805 1 97.62 30 PRO B C 1
ATOM 2887 O O . PRO B 1 30 ? -20.312 39.219 12.492 1 97.62 30 PRO B O 1
ATOM 2890 N N . ILE B 1 31 ? -19.359 40.688 13.875 1 97.81 31 ILE B N 1
ATOM 2891 C CA . ILE B 1 31 ? -19.109 39.688 14.891 1 97.81 31 ILE B CA 1
ATOM 2892 C C . ILE B 1 31 ? -20.406 39.344 15.617 1 97.81 31 ILE B C 1
ATOM 2894 O O . ILE B 1 31 ? -21.094 40.219 16.125 1 97.81 31 ILE B O 1
ATOM 2898 N N . PRO B 1 32 ? -20.75 38.125 15.617 1 96.06 32 PRO B N 1
ATOM 2899 C CA . PRO B 1 32 ? -22 37.781 16.281 1 96.06 32 PRO B CA 1
ATOM 2900 C C . PRO B 1 32 ? -21.953 38 17.797 1 96.06 32 PRO B C 1
ATOM 2902 O O . PRO B 1 32 ? -20.875 37.969 18.375 1 96.06 32 PRO B O 1
ATOM 2905 N N . GLU B 1 33 ? -23.156 38.156 18.328 1 95.75 33 GLU B N 1
ATOM 2906 C CA . GLU B 1 33 ? -23.25 38.188 19.781 1 95.75 33 GLU B CA 1
ATOM 2907 C C . GLU B 1 33 ? -22.844 36.844 20.391 1 95.75 33 GLU B C 1
ATOM 2909 O O . GLU B 1 33 ? -23.234 35.781 19.891 1 95.75 33 GLU B O 1
ATOM 2914 N N . LEU B 1 34 ? -22.125 36.938 21.438 1 96.69 34 LEU B N 1
ATOM 2915 C CA . LEU B 1 34 ? -21.641 35.75 22.094 1 96.69 34 LEU B CA 1
ATOM 2916 C C . LEU B 1 34 ? -22.797 35 22.766 1 96.69 34 LEU B C 1
ATOM 2918 O O . LEU B 1 34 ? -23.547 35.594 23.547 1 96.69 34 LEU B O 1
ATOM 2922 N N . LYS B 1 35 ? -22.922 33.688 22.484 1 98.06 35 LYS B N 1
ATOM 2923 C CA . LYS B 1 35 ? -23.859 32.812 23.188 1 98.06 35 LYS B CA 1
ATOM 2924 C C . LYS B 1 35 ? -23.172 32.094 24.344 1 98.06 35 LYS B C 1
ATOM 2926 O O . LYS B 1 35 ? -21.953 32.094 24.453 1 98.06 35 LYS B O 1
ATOM 2931 N N . ASP B 1 36 ? -24.062 31.562 25.219 1 97.62 36 ASP B N 1
ATOM 2932 C CA . ASP B 1 36 ? -23.5 30.766 26.312 1 97.62 36 ASP B CA 1
ATOM 2933 C C . ASP B 1 36 ? -22.594 29.656 25.781 1 97.62 36 ASP B C 1
ATOM 2935 O O . ASP B 1 36 ? -22.969 28.953 24.844 1 97.62 36 ASP B O 1
ATOM 2939 N N . GLY B 1 37 ? -21.391 29.578 26.359 1 98.12 37 GLY B N 1
ATOM 2940 C CA . GLY B 1 37 ? -20.469 28.531 25.969 1 98.12 37 GLY B CA 1
ATOM 2941 C C . GLY B 1 37 ? -19.562 28.922 24.812 1 98.12 37 GLY B C 1
ATOM 2942 O O . GLY B 1 37 ? -18.828 28.094 24.297 1 98.12 37 GLY B O 1
ATOM 2943 N N . GLU B 1 38 ? -19.625 30.156 24.406 1 98.38 38 GLU B N 1
ATOM 2944 C CA . GLU B 1 38 ? -18.812 30.609 23.281 1 98.38 38 GLU B CA 1
ATOM 2945 C C . GLU B 1 38 ? -17.734 31.594 23.75 1 98.38 38 GLU B C 1
ATOM 2947 O O . GLU B 1 38 ? -17.844 32.156 24.828 1 98.38 38 GLU B O 1
ATOM 2952 N N . VAL B 1 39 ? -16.734 31.734 22.969 1 98.38 39 VAL B N 1
ATOM 2953 C CA . VAL B 1 39 ? -15.68 32.719 23.188 1 98.38 39 VAL B CA 1
ATOM 2954 C C . VAL B 1 39 ? -15.406 33.469 21.891 1 98.38 39 VAL B C 1
ATOM 2956 O O . VAL B 1 39 ? -15.547 32.938 20.797 1 98.38 39 VAL B O 1
ATOM 2959 N N . LEU B 1 40 ? -15.047 34.75 22.047 1 98.44 40 LEU B N 1
ATOM 2960 C CA . LEU B 1 40 ? -14.516 35.562 20.969 1 98.44 40 LEU B CA 1
ATOM 2961 C C . LEU B 1 40 ? -12.984 35.531 20.984 1 98.44 40 LEU B C 1
ATOM 2963 O O . LEU B 1 40 ? -12.375 35.906 21.984 1 98.44 40 LEU B O 1
ATOM 2967 N N . VAL B 1 41 ? -12.422 35.125 19.906 1 98.56 41 VAL B N 1
ATOM 2968 C CA . VAL B 1 41 ? -10.969 34.969 19.844 1 98.56 41 VAL B CA 1
ATOM 2969 C C . VAL B 1 41 ? -10.398 35.938 18.812 1 98.56 41 VAL B C 1
ATOM 2971 O O . VAL B 1 41 ? -10.922 36.031 17.688 1 98.56 41 VAL B O 1
ATOM 2974 N N . GLN B 1 42 ? -9.414 36.688 19.188 1 98.69 42 GLN B N 1
ATOM 2975 C CA . GLN B 1 42 ? -8.539 37.375 18.234 1 98.69 42 GLN B CA 1
ATOM 2976 C C . GLN B 1 42 ? -7.426 36.438 17.75 1 98.69 42 GLN B C 1
ATOM 2978 O O . GLN B 1 42 ? -6.52 36.094 18.516 1 98.69 42 GLN B O 1
ATOM 2983 N N . VAL B 1 43 ? -7.469 36.094 16.516 1 98.69 43 VAL B N 1
ATOM 2984 C CA . VAL B 1 43 ? -6.52 35.125 15.977 1 98.69 43 VAL B CA 1
ATOM 2985 C C . VAL B 1 43 ? -5.168 35.781 15.742 1 98.69 43 VAL B C 1
ATOM 2987 O O . VAL B 1 43 ? -5.098 36.875 15.18 1 98.69 43 VAL B O 1
ATOM 2990 N N . GLU B 1 44 ? -4.117 35.156 16.219 1 98.5 44 GLU B N 1
ATOM 2991 C CA . GLU B 1 44 ? -2.768 35.688 16.109 1 98.5 44 GLU B CA 1
ATOM 2992 C C . GLU B 1 44 ? -1.95 34.906 15.078 1 98.5 44 GLU B C 1
ATOM 2994 O O . GLU B 1 44 ? -1.213 35.5 14.281 1 98.5 44 GLU B O 1
ATOM 2999 N N . PHE B 1 45 ? -2.021 33.625 15.148 1 98.69 45 PHE B N 1
ATOM 3000 C CA . PHE B 1 45 ? -1.294 32.719 14.266 1 98.69 45 PHE B CA 1
ATOM 3001 C C . PHE B 1 45 ? -2.232 31.688 13.648 1 98.69 45 PHE B C 1
ATOM 3003 O O . PHE B 1 45 ? -3.178 31.234 14.305 1 98.69 45 PHE B O 1
ATOM 3010 N N . ILE B 1 46 ? -2.021 31.344 12.406 1 98.75 46 ILE B N 1
ATOM 3011 C CA . ILE B 1 46 ? -2.816 30.344 11.703 1 98.75 46 ILE B CA 1
ATOM 3012 C C . ILE B 1 46 ? -1.902 29.234 11.164 1 98.75 46 ILE B C 1
ATOM 3014 O O . ILE B 1 46 ? -0.85 29.516 10.594 1 98.75 46 ILE B O 1
ATOM 3018 N N . SER B 1 47 ? -2.293 28.031 11.461 1 98.44 47 SER B N 1
ATOM 3019 C CA . SER B 1 47 ? -1.587 26.875 10.906 1 98.44 47 SER B CA 1
ATOM 3020 C C . SER B 1 47 ? -1.821 26.766 9.406 1 98.44 47 SER B C 1
ATOM 3022 O O . SER B 1 47 ? -2.936 26.984 8.922 1 98.44 47 SER B O 1
ATOM 3024 N N . ASN B 1 48 ? -0.79 26.516 8.672 1 98.38 48 ASN B N 1
ATOM 3025 C CA . ASN B 1 48 ? -0.903 26.141 7.266 1 98.38 48 ASN B CA 1
ATOM 3026 C C . ASN B 1 48 ? -0.624 24.656 7.059 1 98.38 48 ASN B C 1
ATOM 3028 O O . ASN B 1 48 ? 0.492 24.188 7.297 1 98.38 48 ASN B O 1
ATOM 3032 N N . ASP B 1 49 ? -1.632 23.938 6.605 1 97.12 49 ASP B N 1
ATOM 3033 C CA . ASP B 1 49 ? -1.523 22.484 6.469 1 97.12 49 ASP B CA 1
ATOM 3034 C C . ASP B 1 49 ? -1.833 22.047 5.039 1 97.12 49 ASP B C 1
ATOM 3036 O O . ASP B 1 49 ? -2.879 22.406 4.488 1 97.12 49 ASP B O 1
ATOM 3040 N N . PRO B 1 50 ? -0.917 21.188 4.488 1 96 50 PRO B N 1
ATOM 3041 C CA . PRO B 1 50 ? -1.219 20.656 3.16 1 96 50 PRO B CA 1
ATOM 3042 C C . PRO B 1 50 ? -2.561 19.922 3.105 1 96 50 PRO B C 1
ATOM 3044 O O . PRO B 1 50 ? -3.246 19.969 2.082 1 96 50 PRO B O 1
ATOM 3047 N N . ALA B 1 51 ? -2.977 19.328 4.164 1 95.12 51 ALA B N 1
ATOM 3048 C CA . ALA B 1 51 ? -4.223 18.562 4.242 1 95.12 51 ALA B CA 1
ATOM 3049 C C . ALA B 1 51 ? -5.426 19.453 3.924 1 95.12 51 ALA B C 1
ATOM 3051 O O . ALA B 1 51 ? -6.461 18.953 3.471 1 95.12 51 ALA B O 1
ATOM 3052 N N . GLN B 1 52 ? -5.316 20.734 4.102 1 96.75 52 GLN B N 1
ATOM 3053 C CA . GLN B 1 52 ? -6.398 21.672 3.801 1 96.75 52 GLN B CA 1
ATOM 3054 C C . GLN B 1 52 ? -6.793 21.594 2.328 1 96.75 52 GLN B C 1
ATOM 3056 O O . GLN B 1 52 ? -7.953 21.812 1.979 1 96.75 52 GLN B O 1
ATOM 3061 N N . ARG B 1 53 ? -5.801 21.25 1.527 1 95.88 53 ARG B N 1
ATOM 3062 C CA . ARG B 1 53 ? -6.121 21.094 0.111 1 95.88 53 ARG B CA 1
ATOM 3063 C C . ARG B 1 53 ? -7.117 19.969 -0.111 1 95.88 53 ARG B C 1
ATOM 3065 O O . ARG B 1 53 ? -8.039 20.094 -0.924 1 95.88 53 ARG B O 1
ATOM 3072 N N . GLY B 1 54 ? -6.887 18.906 0.61 1 93.81 54 GLY B N 1
ATOM 3073 C CA . GLY B 1 54 ? -7.809 17.781 0.506 1 93.81 54 GLY B CA 1
ATOM 3074 C C . GLY B 1 54 ? -9.188 18.094 1.058 1 93.81 54 GLY B C 1
ATOM 3075 O O . GLY B 1 54 ? -10.195 17.609 0.533 1 93.81 54 GLY B O 1
ATOM 3076 N N . TRP B 1 55 ? -9.266 18.953 1.989 1 96.31 55 TRP B N 1
ATOM 3077 C CA . TRP B 1 55 ? -10.531 19.281 2.648 1 96.31 55 TRP B CA 1
ATOM 3078 C C . TRP B 1 55 ? -11.469 20 1.696 1 96.31 55 TRP B C 1
ATOM 3080 O O . TRP B 1 55 ? -12.695 19.969 1.874 1 96.31 55 TRP B O 1
ATOM 3090 N N . ILE B 1 56 ? -10.891 20.656 0.709 1 96.88 56 ILE B N 1
ATOM 3091 C CA . ILE B 1 56 ? -11.734 21.5 -0.127 1 96.88 56 ILE B CA 1
ATOM 3092 C C . ILE B 1 56 ? -11.875 20.875 -1.515 1 96.88 56 ILE B C 1
ATOM 3094 O O . ILE B 1 56 ? -12.336 21.531 -2.449 1 96.88 56 ILE B O 1
ATOM 3098 N N . GLN B 1 57 ? -11.5 19.672 -1.68 1 94.69 57 GLN B N 1
ATOM 3099 C CA . GLN B 1 57 ? -11.562 19 -2.973 1 94.69 57 GLN B CA 1
ATOM 3100 C C . GLN B 1 57 ? -13.008 18.859 -3.449 1 94.69 57 GLN B C 1
ATOM 3102 O O . GLN B 1 57 ? -13.875 18.375 -2.711 1 94.69 57 GLN B O 1
ATOM 3107 N N . LYS B 1 58 ? -13.188 19.297 -4.703 1 94.75 58 LYS B N 1
ATOM 3108 C CA . LYS B 1 58 ? -14.523 19.156 -5.289 1 94.75 58 LYS B CA 1
ATOM 3109 C C . LYS B 1 58 ? -14.922 17.688 -5.402 1 94.75 58 LYS B C 1
ATOM 3111 O O . LYS B 1 58 ? -14.117 16.844 -5.805 1 94.75 58 LYS B O 1
ATOM 3116 N N . GLY B 1 59 ? -16.094 17.375 -4.996 1 91.38 59 GLY B N 1
ATOM 3117 C CA . GLY B 1 59 ? -16.641 16.031 -5.184 1 91.38 59 GLY B CA 1
ATOM 3118 C C . GLY B 1 59 ? -16.203 15.062 -4.105 1 91.38 59 GLY B C 1
ATOM 3119 O O . GLY B 1 59 ? -16.453 13.859 -4.207 1 91.38 59 GLY B O 1
ATOM 3120 N N . SER B 1 60 ? -15.594 15.547 -3.1 1 91.44 60 SER B N 1
ATOM 3121 C CA . SER B 1 60 ? -15.195 14.664 -2.004 1 91.44 60 SER B CA 1
ATOM 3122 C C . SER B 1 60 ? -16.391 13.922 -1.43 1 91.44 60 SER B C 1
ATOM 3124 O O . SER B 1 60 ? -17.438 14.516 -1.177 1 91.44 60 SER B O 1
ATOM 3126 N N . ASP B 1 61 ? -16.234 12.586 -1.296 1 90.88 61 ASP B N 1
ATOM 3127 C CA . ASP B 1 61 ? -17.25 11.742 -0.669 1 90.88 61 ASP B CA 1
ATOM 3128 C C . ASP B 1 61 ? -17.188 11.852 0.853 1 90.88 61 ASP B C 1
ATOM 3130 O O . ASP B 1 61 ? -16.234 11.383 1.477 1 90.88 61 ASP B O 1
ATOM 3134 N N . PRO B 1 62 ? -18.234 12.367 1.438 1 91.69 62 PRO B N 1
ATOM 3135 C CA . PRO B 1 62 ? -18.188 12.57 2.889 1 91.69 62 PRO B CA 1
ATOM 3136 C C . PRO B 1 62 ? -18.031 11.258 3.658 1 91.69 62 PRO B C 1
ATOM 3138 O O . PRO B 1 62 ? -17.453 11.242 4.75 1 91.69 62 PRO B O 1
ATOM 3141 N N . ASP B 1 63 ? -18.5 10.18 3.059 1 90.62 63 ASP B N 1
ATOM 3142 C CA . ASP B 1 63 ? -18.406 8.883 3.729 1 90.62 63 ASP B CA 1
ATOM 3143 C C . ASP B 1 63 ? -16.969 8.375 3.742 1 90.62 63 ASP B C 1
ATOM 3145 O O . ASP B 1 63 ? -16.609 7.551 4.586 1 90.62 63 ASP B O 1
ATOM 3149 N N . ARG B 1 64 ? -16.188 8.867 2.861 1 94.38 64 ARG B N 1
ATOM 3150 C CA . ARG B 1 64 ? -14.82 8.375 2.717 1 94.38 64 ARG B CA 1
ATOM 3151 C C . ARG B 1 64 ? -13.82 9.383 3.256 1 94.38 64 ARG B C 1
ATOM 3153 O O . ARG B 1 64 ? -12.672 9.039 3.553 1 94.38 64 ARG B O 1
ATOM 3160 N N . ALA B 1 65 ? -14.32 10.617 3.441 1 94.38 65 ALA B N 1
ATOM 3161 C CA . ALA B 1 65 ? -13.445 11.672 3.961 1 94.38 65 ALA B CA 1
ATOM 3162 C C . ALA B 1 65 ? -13.148 11.453 5.445 1 94.38 65 ALA B C 1
ATOM 3164 O O . ALA B 1 65 ? -14.023 11.016 6.199 1 94.38 65 ALA B O 1
ATOM 3165 N N . TYR B 1 66 ? -11.906 11.734 5.852 1 93.62 66 TYR B N 1
ATOM 3166 C CA . TYR B 1 66 ? -11.531 11.539 7.246 1 93.62 66 TYR B CA 1
ATOM 3167 C C . TYR B 1 66 ? -11.922 12.758 8.086 1 93.62 66 TYR B C 1
ATOM 3169 O O . TYR B 1 66 ? -11.922 12.688 9.32 1 93.62 66 TYR B O 1
ATOM 3177 N N . VAL B 1 67 ? -12.148 13.867 7.453 1 93.5 67 VAL B N 1
ATOM 3178 C CA . VAL B 1 67 ? -12.781 15.039 8.055 1 93.5 67 VAL B CA 1
ATOM 3179 C C . VAL B 1 67 ? -13.898 15.539 7.145 1 93.5 67 VAL B C 1
ATOM 3181 O O . VAL B 1 67 ? -13.867 15.32 5.93 1 93.5 67 VAL B O 1
ATOM 3184 N N . LYS B 1 68 ? -14.828 16.203 7.773 1 94.56 68 LYS B N 1
ATOM 3185 C CA . LYS B 1 68 ? -15.891 16.781 6.953 1 94.56 68 LYS B CA 1
ATOM 3186 C C . LYS B 1 68 ? -15.32 17.703 5.883 1 94.56 68 LYS B C 1
ATOM 3188 O O . LYS B 1 68 ? -14.539 18.609 6.188 1 94.56 68 LYS B O 1
ATOM 3193 N N . PRO B 1 69 ? -15.711 17.453 4.641 1 97 69 PRO B N 1
ATOM 3194 C CA . PRO B 1 69 ? -15.242 18.391 3.604 1 97 69 PRO B CA 1
ATOM 3195 C C . PRO B 1 69 ? -15.711 19.812 3.838 1 97 69 PRO B C 1
ATOM 3197 O O . PRO B 1 69 ? -16.75 20.047 4.457 1 97 69 PRO B O 1
ATOM 3200 N N . VAL B 1 70 ? -14.875 20.766 3.402 1 97.75 70 VAL B N 1
ATOM 3201 C CA . VAL B 1 70 ? -15.289 22.172 3.389 1 97.75 70 VAL B CA 1
ATOM 3202 C C . VAL B 1 70 ? -15.93 22.5 2.045 1 97.75 70 VAL B C 1
ATOM 3204 O O . VAL B 1 70 ? -15.266 22.453 1.005 1 97.75 70 VAL B O 1
ATOM 3207 N N . ARG B 1 71 ? -17.141 22.859 2.061 1 97.81 71 ARG B N 1
ATOM 3208 C CA . ARG B 1 71 ? -17.906 23.094 0.834 1 97.81 71 ARG B CA 1
ATOM 3209 C C . ARG B 1 71 ? -17.953 24.578 0.506 1 97.81 71 ARG B C 1
ATOM 3211 O O . ARG B 1 71 ? -17.734 25.422 1.382 1 97.81 71 ARG B O 1
ATOM 3218 N N . ALA B 1 72 ? -18.219 24.766 -0.812 1 98.19 72 ALA B N 1
ATOM 3219 C CA . ALA B 1 72 ? -18.453 26.141 -1.221 1 98.19 72 ALA B CA 1
ATOM 3220 C C . ALA B 1 72 ? -19.469 26.812 -0.308 1 98.19 72 ALA B C 1
ATOM 3222 O O . ALA B 1 72 ? -20.516 26.234 0.015 1 98.19 72 ALA B O 1
ATOM 3223 N N . GLY B 1 73 ? -19.078 28 0.103 1 98.38 73 GLY B N 1
ATOM 3224 C CA . GLY B 1 73 ? -19.938 28.75 1.005 1 98.38 73 GLY B CA 1
ATOM 3225 C C . GLY B 1 73 ? -19.562 28.594 2.465 1 98.38 73 GLY B C 1
ATOM 3226 O O . GLY B 1 73 ? -20.047 29.328 3.322 1 98.38 73 GLY B O 1
ATOM 3227 N N . GLU B 1 74 ? -18.688 27.688 2.754 1 98.19 74 GLU B N 1
ATOM 3228 C CA . GLU B 1 74 ? -18.281 27.453 4.133 1 98.19 74 GLU B CA 1
ATOM 3229 C C . GLU B 1 74 ? -16.938 28.125 4.434 1 98.19 74 GLU B C 1
ATOM 3231 O O . GLU B 1 74 ? -16.109 28.312 3.535 1 98.19 74 GLU B O 1
ATOM 3236 N N . PRO B 1 75 ? -16.75 28.531 5.684 1 98.25 75 PRO B N 1
ATOM 3237 C CA . PRO B 1 75 ? -15.445 29.094 6.051 1 98.25 75 PRO B CA 1
ATOM 3238 C C . PRO B 1 75 ? -14.312 28.062 5.965 1 98.25 75 PRO B C 1
ATOM 3240 O O . PRO B 1 75 ? -14.516 26.891 6.277 1 98.25 75 PRO B O 1
ATOM 3243 N N . MET B 1 76 ? -13.203 28.562 5.484 1 98.44 76 MET B N 1
ATOM 3244 C CA . MET B 1 76 ? -12.031 27.688 5.496 1 98.44 76 MET B CA 1
ATOM 3245 C C . MET B 1 76 ? -11.625 27.344 6.922 1 98.44 76 MET B C 1
ATOM 3247 O O . MET B 1 76 ? -11.656 28.188 7.809 1 98.44 76 MET B O 1
ATOM 3251 N N . ARG B 1 77 ? -11.219 26.109 7.105 1 98.06 77 ARG B N 1
ATOM 3252 C CA . ARG B 1 77 ? -10.836 25.625 8.438 1 98.06 77 ARG B CA 1
ATOM 3253 C C . ARG B 1 77 ? -9.328 25.672 8.617 1 98.06 77 ARG B C 1
ATOM 3255 O O . ARG B 1 77 ? -8.578 25.422 7.664 1 98.06 77 ARG B O 1
ATOM 3262 N N . ALA B 1 78 ? -8.953 25.891 9.797 1 98.31 78 ALA B N 1
ATOM 3263 C CA . ALA B 1 78 ? -7.543 25.875 10.195 1 98.31 78 ALA B CA 1
ATOM 3264 C C . ALA B 1 78 ? -7.402 25.953 11.711 1 98.31 78 ALA B C 1
ATOM 3266 O O . ALA B 1 78 ? -8.242 26.547 12.398 1 98.31 78 ALA B O 1
ATOM 3267 N N . SER B 1 79 ? -6.355 25.344 12.195 1 97.81 79 SER B N 1
ATOM 3268 C CA . SER B 1 79 ? -5.977 25.578 13.586 1 97.81 79 SER B CA 1
ATOM 3269 C C . SER B 1 79 ? -5.246 26.906 13.742 1 97.81 79 SER B C 1
ATOM 3271 O O . SER B 1 79 ? -4.734 27.453 12.766 1 97.81 79 SER B O 1
ATOM 3273 N N . GLY B 1 80 ? -5.316 27.391 14.906 1 98.44 80 GLY B N 1
ATOM 3274 C CA . GLY B 1 80 ? -4.664 28.656 15.18 1 98.44 80 GLY B CA 1
ATOM 3275 C C . GLY B 1 80 ? -4.426 28.906 16.656 1 98.44 80 GLY B C 1
ATOM 3276 O O . GLY B 1 80 ? -4.844 28.109 17.5 1 98.44 80 GLY B O 1
ATOM 3277 N N . ILE B 1 81 ? -3.633 29.906 16.906 1 98.56 81 ILE B N 1
ATOM 3278 C CA . ILE B 1 81 ? -3.43 30.484 18.234 1 98.56 81 ILE B CA 1
ATOM 3279 C C . ILE B 1 81 ? -4.043 31.875 18.297 1 98.56 81 ILE B C 1
ATOM 3281 O O . ILE B 1 81 ? -3.932 32.656 17.344 1 98.56 81 ILE B O 1
ATOM 3285 N N . GLY B 1 82 ? -4.691 32.125 19.344 1 98.5 82 GLY B N 1
ATOM 3286 C CA . GLY B 1 82 ? -5.293 33.438 19.516 1 98.5 82 GLY B CA 1
ATOM 3287 C C . GLY B 1 82 ? -5.539 33.812 20.969 1 98.5 82 GLY B C 1
ATOM 3288 O O . GLY B 1 82 ? -5.297 33 21.875 1 98.5 82 GLY B O 1
ATOM 3289 N N . LYS B 1 83 ? -5.977 35 21.156 1 98.31 83 LYS B N 1
ATOM 3290 C CA . LYS B 1 83 ? -6.32 35.531 22.469 1 98.31 83 LYS B CA 1
ATOM 3291 C C . LYS B 1 83 ? -7.832 35.656 22.641 1 98.31 83 LYS B C 1
ATOM 3293 O O . LYS B 1 83 ? -8.516 36.219 21.766 1 98.31 83 LYS B O 1
ATOM 3298 N N . ILE B 1 84 ? -8.289 35.156 23.75 1 98.31 84 ILE B N 1
ATOM 3299 C CA . ILE B 1 84 ? -9.711 35.312 24.031 1 98.31 84 ILE B CA 1
ATOM 3300 C C . ILE B 1 84 ? -10 36.75 24.438 1 98.31 84 ILE B C 1
ATOM 3302 O O . ILE B 1 84 ? -9.469 37.25 25.438 1 98.31 84 ILE B O 1
ATOM 3306 N N . LEU B 1 85 ? -10.836 37.438 23.703 1 98.25 85 LEU B N 1
ATOM 3307 C CA . LEU B 1 85 ? -11.211 38.812 23.969 1 98.25 85 LEU B CA 1
ATOM 3308 C C . LEU B 1 85 ? -12.438 38.875 24.875 1 98.25 85 LEU B C 1
ATOM 3310 O O . LEU B 1 85 ? -12.57 39.781 25.688 1 98.25 85 LEU B O 1
ATOM 3314 N N . ALA B 1 86 ? -13.367 38 24.672 1 97.94 86 ALA B N 1
ATOM 3315 C CA . ALA B 1 86 ? -14.594 37.875 25.453 1 97.94 86 ALA B CA 1
ATOM 3316 C C . ALA B 1 86 ? -14.984 36.406 25.625 1 97.94 86 ALA B C 1
ATOM 3318 O O . ALA B 1 86 ? -14.711 35.562 24.766 1 97.94 86 ALA B O 1
ATOM 3319 N N . SER B 1 87 ? -15.625 36.094 26.828 1 98.12 87 SER B N 1
ATOM 3320 C CA . SER B 1 87 ? -15.922 34.688 27.125 1 98.12 87 SER B CA 1
ATOM 3321 C C . SER B 1 87 ? -17.266 34.531 27.828 1 98.12 87 SER B C 1
ATOM 3323 O O . SER B 1 87 ? -17.578 35.312 28.734 1 98.12 87 SER B O 1
ATOM 3325 N N . LYS B 1 88 ? -18.062 33.688 27.344 1 98.19 88 LYS B N 1
ATOM 3326 C CA . LYS B 1 88 ? -19.203 33.156 28.062 1 98.19 88 LYS B CA 1
ATOM 3327 C C . LYS B 1 88 ? -19.047 31.656 28.312 1 98.19 88 LYS B C 1
ATOM 3329 O O . LYS B 1 88 ? -20.031 30.906 28.328 1 98.19 88 LYS B O 1
ATOM 3334 N N . SER B 1 89 ? -17.844 31.266 28.297 1 97.5 89 SER B N 1
ATOM 3335 C CA . SER B 1 89 ? -17.453 29.891 28.594 1 97.5 89 SER B CA 1
ATOM 3336 C C . SER B 1 89 ? -17.125 29.719 30.078 1 97.5 89 SER B C 1
ATOM 3338 O O . SER B 1 89 ? -16.578 30.625 30.703 1 97.5 89 SER B O 1
ATOM 3340 N N . SER B 1 90 ? -17.469 28.594 30.672 1 95.69 90 SER B N 1
ATOM 3341 C CA . SER B 1 90 ? -17.047 28.266 32.031 1 95.69 90 SER B CA 1
ATOM 3342 C C . SER B 1 90 ? -15.633 27.703 32.062 1 95.69 90 SER B C 1
ATOM 3344 O O . SER B 1 90 ? -15.016 27.625 33.125 1 95.69 90 SER B O 1
ATOM 3346 N N . LYS B 1 91 ? -15.055 27.406 30.875 1 96.44 91 LYS B N 1
ATOM 3347 C CA . LYS B 1 91 ? -13.773 26.719 30.781 1 96.44 91 LYS B CA 1
ATOM 3348 C C . LYS B 1 91 ? -12.648 27.703 30.438 1 96.44 91 LYS B C 1
ATOM 3350 O O . LYS B 1 91 ? -11.5 27.5 30.844 1 96.44 91 LYS B O 1
ATOM 3355 N N . TRP B 1 92 ? -12.984 28.688 29.672 1 98 92 TRP B N 1
ATOM 3356 C CA . TRP B 1 92 ? -11.977 29.594 29.141 1 98 92 TRP B CA 1
ATOM 3357 C C . TRP B 1 92 ? -12.25 31.031 29.578 1 98 92 TRP B C 1
ATOM 3359 O O . TRP B 1 92 ? -13.406 31.469 29.625 1 98 92 TRP B O 1
ATOM 3369 N N . LYS B 1 93 ? -11.141 31.75 29.781 1 97.88 93 LYS B N 1
ATOM 3370 C CA . LYS B 1 93 ? -11.289 33.094 30.328 1 97.88 93 LYS B CA 1
ATOM 3371 C C . LYS B 1 93 ? -10.727 34.156 29.375 1 97.88 93 LYS B C 1
ATOM 3373 O O . LYS B 1 93 ? -9.828 33.844 28.578 1 97.88 93 LYS B O 1
ATOM 3378 N N . GLU B 1 94 ? -11.266 35.281 29.578 1 97.88 94 GLU B N 1
ATOM 3379 C CA . GLU B 1 94 ? -10.758 36.438 28.812 1 97.88 94 GLU B CA 1
ATOM 3380 C C . GLU B 1 94 ? -9.273 36.656 29.094 1 97.88 94 GLU B C 1
ATOM 3382 O O . GLU B 1 94 ? -8.82 36.531 30.234 1 97.88 94 GLU B O 1
ATOM 3387 N N . GLY B 1 95 ? -8.57 36.938 28.062 1 97.75 95 GLY B N 1
ATOM 3388 C CA . GLY B 1 95 ? -7.145 37.219 28.203 1 97.75 95 GLY B CA 1
ATOM 3389 C C . GLY B 1 95 ? -6.27 36 27.938 1 97.75 95 GLY B C 1
ATOM 3390 O O . GLY B 1 95 ? -5.082 36.156 27.656 1 97.75 95 GLY B O 1
ATOM 3391 N N . GLN B 1 96 ? -6.812 34.844 27.969 1 97.5 96 GLN B N 1
ATOM 3392 C CA . GLN B 1 96 ? -6.035 33.625 27.766 1 97.5 96 GLN B CA 1
ATOM 3393 C C . GLN B 1 96 ? -5.629 33.469 26.297 1 97.5 96 GLN B C 1
ATOM 3395 O O . GLN B 1 96 ? -6.41 33.781 25.406 1 97.5 96 GLN B O 1
ATOM 3400 N N . ARG B 1 97 ? -4.379 33.094 26.125 1 97.94 97 ARG B N 1
ATOM 3401 C CA . ARG B 1 97 ? -3.924 32.656 24.797 1 97.94 97 ARG B CA 1
ATOM 3402 C C . ARG B 1 97 ? -4.184 31.172 24.578 1 97.94 97 ARG B C 1
ATOM 3404 O O . ARG B 1 97 ? -3.783 30.344 25.406 1 97.94 97 ARG B O 1
ATOM 3411 N N . VAL B 1 98 ? -4.891 30.859 23.484 1 98 98 VAL B N 1
ATOM 3412 C CA . VAL B 1 98 ? -5.387 29.484 23.344 1 98 98 VAL B CA 1
ATOM 3413 C C . VAL B 1 98 ? -5.074 28.969 21.953 1 98 98 VAL B C 1
ATOM 3415 O O . VAL B 1 98 ? -4.848 29.75 21.031 1 98 98 VAL B O 1
ATOM 3418 N N . TYR B 1 99 ? -4.887 27.688 21.906 1 97.31 99 TYR B N 1
ATOM 3419 C CA . TYR B 1 99 ? -4.832 26.906 20.672 1 97.31 99 TYR B CA 1
ATOM 3420 C C . TYR B 1 99 ? -6.184 26.281 20.359 1 97.31 99 TYR B C 1
ATOM 3422 O O . TYR B 1 99 ? -6.828 25.703 21.234 1 97.31 99 TYR B O 1
ATOM 3430 N N . GLY B 1 100 ? -6.637 26.406 19.141 1 97.12 100 GLY B N 1
ATOM 3431 C CA . GLY B 1 100 ? -7.914 25.844 18.734 1 97.12 100 GLY B CA 1
ATOM 3432 C C . GLY B 1 100 ? -8.141 25.891 17.234 1 97.12 100 GLY B C 1
ATOM 3433 O O . GLY B 1 100 ? -7.191 26.016 16.469 1 97.12 100 GLY B O 1
ATOM 3434 N N . TYR B 1 101 ? -9.383 25.625 16.828 1 97 101 TYR B N 1
ATOM 3435 C CA . TYR B 1 101 ? -9.797 25.641 15.43 1 97 101 TYR B CA 1
ATOM 3436 C C . TYR B 1 101 ? -10.492 26.953 15.086 1 97 101 TYR B C 1
ATOM 3438 O O . TYR B 1 101 ? -11.695 27.094 15.297 1 97 101 TYR B O 1
ATOM 3446 N N . PHE B 1 102 ? -9.781 27.859 14.453 1 98.31 102 PHE B N 1
ATOM 3447 C CA . PHE B 1 102 ? -10.25 29.234 14.32 1 98.31 102 PHE B CA 1
ATOM 3448 C C . PHE B 1 102 ? -10.461 29.594 12.859 1 98.31 102 PHE B C 1
ATOM 3450 O O . PHE B 1 102 ? -11.062 30.625 12.547 1 98.31 102 PHE B O 1
ATOM 3457 N N . GLY B 1 103 ? -9.977 28.75 11.938 1 98.31 103 GLY B N 1
ATOM 3458 C CA . GLY B 1 103 ? -10.148 29.047 10.523 1 98.31 103 GLY B CA 1
ATOM 3459 C C . GLY B 1 103 ? -9.312 30.219 10.047 1 98.31 103 GLY B C 1
ATOM 3460 O O . GLY B 1 103 ? -8.406 30.672 10.75 1 98.31 103 GLY B O 1
ATOM 3461 N N . TRP B 1 104 ? -9.547 30.578 8.82 1 98.75 104 TRP B N 1
ATOM 3462 C CA . TRP B 1 104 ? -8.914 31.75 8.211 1 98.75 104 TRP B CA 1
ATOM 3463 C C . TRP B 1 104 ? -9.703 33.031 8.523 1 98.75 104 TRP B C 1
ATOM 3465 O O . TRP B 1 104 ? -10.438 33.531 7.676 1 98.75 104 TRP B O 1
ATOM 3475 N N . ALA B 1 105 ? -9.445 33.562 9.711 1 98.62 105 ALA B N 1
ATOM 3476 C CA . ALA B 1 105 ? -10.172 34.719 10.18 1 98.62 105 ALA B CA 1
ATOM 3477 C C . ALA B 1 105 ? -9.305 35.562 11.117 1 98.62 105 ALA B C 1
ATOM 3479 O O . ALA B 1 105 ? -8.344 35.062 11.711 1 98.62 105 ALA B O 1
ATOM 3480 N N . ASP B 1 106 ? -9.578 36.812 11.219 1 98.62 106 ASP B N 1
ATOM 3481 C CA . ASP B 1 106 ? -8.859 37.656 12.172 1 98.62 106 ASP B CA 1
ATOM 3482 C C . ASP B 1 106 ? -9.531 37.656 13.539 1 98.62 106 ASP B C 1
ATOM 3484 O O . ASP B 1 106 ? -8.859 37.75 14.57 1 98.62 106 ASP B O 1
ATOM 3488 N N . TYR B 1 107 ? -10.852 37.562 13.578 1 98.31 107 TYR B N 1
ATOM 3489 C CA . TYR B 1 107 ? -11.664 37.312 14.766 1 98.31 107 TYR B CA 1
ATOM 3490 C C . TYR B 1 107 ? -12.672 36.188 14.508 1 98.31 107 TYR B C 1
ATOM 3492 O O . TYR B 1 107 ? -13.18 36.062 13.391 1 98.31 107 TYR B O 1
ATOM 3500 N N . VAL B 1 108 ? -12.953 35.469 15.578 1 98 108 VAL B N 1
ATOM 3501 C CA . VAL B 1 108 ? -13.938 34.406 15.383 1 98 108 VAL B CA 1
ATOM 3502 C C . VAL B 1 108 ? -14.633 34.094 16.703 1 98 108 VAL B C 1
ATOM 3504 O O . VAL B 1 108 ? -14.008 34.156 17.766 1 98 108 VAL B O 1
ATOM 3507 N N . VAL B 1 109 ? -15.922 33.875 16.656 1 98 109 VAL B N 1
ATOM 3508 C CA . VAL B 1 109 ? -16.672 33.281 17.766 1 98 109 VAL B CA 1
ATOM 3509 C C . VAL B 1 109 ? -16.734 31.781 17.594 1 98 109 VAL B C 1
ATOM 3511 O O . VAL B 1 109 ? -17.172 31.266 16.562 1 98 109 VAL B O 1
ATOM 3514 N N . VAL B 1 110 ? -16.25 31.094 18.609 1 97.88 110 VAL B N 1
ATOM 3515 C CA . VAL B 1 110 ? -16.281 29.641 18.531 1 97.88 110 VAL B CA 1
ATOM 3516 C C . VAL B 1 110 ? -16.859 29.078 19.828 1 97.88 110 VAL B C 1
ATOM 3518 O O . VAL B 1 110 ? -16.766 29.703 20.891 1 97.88 110 VAL B O 1
ATOM 3521 N N . PRO B 1 111 ? -17.562 27.891 19.703 1 97.81 111 PRO B N 1
ATOM 3522 C CA . PRO B 1 111 ? -17.906 27.203 20.938 1 97.81 111 PRO B CA 1
ATOM 3523 C C . PRO B 1 111 ? -16.688 26.828 21.766 1 97.81 111 PRO B C 1
ATOM 3525 O O . PRO B 1 111 ? -15.578 26.719 21.234 1 97.81 111 PRO B O 1
ATOM 3528 N N . GLU B 1 112 ? -16.859 26.703 23.062 1 96.19 112 GLU B N 1
ATOM 3529 C CA . GLU B 1 112 ? -15.742 26.375 23.953 1 96.19 112 GLU B CA 1
ATOM 3530 C C . GLU B 1 112 ? -15.039 25.094 23.5 1 96.19 112 GLU B C 1
ATOM 3532 O O . GLU B 1 112 ? -13.836 24.938 23.703 1 96.19 112 GLU B O 1
ATOM 3537 N N . ALA B 1 113 ? -15.758 24.203 22.766 1 93.31 113 ALA B N 1
ATOM 3538 C CA . ALA B 1 113 ? -15.18 22.953 22.25 1 93.31 113 ALA B CA 1
ATOM 3539 C C . ALA B 1 113 ? -14.211 23.234 21.109 1 93.31 113 ALA B C 1
ATOM 3541 O O . ALA B 1 113 ? -13.406 22.375 20.75 1 93.31 113 ALA B O 1
ATOM 3542 N N . GLY B 1 114 ? -14.312 24.375 20.531 1 94.31 114 GLY B N 1
ATOM 3543 C CA . GLY B 1 114 ? -13.398 24.781 19.469 1 94.31 114 GLY B CA 1
ATOM 3544 C C . GLY B 1 114 ? -12.023 25.156 19.984 1 94.31 114 GLY B C 1
ATOM 3545 O O . GLY B 1 114 ? -11.078 25.266 19.203 1 94.31 114 GLY B O 1
ATOM 3546 N N . VAL B 1 115 ? -11.906 25.438 21.266 1 96.12 115 VAL B N 1
ATOM 3547 C CA . VAL B 1 115 ? -10.633 25.672 21.922 1 96.12 115 VAL B CA 1
ATOM 3548 C C . VAL B 1 115 ? -10.086 24.344 22.469 1 96.12 115 VAL B C 1
ATOM 3550 O O . VAL B 1 115 ? -10.773 23.641 23.219 1 96.12 115 VAL B O 1
ATOM 3553 N N . VAL B 1 116 ? -8.859 24.016 22.062 1 93 116 VAL B N 1
ATOM 3554 C CA . VAL B 1 116 ? -8.297 22.703 22.375 1 93 116 VAL B CA 1
ATOM 3555 C C . VAL B 1 116 ? -7.508 22.781 23.688 1 93 116 VAL B C 1
ATOM 3557 O O . VAL B 1 116 ? -7.629 21.906 24.547 1 93 116 VAL B O 1
ATOM 3560 N N . MET B 1 117 ? -6.699 23.766 23.859 1 93.19 117 MET B N 1
ATOM 3561 C CA . MET B 1 117 ? -5.848 23.938 25.031 1 93.19 117 MET B CA 1
ATOM 3562 C C . MET B 1 117 ? -5.316 25.359 25.109 1 93.19 117 MET B C 1
ATOM 3564 O O . MET B 1 117 ? -5.484 26.156 24.172 1 93.19 117 MET B O 1
ATOM 3568 N N . GLU B 1 118 ? -4.719 25.609 26.266 1 95.69 118 GLU B N 1
ATOM 3569 C CA . GLU B 1 118 ? -3.947 26.844 26.359 1 95.69 118 GLU B CA 1
ATOM 3570 C C . GLU B 1 118 ? -2.725 26.797 25.453 1 95.69 118 GLU B C 1
ATOM 3572 O O . GLU B 1 118 ? -2.072 25.75 25.328 1 95.69 118 GLU B O 1
ATOM 3577 N N . ALA B 1 119 ? -2.463 27.891 24.812 1 96.56 119 ALA B N 1
ATOM 3578 C CA . ALA B 1 119 ? -1.271 27.953 23.969 1 96.56 119 ALA B CA 1
ATOM 3579 C C . ALA B 1 119 ? -0 27.828 24.797 1 96.56 119 ALA B C 1
ATOM 3581 O O . ALA B 1 119 ? 0.089 28.406 25.891 1 96.56 119 ALA B O 1
ATOM 3582 N N . ILE B 1 120 ? 0.918 27.031 24.281 1 93.44 120 ILE B N 1
ATOM 3583 C CA . ILE B 1 120 ? 2.203 26.875 24.953 1 93.44 120 ILE B CA 1
ATOM 3584 C C . ILE B 1 120 ? 3.26 27.719 24.266 1 93.44 120 ILE B C 1
ATOM 3586 O O . ILE B 1 120 ? 3.383 27.703 23.031 1 93.44 120 ILE B O 1
ATOM 3590 N N . ASP B 1 121 ? 3.902 28.438 25.078 1 87 121 ASP B N 1
ATOM 3591 C CA . ASP B 1 121 ? 4.996 29.25 24.562 1 87 121 ASP B CA 1
ATOM 3592 C C . ASP B 1 121 ? 6.352 28.609 24.859 1 87 121 ASP B C 1
ATOM 3594 O O . ASP B 1 121 ? 6.586 28.156 25.984 1 87 121 ASP B O 1
ATOM 3598 N N . LEU B 1 122 ? 7.125 28.438 23.906 1 89.31 122 LEU B N 1
ATOM 3599 C CA . LEU B 1 122 ? 8.5 27.984 24.047 1 89.31 122 LEU B CA 1
ATOM 3600 C C . LEU B 1 122 ? 9.477 29.062 23.594 1 89.31 122 LEU B C 1
ATOM 3602 O O . LEU B 1 122 ? 9.25 29.719 22.578 1 89.31 122 LEU B O 1
ATOM 3606 N N . PRO B 1 123 ? 10.477 29.203 24.406 1 84.19 123 PRO B N 1
ATOM 3607 C CA . PRO B 1 123 ? 11.469 30.188 24 1 84.19 123 PRO B CA 1
ATOM 3608 C C . PRO B 1 123 ? 12 29.938 22.594 1 84.19 123 PRO B C 1
ATOM 3610 O O . PRO B 1 123 ? 12.375 28.812 22.25 1 84.19 123 PRO B O 1
ATOM 3613 N N . GLY B 1 124 ? 11.961 31 21.828 1 84.31 124 GLY B N 1
ATOM 3614 C CA . GLY B 1 124 ? 12.523 30.906 20.484 1 84.31 124 GLY B CA 1
ATOM 3615 C C . GLY B 1 124 ? 11.578 30.297 19.469 1 84.31 124 GLY B C 1
ATOM 3616 O O . GLY B 1 124 ? 11.906 30.172 18.297 1 84.31 124 GLY B O 1
ATOM 3617 N N . VAL B 1 125 ? 10.469 29.859 19.906 1 92.25 125 VAL B N 1
ATOM 3618 C CA . VAL B 1 125 ? 9.469 29.297 19.016 1 92.25 125 VAL B CA 1
ATOM 3619 C C . VAL B 1 125 ? 8.195 30.141 19.062 1 92.25 125 VAL B C 1
ATOM 3621 O O . VAL B 1 125 ? 7.523 30.219 20.094 1 92.25 125 VAL B O 1
ATOM 3624 N N . THR B 1 126 ? 7.781 30.719 17.984 1 90.94 126 THR B N 1
ATOM 3625 C CA . THR B 1 126 ? 6.738 31.734 17.922 1 90.94 126 THR B CA 1
ATOM 3626 C C . THR B 1 126 ? 5.359 31.109 18.094 1 90.94 126 THR B C 1
ATOM 3628 O O . THR B 1 126 ? 4.477 31.672 18.734 1 90.94 126 THR B O 1
ATOM 3631 N N . ALA B 1 127 ? 5.211 29.953 17.5 1 95.56 127 ALA B N 1
ATOM 3632 C CA . ALA B 1 127 ? 3.912 29.281 17.469 1 95.56 127 ALA B CA 1
ATOM 3633 C C . ALA B 1 127 ? 4.047 27.812 17.812 1 95.56 127 ALA B C 1
ATOM 3635 O O . ALA B 1 127 ? 3.58 26.938 17.062 1 95.56 127 ALA B O 1
ATOM 3636 N N . ALA B 1 128 ? 4.547 27.578 19 1 96.06 128 ALA B N 1
ATOM 3637 C CA . ALA B 1 128 ? 4.918 26.234 19.422 1 96.06 128 ALA B CA 1
ATOM 3638 C C . ALA B 1 128 ? 3.725 25.281 19.344 1 96.06 128 ALA B C 1
ATOM 3640 O O . ALA B 1 128 ? 3.852 24.156 18.875 1 96.06 128 ALA B O 1
ATOM 3641 N N . SER B 1 129 ? 2.533 25.734 19.734 1 97.12 129 SER B N 1
ATOM 3642 C CA . SER B 1 129 ? 1.336 24.906 19.781 1 97.12 129 SER B CA 1
ATOM 3643 C C . SER B 1 129 ? 0.848 24.547 18.391 1 97.12 129 SER B C 1
ATOM 3645 O O . SER B 1 129 ? 0.023 23.656 18.219 1 97.12 129 SER B O 1
ATOM 3647 N N . LEU B 1 130 ? 1.402 25.219 17.344 1 97.31 130 LEU B N 1
ATOM 3648 C CA . LEU B 1 130 ? 1.062 24.906 15.961 1 97.31 130 LEU B CA 1
ATOM 3649 C C . LEU B 1 130 ? 2.18 24.109 15.289 1 97.31 130 LEU B C 1
ATOM 3651 O O . LEU B 1 130 ? 1.992 23.562 14.203 1 97.31 130 LEU B O 1
ATOM 3655 N N . SER B 1 131 ? 3.352 24.109 15.938 1 95.69 131 SER B N 1
ATOM 3656 C CA . SER B 1 131 ? 4.535 23.531 15.305 1 95.69 131 SER B CA 1
ATOM 3657 C C . SER B 1 131 ? 5.109 22.391 16.125 1 95.69 131 SER B C 1
ATOM 3659 O O . SER B 1 131 ? 4.578 21.281 16.094 1 95.69 131 SER B O 1
ATOM 3661 N N . ILE B 1 132 ? 6.051 22.609 16.984 1 95.12 132 ILE B N 1
ATOM 3662 C CA . ILE B 1 132 ? 6.828 21.562 17.641 1 95.12 132 ILE B CA 1
ATOM 3663 C C . ILE B 1 132 ? 5.98 20.891 18.719 1 95.12 132 ILE B C 1
ATOM 3665 O O . ILE B 1 132 ? 6.328 19.797 19.203 1 95.12 132 ILE B O 1
ATOM 3669 N N . LEU B 1 133 ? 4.867 21.547 19.094 1 96.31 133 LEU B N 1
ATOM 3670 C CA . LEU B 1 133 ? 3.941 20.953 20.062 1 96.31 133 LEU B CA 1
ATOM 3671 C C . LEU B 1 133 ? 2.545 20.828 19.453 1 96.31 133 LEU B C 1
ATOM 3673 O O . LEU B 1 133 ? 1.558 20.734 20.188 1 96.31 133 LEU B O 1
ATOM 3677 N N . GLY B 1 134 ? 2.467 20.984 18.172 1 96 134 GLY B N 1
ATOM 3678 C CA . GLY B 1 134 ? 1.188 20.953 17.484 1 96 134 GLY B CA 1
ATOM 3679 C C . GLY B 1 134 ? 0.851 19.594 16.906 1 96 134 GLY B C 1
ATOM 3680 O O . GLY B 1 134 ? 1.486 18.594 17.25 1 96 134 GLY B O 1
ATOM 3681 N N . MET B 1 135 ? -0.152 19.547 16.062 1 96.06 135 MET B N 1
ATOM 3682 C CA . MET B 1 135 ? -0.682 18.328 15.461 1 96.06 135 MET B CA 1
ATOM 3683 C C . MET B 1 135 ? 0.383 17.641 14.617 1 96.06 135 MET B C 1
ATOM 3685 O O . MET B 1 135 ? 0.416 16.406 14.539 1 96.06 135 MET B O 1
ATOM 3689 N N . VAL B 1 136 ? 1.238 18.391 13.977 1 96.88 136 VAL B N 1
ATOM 3690 C CA . VAL B 1 136 ? 2.271 17.828 13.109 1 96.88 136 VAL B CA 1
ATOM 3691 C C . VAL B 1 136 ? 3.266 17.016 13.938 1 96.88 136 VAL B C 1
ATOM 3693 O O . VAL B 1 136 ? 3.727 15.961 13.508 1 96.88 136 VAL B O 1
ATOM 3696 N N . ALA B 1 137 ? 3.566 17.547 15.125 1 97.06 137 ALA B N 1
ATOM 3697 C CA . ALA B 1 137 ? 4.461 16.828 16.031 1 97.06 137 ALA B CA 1
ATOM 3698 C C . ALA B 1 137 ? 3.807 15.539 16.547 1 97.06 137 ALA B C 1
ATOM 3700 O O . ALA B 1 137 ? 4.461 14.508 16.656 1 97.06 137 ALA B O 1
ATOM 3701 N N . VAL B 1 138 ? 2.58 15.633 16.828 1 98.06 138 VAL B N 1
ATOM 3702 C CA . VAL B 1 138 ? 1.833 14.477 17.297 1 98.06 138 VAL B CA 1
ATOM 3703 C C . VAL B 1 138 ? 1.717 13.445 16.172 1 98.06 138 VAL B C 1
ATOM 3705 O O . VAL B 1 138 ? 1.812 12.242 16.422 1 98.06 138 VAL B O 1
ATOM 3708 N N . THR B 1 139 ? 1.539 13.875 14.984 1 98.56 139 THR B N 1
ATOM 3709 C CA . THR B 1 139 ? 1.515 12.992 13.82 1 98.56 139 THR B CA 1
ATOM 3710 C C . THR B 1 139 ? 2.832 12.234 13.695 1 98.56 139 THR B C 1
ATOM 3712 O O . THR B 1 139 ? 2.836 11.023 13.492 1 98.56 139 THR B O 1
ATOM 3715 N N . ALA B 1 140 ? 3.92 12.961 13.797 1 98.81 140 ALA B N 1
ATOM 3716 C CA . ALA B 1 140 ? 5.238 12.336 13.727 1 98.81 140 ALA B CA 1
ATOM 3717 C C . ALA B 1 140 ? 5.414 11.297 14.828 1 98.81 140 ALA B C 1
ATOM 3719 O O . ALA B 1 140 ? 5.977 10.227 14.594 1 98.81 140 ALA B O 1
ATOM 3720 N N . TYR B 1 141 ? 4.934 11.664 16.031 1 98.81 141 TYR B N 1
ATOM 3721 C CA . TYR B 1 141 ? 5 10.742 17.156 1 98.81 141 TYR B CA 1
ATOM 3722 C C . TYR B 1 141 ? 4.27 9.438 16.844 1 98.81 141 TYR B C 1
ATOM 3724 O O . TYR B 1 141 ? 4.84 8.352 16.969 1 98.81 141 TYR B O 1
ATOM 3732 N N . GLN B 1 142 ? 3.049 9.523 16.422 1 98.88 142 GLN B N 1
ATOM 3733 C CA . GLN B 1 142 ? 2.258 8.352 16.078 1 98.88 142 GLN B CA 1
ATOM 3734 C C . GLN B 1 142 ? 2.973 7.5 15.031 1 98.88 142 GLN B C 1
ATOM 3736 O O . GLN B 1 142 ? 3.072 6.281 15.18 1 98.88 142 GLN B O 1
ATOM 3741 N N . GLY B 1 143 ? 3.463 8.164 13.992 1 98.88 143 GLY B N 1
ATOM 3742 C CA . GLY B 1 143 ? 4.117 7.445 12.914 1 98.88 143 GLY B CA 1
ATOM 3743 C C . GLY B 1 143 ? 5.355 6.691 13.359 1 98.88 143 GLY B C 1
ATOM 3744 O O . GLY B 1 143 ? 5.516 5.512 13.047 1 98.88 143 GLY B O 1
ATOM 3745 N N . ILE B 1 144 ? 6.227 7.324 14.125 1 98.94 144 ILE B N 1
ATOM 3746 C CA . ILE B 1 144 ? 7.531 6.781 14.477 1 98.94 144 ILE B CA 1
ATOM 3747 C C . ILE B 1 144 ? 7.367 5.68 15.516 1 98.94 144 ILE B C 1
ATOM 3749 O O . ILE B 1 144 ? 7.988 4.617 15.414 1 98.94 144 ILE B O 1
ATOM 3753 N N . PHE B 1 145 ? 6.512 5.906 16.484 1 98.81 145 PHE B N 1
ATOM 3754 C CA . PHE B 1 145 ? 6.535 5.035 17.641 1 98.81 145 PHE B CA 1
ATOM 3755 C C . PHE B 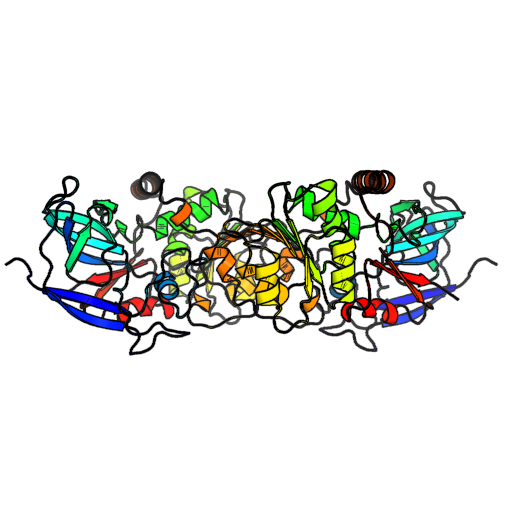1 145 ? 5.449 3.969 17.547 1 98.81 145 PHE B C 1
ATOM 3757 O O . PHE B 1 145 ? 5.586 2.885 18.125 1 98.81 145 PHE B O 1
ATOM 3764 N N . GLU B 1 146 ? 4.383 4.262 16.859 1 98.62 146 GLU B N 1
ATOM 3765 C CA . GLU B 1 146 ? 3.262 3.332 16.891 1 98.62 146 GLU B CA 1
ATOM 3766 C C . GLU B 1 146 ? 3.059 2.666 15.531 1 98.62 146 GLU B C 1
ATOM 3768 O O . GLU B 1 146 ? 2.945 1.441 15.445 1 98.62 146 GLU B O 1
ATOM 3773 N N . VAL B 1 147 ? 3.045 3.373 14.461 1 98.75 147 VAL B N 1
ATOM 3774 C CA . VAL B 1 147 ? 2.766 2.818 13.141 1 98.75 147 VAL B CA 1
ATOM 3775 C C . VAL B 1 147 ? 4.004 2.094 12.617 1 98.75 147 VAL B C 1
ATOM 3777 O O . VAL B 1 147 ? 3.938 0.909 12.281 1 98.75 147 VAL B O 1
ATOM 3780 N N . LEU B 1 148 ? 5.102 2.789 12.609 1 98.88 148 LEU B N 1
ATOM 3781 C CA . LEU B 1 148 ? 6.336 2.217 12.086 1 98.88 148 LEU B CA 1
ATOM 3782 C C . LEU B 1 148 ? 7.066 1.417 13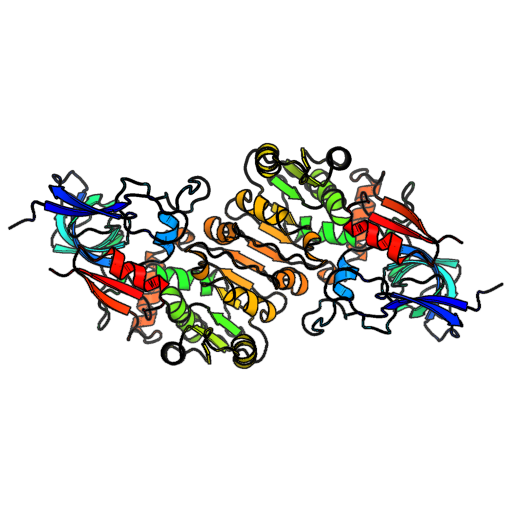.156 1 98.88 148 LEU B C 1
ATOM 3784 O O . LEU B 1 148 ? 7.91 0.577 12.844 1 98.88 148 LEU B O 1
ATOM 3788 N N . ASP B 1 149 ? 6.75 1.728 14.414 1 98.81 149 ASP B N 1
ATOM 3789 C CA . ASP B 1 149 ? 7.406 1.021 15.508 1 98.81 149 ASP B CA 1
ATOM 3790 C C . ASP B 1 149 ? 8.914 0.977 15.305 1 98.81 149 ASP B C 1
ATOM 3792 O O . ASP B 1 149 ? 9.516 -0.101 15.289 1 98.81 149 ASP B O 1
ATOM 3796 N N . CYS B 1 150 ? 9.5 2.115 15.109 1 98.88 150 CYS B N 1
ATOM 3797 C CA . CYS B 1 150 ? 10.938 2.229 14.875 1 98.88 150 CYS B CA 1
ATOM 3798 C C . CYS B 1 150 ? 11.727 1.755 16.094 1 98.88 150 CYS B C 1
ATOM 3800 O O . CYS B 1 150 ? 11.336 2.014 17.234 1 98.88 150 CYS B O 1
ATOM 3802 N N . LYS B 1 151 ? 12.828 1.1 15.82 1 98.94 151 LYS B N 1
ATOM 3803 C CA . LYS B 1 151 ? 13.734 0.556 16.828 1 98.94 151 LYS B CA 1
ATOM 3804 C C . LYS B 1 151 ? 15.172 0.998 16.562 1 98.94 151 LYS B C 1
ATOM 3806 O O . LYS B 1 151 ? 15.492 1.454 15.461 1 98.94 151 LYS B O 1
ATOM 3811 N N . PRO B 1 152 ? 16 0.887 17.578 1 98.88 152 PRO B N 1
ATOM 3812 C CA . PRO B 1 152 ? 17.391 1.337 17.438 1 98.88 152 PRO B CA 1
ATOM 3813 C C . PRO B 1 152 ? 18.125 0.636 16.297 1 98.88 152 PRO B C 1
ATOM 3815 O O . PRO B 1 152 ? 19.016 1.221 15.68 1 98.88 152 PRO B O 1
ATOM 3818 N N . GLU B 1 153 ? 17.75 -0.545 15.938 1 98.81 153 GLU B N 1
ATOM 3819 C CA . GLU B 1 153 ? 18.453 -1.316 14.922 1 98.81 153 GLU B CA 1
ATOM 3820 C C . GLU B 1 153 ? 18 -0.928 13.516 1 98.81 153 GLU B C 1
ATOM 3822 O O . GLU B 1 153 ? 18.578 -1.367 12.523 1 98.81 153 GLU B O 1
ATOM 3827 N N . HIS B 1 154 ? 16.969 -0.133 13.422 1 98.88 154 HIS B N 1
ATOM 3828 C CA . HIS B 1 154 ? 16.344 0.146 12.133 1 98.88 154 HIS B CA 1
ATOM 3829 C C . HIS B 1 154 ? 17.094 1.255 11.398 1 98.88 154 HIS B C 1
ATOM 3831 O O . HIS B 1 154 ? 17.609 2.186 12.023 1 98.88 154 HIS B O 1
ATOM 3837 N N . THR B 1 155 ? 17.172 1.075 10.062 1 98.94 155 THR B N 1
ATOM 3838 C CA . THR B 1 155 ? 17.344 2.201 9.148 1 98.94 155 THR B CA 1
ATOM 3839 C C . THR B 1 155 ? 16 2.836 8.805 1 98.94 155 THR B C 1
ATOM 3841 O O . THR B 1 155 ? 15.125 2.17 8.266 1 98.94 155 THR B O 1
ATOM 3844 N N . VAL B 1 156 ? 15.883 4.156 9.125 1 98.94 156 VAL B N 1
ATOM 3845 C CA . VAL B 1 156 ? 14.609 4.852 8.969 1 98.94 156 VAL B CA 1
ATOM 3846 C C . VAL B 1 156 ? 14.727 5.895 7.855 1 98.94 156 VAL B C 1
ATOM 3848 O O . VAL B 1 156 ? 15.656 6.703 7.852 1 98.94 156 VAL B O 1
ATOM 3851 N N . LEU B 1 157 ? 13.844 5.832 6.859 1 99 157 LEU B N 1
ATOM 3852 C CA . LEU B 1 157 ? 13.734 6.789 5.766 1 99 157 LEU B CA 1
ATOM 3853 C C . LEU B 1 157 ? 12.531 7.707 5.961 1 99 157 LEU B C 1
ATOM 3855 O O . LEU B 1 157 ? 11.453 7.25 6.34 1 99 157 LEU B O 1
ATOM 3859 N N . VAL B 1 158 ? 12.719 9.016 5.797 1 98.94 158 VAL B N 1
ATOM 3860 C CA . VAL B 1 158 ? 11.648 9.984 5.969 1 98.94 158 VAL B CA 1
ATOM 3861 C C . VAL B 1 158 ? 11.555 10.883 4.738 1 98.94 158 VAL B C 1
ATOM 3863 O O . VAL B 1 158 ? 12.5 11.609 4.422 1 98.94 158 VAL B O 1
ATOM 3866 N N . SER B 1 159 ? 10.469 10.844 4.027 1 98.81 159 SER B N 1
ATOM 3867 C CA . SER B 1 159 ? 10.25 11.805 2.953 1 98.81 159 SER B CA 1
ATOM 3868 C C . SER B 1 159 ? 9.641 13.102 3.484 1 98.81 159 SER B C 1
ATOM 3870 O O . SER B 1 159 ? 9.109 13.125 4.594 1 98.81 159 SER B O 1
ATOM 3872 N N . GLY B 1 160 ? 9.719 14.164 2.662 1 98.19 160 GLY B N 1
ATOM 3873 C CA . GLY B 1 160 ? 9.281 15.445 3.201 1 98.19 160 GLY B CA 1
ATOM 3874 C C . GLY B 1 160 ? 9.977 15.812 4.5 1 98.19 160 GLY B C 1
ATOM 3875 O O . GLY B 1 160 ? 9.352 16.359 5.406 1 98.19 160 GLY B O 1
ATOM 3876 N N . ALA B 1 161 ? 11.25 15.531 4.547 1 98.5 161 ALA B N 1
ATOM 3877 C CA . ALA B 1 161 ? 11.984 15.57 5.809 1 98.5 161 ALA B CA 1
ATOM 3878 C C . ALA B 1 161 ? 12.156 17 6.297 1 98.5 161 ALA B C 1
ATOM 3880 O O . ALA B 1 161 ? 12.398 17.234 7.484 1 98.5 161 ALA B O 1
ATOM 3881 N N . ALA B 1 162 ? 12.07 17.922 5.41 1 98 162 ALA B N 1
ATOM 3882 C CA . ALA B 1 162 ? 12.258 19.328 5.805 1 98 162 ALA B CA 1
ATOM 3883 C C . ALA B 1 162 ? 10.922 19.969 6.172 1 98 162 ALA B C 1
ATOM 3885 O O . ALA B 1 162 ? 10.883 21.156 6.539 1 98 162 ALA B O 1
ATOM 3886 N N . GLY B 1 163 ? 9.852 19.25 6.066 1 97.19 163 GLY B N 1
ATOM 3887 C CA . GLY B 1 163 ? 8.539 19.766 6.422 1 97.19 163 GLY B CA 1
ATOM 3888 C C . GLY B 1 163 ? 8.234 19.656 7.902 1 97.19 163 GLY B C 1
ATOM 3889 O O . GLY B 1 163 ? 9.102 19.297 8.695 1 97.19 163 GLY B O 1
ATOM 3890 N N . ALA B 1 164 ? 6.996 20.016 8.219 1 96.94 164 ALA B N 1
ATOM 3891 C CA . ALA B 1 164 ? 6.586 20.078 9.625 1 96.94 164 ALA B CA 1
ATOM 3892 C C . ALA B 1 164 ? 6.617 18.688 10.258 1 96.94 164 ALA B C 1
ATOM 3894 O O . ALA B 1 164 ? 7.305 18.469 11.258 1 96.94 164 ALA B O 1
ATOM 3895 N N . VAL B 1 165 ? 5.957 17.75 9.648 1 98.12 165 VAL B N 1
ATOM 3896 C CA . VAL B 1 165 ? 5.891 16.391 10.18 1 98.12 165 VAL B CA 1
ATOM 3897 C C . VAL B 1 165 ? 7.242 15.703 10.008 1 98.12 165 VAL B C 1
ATOM 3899 O O . VAL B 1 165 ? 7.754 15.086 10.945 1 98.12 165 VAL B O 1
ATOM 3902 N N . GLY B 1 166 ? 7.859 15.867 8.867 1 98.31 166 GLY B N 1
ATOM 3903 C CA . GLY B 1 166 ? 9.109 15.203 8.539 1 98.31 166 GLY B CA 1
ATOM 3904 C C . GLY B 1 166 ? 10.25 15.594 9.453 1 98.31 166 GLY B C 1
ATOM 3905 O O . GLY B 1 166 ? 11.023 14.734 9.891 1 98.31 166 GLY B O 1
ATOM 3906 N N . SER B 1 167 ? 10.375 16.859 9.734 1 98.19 167 SER B N 1
ATOM 3907 C CA . SER B 1 167 ? 11.477 17.328 10.578 1 98.19 167 SER B CA 1
ATOM 3908 C C . SER B 1 167 ? 11.344 16.797 11.992 1 98.19 167 SER B C 1
ATOM 3910 O O . SER B 1 167 ? 12.344 16.453 12.633 1 98.19 167 SER B O 1
ATOM 3912 N N . ALA B 1 168 ? 10.102 16.719 12.484 1 98.19 168 ALA B N 1
ATOM 3913 C CA . ALA B 1 168 ? 9.875 16.094 13.781 1 98.19 168 ALA B CA 1
ATOM 3914 C C . ALA B 1 168 ? 10.211 14.602 13.742 1 98.19 168 ALA B C 1
ATOM 3916 O O . ALA B 1 168 ? 10.875 14.086 14.641 1 98.19 168 ALA B O 1
ATOM 3917 N N . ALA B 1 169 ? 9.82 13.906 12.711 1 98.81 169 ALA B N 1
ATOM 3918 C CA . ALA B 1 169 ? 10.062 12.477 12.562 1 98.81 169 ALA B CA 1
ATOM 3919 C C . ALA B 1 169 ? 11.562 12.172 12.555 1 98.81 169 ALA B C 1
ATOM 3921 O O . ALA B 1 169 ? 12.008 11.203 13.172 1 98.81 169 ALA B O 1
ATOM 3922 N N . ILE B 1 170 ? 12.336 13 11.828 1 98.88 170 ILE B N 1
ATOM 3923 C CA . ILE B 1 170 ? 13.789 12.859 11.781 1 98.88 170 ILE B CA 1
ATOM 3924 C C . ILE B 1 170 ? 14.352 12.867 13.203 1 98.88 170 ILE B C 1
ATOM 3926 O O . ILE B 1 170 ? 15.117 11.977 13.586 1 98.88 170 ILE B O 1
ATOM 3930 N N . GLN B 1 171 ? 13.922 13.797 13.953 1 98.75 171 GLN B N 1
ATOM 3931 C CA . GLN B 1 171 ? 14.477 13.961 15.297 1 98.75 171 GLN B CA 1
ATOM 3932 C C . GLN B 1 171 ? 14.039 12.82 16.219 1 98.75 171 GLN B C 1
ATOM 3934 O O . GLN B 1 171 ? 14.844 12.312 17 1 98.75 171 GLN B O 1
ATOM 3939 N N . TYR B 1 172 ? 12.727 12.453 16.172 1 98.88 172 TYR B N 1
ATOM 3940 C CA . TYR B 1 172 ? 12.242 11.359 17 1 98.88 172 TYR B CA 1
ATOM 3941 C C . TYR B 1 172 ? 12.984 10.062 16.672 1 98.88 172 TYR B C 1
ATOM 3943 O O . TYR B 1 172 ? 13.406 9.344 17.578 1 98.88 172 TYR B O 1
ATOM 3951 N N . ALA B 1 173 ? 13.156 9.766 15.367 1 98.94 173 ALA B N 1
ATOM 3952 C CA . ALA B 1 173 ? 13.852 8.547 14.953 1 98.94 173 ALA B CA 1
ATOM 3953 C C . ALA B 1 173 ? 15.289 8.539 15.453 1 98.94 173 ALA B C 1
ATOM 3955 O O . ALA B 1 173 ? 15.773 7.523 15.953 1 98.94 173 ALA B O 1
ATOM 3956 N N . LYS B 1 174 ? 15.922 9.688 15.336 1 98.81 174 LYS B N 1
ATOM 3957 C CA . LYS B 1 174 ? 17.344 9.758 15.641 1 98.81 174 LYS B CA 1
ATOM 3958 C C . LYS B 1 174 ? 17.578 9.891 17.141 1 98.81 174 LYS B C 1
ATOM 3960 O O . LYS B 1 174 ? 18.281 9.078 17.75 1 98.81 174 LYS B O 1
ATOM 3965 N N . HIS B 1 175 ? 16.922 10.812 17.797 1 98.69 175 HIS B N 1
ATOM 3966 C CA . HIS B 1 175 ? 17.344 11.234 19.141 1 98.69 175 HIS B CA 1
ATOM 3967 C C . HIS B 1 175 ? 16.516 10.516 20.203 1 98.69 175 HIS B C 1
ATOM 3969 O O . HIS B 1 175 ? 16.953 10.422 21.359 1 98.69 175 HIS B O 1
ATOM 3975 N N . ILE B 1 176 ? 15.336 10.125 19.906 1 98.81 176 ILE B N 1
ATOM 3976 C CA . ILE B 1 176 ? 14.5 9.477 20.922 1 98.81 176 ILE B CA 1
ATOM 3977 C C . ILE B 1 176 ? 14.57 7.961 20.75 1 98.81 176 ILE B C 1
ATOM 3979 O O . ILE B 1 176 ? 14.945 7.242 21.672 1 98.81 176 ILE B O 1
ATOM 3983 N N . VAL B 1 177 ? 14.367 7.477 19.516 1 98.81 177 VAL B N 1
ATOM 3984 C CA . VAL B 1 177 ? 14.453 6.043 19.25 1 98.81 177 VAL B CA 1
ATOM 3985 C C . VAL B 1 177 ? 15.914 5.598 19.266 1 98.81 177 VAL B C 1
ATOM 3987 O O . VAL B 1 177 ? 16.234 4.508 19.75 1 98.81 177 VAL B O 1
ATOM 3990 N N . GLY B 1 178 ? 16.75 6.426 18.766 1 98.81 178 GLY B N 1
ATOM 3991 C CA . GLY B 1 178 ? 18.141 6.039 18.609 1 98.81 178 GLY B CA 1
ATOM 3992 C C . GLY B 1 178 ? 18.359 5.109 17.438 1 98.81 178 GLY B C 1
ATOM 3993 O O . GLY B 1 178 ? 19.188 4.195 17.516 1 98.81 178 GLY B O 1
ATOM 3994 N N . ALA B 1 179 ? 17.672 5.27 16.391 1 98.88 179 ALA B N 1
ATOM 3995 C CA . ALA B 1 179 ? 17.781 4.402 15.219 1 98.88 179 ALA B CA 1
ATOM 3996 C C . ALA B 1 179 ? 19.219 4.387 14.68 1 98.88 179 ALA B C 1
ATOM 3998 O O . ALA B 1 179 ? 19.891 5.418 14.68 1 98.88 179 ALA B O 1
ATOM 3999 N N . LYS B 1 180 ? 19.578 3.248 14.141 1 98.44 180 LYS B N 1
ATOM 4000 C CA . LYS B 1 180 ? 20.938 3.031 13.648 1 98.44 180 LYS B CA 1
ATOM 4001 C C . LYS B 1 180 ? 21.281 4.02 12.539 1 98.44 180 LYS B C 1
ATOM 4003 O O . LYS B 1 180 ? 22.406 4.508 12.469 1 98.44 180 LYS B O 1
ATOM 4008 N N . ARG B 1 181 ? 20.391 4.242 11.703 1 98.81 181 ARG B N 1
ATOM 4009 C CA . ARG B 1 181 ? 20.562 5.18 10.602 1 98.81 181 ARG B CA 1
ATOM 4010 C C . ARG B 1 181 ? 19.25 5.859 10.234 1 98.81 181 ARG B C 1
ATOM 4012 O O . ARG B 1 181 ? 18.203 5.207 10.172 1 98.81 181 ARG B O 1
ATOM 4019 N N . VAL B 1 182 ? 19.281 7.16 10.078 1 98.94 182 VAL B N 1
ATOM 4020 C CA . VAL B 1 182 ? 18.141 7.961 9.68 1 98.94 182 VAL B CA 1
ATOM 4021 C C . VAL B 1 182 ? 18.484 8.773 8.43 1 98.94 182 VAL B C 1
ATOM 4023 O O . VAL B 1 182 ? 19.453 9.523 8.422 1 98.94 182 VAL B O 1
ATOM 4026 N N . VAL B 1 183 ? 17.719 8.594 7.352 1 99 183 VAL B N 1
ATOM 4027 C CA . VAL B 1 183 ? 17.938 9.289 6.086 1 99 183 VAL B CA 1
ATOM 4028 C C . VAL B 1 183 ? 16.703 10.102 5.727 1 99 183 VAL B C 1
ATOM 4030 O O . VAL B 1 183 ? 15.578 9.594 5.777 1 99 183 VAL B O 1
ATOM 4033 N N . GLY B 1 184 ? 16.938 11.391 5.426 1 98.94 184 GLY B N 1
ATOM 4034 C CA . GLY B 1 184 ? 15.844 12.25 4.977 1 98.94 184 GLY B CA 1
ATOM 4035 C C . GLY B 1 184 ? 15.852 12.492 3.48 1 98.94 184 GLY B C 1
ATOM 4036 O O . GLY B 1 184 ? 16.875 12.32 2.822 1 98.94 184 GLY B O 1
ATOM 4037 N N . ILE B 1 185 ? 14.719 12.781 2.941 1 98.88 185 ILE B N 1
ATOM 4038 C CA . ILE B 1 185 ? 14.555 13.289 1.585 1 98.88 185 ILE B CA 1
ATOM 4039 C C . ILE B 1 185 ? 13.938 14.688 1.631 1 98.88 185 ILE B C 1
ATOM 4041 O O . ILE B 1 185 ? 12.922 14.898 2.289 1 98.88 185 ILE B O 1
ATOM 4045 N N . ALA B 1 186 ? 14.539 15.625 1.024 1 98.44 186 ALA B N 1
ATOM 4046 C CA . ALA B 1 186 ? 14.047 17 0.965 1 98.44 186 ALA B CA 1
ATOM 4047 C C . ALA B 1 186 ? 14.406 17.656 -0.365 1 98.44 186 ALA B C 1
ATOM 4049 O O . ALA B 1 186 ? 15.102 17.062 -1.19 1 98.44 186 ALA B O 1
ATOM 4050 N N . GLY B 1 187 ? 13.852 18.812 -0.598 1 97.44 187 GLY B N 1
ATOM 4051 C CA . GLY B 1 187 ? 14.117 19.5 -1.848 1 97.44 187 GLY B CA 1
ATOM 4052 C C . GLY B 1 187 ? 15.109 20.641 -1.697 1 97.44 187 GLY B C 1
ATOM 4053 O O . GLY B 1 187 ? 14.766 21.703 -1.158 1 97.44 187 GLY B O 1
ATOM 4054 N N . GLY B 1 188 ? 16.266 20.469 -2.289 1 96.88 188 GLY B N 1
ATOM 4055 C CA . GLY B 1 188 ? 17.266 21.516 -2.273 1 96.88 188 GLY B CA 1
ATOM 4056 C C . GLY B 1 188 ? 18.375 21.266 -1.261 1 96.88 188 GLY B C 1
ATOM 4057 O O . GLY B 1 188 ? 18.125 20.719 -0.179 1 96.88 188 GLY B O 1
ATOM 4058 N N . ALA B 1 189 ? 19.562 21.75 -1.58 1 96.88 189 ALA B N 1
ATOM 4059 C CA . ALA B 1 189 ? 20.75 21.484 -0.783 1 96.88 189 ALA B CA 1
ATOM 4060 C C . ALA B 1 189 ? 20.625 22.094 0.609 1 96.88 189 ALA B C 1
ATOM 4062 O O . ALA B 1 189 ? 21.047 21.484 1.601 1 96.88 189 ALA B O 1
ATOM 4063 N N . GLU B 1 190 ? 20.094 23.281 0.667 1 96.88 190 GLU B N 1
ATOM 4064 C CA . GLU B 1 190 ? 19.969 23.969 1.946 1 96.88 190 GLU B CA 1
ATOM 4065 C C . GLU B 1 190 ? 19.031 23.219 2.893 1 96.88 190 GLU B C 1
ATOM 4067 O O . GLU B 1 190 ? 19.328 23.078 4.082 1 96.88 190 GLU B O 1
ATOM 4072 N N . LYS B 1 191 ? 17.969 22.734 2.381 1 97.44 191 LYS B N 1
ATOM 4073 C CA . LYS B 1 191 ? 17.031 21.969 3.203 1 97.44 191 LYS B CA 1
ATOM 4074 C C . LYS B 1 191 ? 17.641 20.641 3.646 1 97.44 191 LYS B C 1
ATOM 4076 O O . LYS B 1 191 ? 17.438 20.203 4.777 1 97.44 191 LYS B O 1
ATOM 4081 N N . CYS B 1 192 ? 18.391 20.031 2.768 1 98.44 192 CYS B N 1
ATOM 4082 C CA . CYS B 1 192 ? 19.062 18.781 3.137 1 98.44 192 CYS B CA 1
ATOM 4083 C C . CYS B 1 192 ? 20.047 19.016 4.266 1 98.44 192 CYS B C 1
ATOM 4085 O O . CYS B 1 192 ? 20.109 18.234 5.219 1 98.44 192 CYS B O 1
ATOM 4087 N N . LYS B 1 193 ? 20.797 20.078 4.121 1 98.31 193 LYS B N 1
ATOM 4088 C CA . LYS B 1 193 ? 21.75 20.422 5.184 1 98.31 193 LYS B CA 1
ATOM 4089 C C . LYS B 1 193 ? 21.016 20.672 6.504 1 98.31 193 LYS B C 1
ATOM 4091 O O . LYS B 1 193 ? 21.5 20.25 7.562 1 98.31 193 LYS B O 1
ATOM 4096 N N . TRP B 1 194 ? 19.922 21.328 6.438 1 97.81 194 TRP B N 1
ATOM 4097 C CA . TRP B 1 194 ? 19.125 21.578 7.641 1 97.81 194 TRP B CA 1
ATOM 4098 C C . TRP B 1 194 ? 18.641 20.266 8.25 1 97.81 194 TRP B C 1
ATOM 4100 O O . TRP B 1 194 ? 18.719 20.078 9.461 1 97.81 194 TRP B O 1
ATOM 4110 N N . VAL B 1 195 ? 18.172 19.375 7.441 1 98.5 195 VAL B N 1
ATOM 4111 C CA . VAL B 1 195 ? 17.688 18.078 7.902 1 98.5 195 VAL B CA 1
ATOM 4112 C C . VAL B 1 195 ? 18.812 17.312 8.594 1 98.5 195 VAL B C 1
ATOM 4114 O O . VAL B 1 195 ? 18.609 16.703 9.648 1 98.5 195 VAL B O 1
ATOM 4117 N N . GLU B 1 196 ? 19.984 17.375 8.039 1 98.75 196 GLU B N 1
ATOM 4118 C CA . GLU B 1 196 ? 21.141 16.75 8.672 1 98.75 196 GLU B CA 1
ATOM 4119 C C . GLU B 1 196 ? 21.453 17.391 10.016 1 98.75 196 GLU B C 1
ATOM 4121 O O . GLU B 1 196 ? 21.828 16.719 10.969 1 98.75 196 GLU B O 1
ATOM 4126 N N . SER B 1 197 ? 21.281 18.672 10.086 1 98.19 197 SER B N 1
ATOM 4127 C CA . SER B 1 197 ? 21.547 19.375 11.336 1 98.19 197 SER B CA 1
ATOM 4128 C C . SER B 1 197 ? 20.562 18.969 12.422 1 98.19 197 SER B C 1
ATOM 4130 O O . SER B 1 197 ? 20.844 19.125 13.609 1 98.19 197 SER B O 1
ATOM 4132 N N . LEU B 1 198 ? 19.422 18.453 12.016 1 97.62 198 LEU B N 1
ATOM 4133 C CA . LEU B 1 198 ? 18.422 18 12.969 1 97.62 198 LEU B CA 1
ATOM 4134 C C . LEU B 1 198 ? 18.781 16.625 13.516 1 97.62 198 LEU B C 1
ATOM 4136 O O . LEU B 1 198 ? 18.188 16.156 14.492 1 97.62 198 LEU B O 1
ATOM 4140 N N . GLY B 1 199 ? 19.734 15.93 12.844 1 98 199 GLY B N 1
ATOM 4141 C CA . GLY B 1 199 ? 20.203 14.648 13.352 1 98 199 GLY B CA 1
ATOM 4142 C C . GLY B 1 199 ? 20.266 13.57 12.289 1 98 199 GLY B C 1
ATOM 4143 O O . GLY B 1 199 ? 20.812 12.492 12.523 1 98 199 GLY B O 1
ATOM 4144 N N . ALA B 1 200 ? 19.672 13.781 11.141 1 98.81 200 ALA B N 1
ATOM 4145 C CA . ALA B 1 200 ? 19.734 12.773 10.078 1 98.81 200 ALA B CA 1
ATOM 4146 C C . ALA B 1 200 ? 21.172 12.43 9.734 1 98.81 200 ALA B C 1
ATOM 4148 O O . ALA B 1 200 ? 22.047 13.312 9.68 1 98.81 200 ALA B O 1
ATOM 4149 N N . ASP B 1 201 ? 21.406 11.164 9.477 1 98.94 201 ASP B N 1
ATOM 4150 C CA . ASP B 1 201 ? 22.734 10.734 9.062 1 98.94 201 ASP B CA 1
ATOM 4151 C C . ASP B 1 201 ? 23.047 11.195 7.645 1 98.94 201 ASP B C 1
ATOM 4153 O O . ASP B 1 201 ? 24.203 11.414 7.297 1 98.94 201 ASP B O 1
ATOM 4157 N N . ALA B 1 202 ? 22.047 11.297 6.844 1 98.94 202 ALA B N 1
ATOM 4158 C CA . ALA B 1 202 ? 22.109 11.82 5.48 1 98.94 202 ALA B CA 1
ATOM 4159 C C . ALA B 1 202 ? 20.766 12.383 5.039 1 98.94 202 ALA B C 1
ATOM 4161 O O . ALA B 1 202 ? 19.734 12.047 5.605 1 98.94 202 ALA B O 1
ATOM 4162 N N . CYS B 1 203 ? 20.812 13.25 4.09 1 98.88 203 CYS B N 1
ATOM 4163 C CA . CYS B 1 203 ? 19.609 13.758 3.436 1 98.88 203 CYS B CA 1
ATOM 4164 C C . CYS B 1 203 ? 19.812 13.891 1.932 1 98.88 203 CYS B C 1
ATOM 4166 O O . CYS B 1 203 ? 20.844 14.414 1.488 1 98.88 203 CYS B O 1
ATOM 4168 N N . VAL B 1 204 ? 18.906 13.406 1.205 1 98.88 204 VAL B N 1
ATOM 4169 C CA . VAL B 1 204 ? 19.031 13.359 -0.247 1 98.88 204 VAL B CA 1
ATOM 4170 C C . VAL B 1 204 ? 18.062 14.344 -0.888 1 98.88 204 VAL B C 1
ATOM 4172 O O . VAL B 1 204 ? 16.891 14.406 -0.51 1 98.88 204 VAL B O 1
ATOM 4175 N N . ASP B 1 205 ? 18.578 15.125 -1.843 1 98.75 205 ASP B N 1
ATOM 4176 C CA . ASP B 1 205 ? 17.781 16.094 -2.596 1 98.75 205 ASP B CA 1
ATOM 4177 C C . ASP B 1 205 ? 17.016 15.406 -3.734 1 98.75 205 ASP B C 1
ATOM 4179 O O . ASP B 1 205 ? 17.625 14.984 -4.723 1 98.75 205 ASP B O 1
ATOM 4183 N N . TYR B 1 206 ? 15.688 15.375 -3.611 1 97.38 206 TYR B N 1
ATOM 4184 C CA . TYR B 1 206 ? 14.914 14.664 -4.625 1 97.38 206 TYR B CA 1
ATOM 4185 C C . TYR B 1 206 ? 14.945 15.406 -5.953 1 97.38 206 TYR B C 1
ATOM 4187 O O . TYR B 1 206 ? 14.547 14.867 -6.984 1 97.38 206 TYR B O 1
ATOM 4195 N N . LYS B 1 207 ? 15.391 16.656 -5.957 1 96.56 207 LYS B N 1
ATOM 4196 C CA . LYS B 1 207 ? 15.484 17.453 -7.176 1 96.56 207 LYS B CA 1
ATOM 4197 C C . LYS B 1 207 ? 16.734 17.109 -7.965 1 96.56 207 LYS B C 1
ATOM 4199 O O . LYS B 1 207 ? 16.875 17.484 -9.133 1 96.56 207 LYS B O 1
ATOM 4204 N N . ASP B 1 208 ? 17.641 16.469 -7.32 1 97.38 208 ASP B N 1
ATOM 4205 C CA . ASP B 1 208 ? 18.859 16.016 -8.008 1 97.38 208 ASP B CA 1
ATOM 4206 C C . ASP B 1 208 ? 18.531 14.961 -9.062 1 97.38 208 ASP B C 1
ATOM 4208 O O . ASP B 1 208 ? 17.812 14 -8.789 1 97.38 208 ASP B O 1
ATOM 4212 N N . PRO B 1 209 ? 19.094 15.078 -10.336 1 96.5 209 PRO B N 1
ATOM 4213 C CA . PRO B 1 209 ? 18.828 14.102 -11.391 1 96.5 209 PRO B CA 1
ATOM 4214 C C . PRO B 1 209 ? 19.266 12.688 -11.008 1 96.5 209 PRO B C 1
ATOM 4216 O O . PRO B 1 209 ? 18.781 11.711 -11.57 1 96.5 209 PRO B O 1
ATOM 4219 N N . ASN B 1 210 ? 20.188 12.633 -10.141 1 97.19 210 ASN B N 1
ATOM 4220 C CA . ASN B 1 210 ? 20.672 11.336 -9.688 1 97.19 210 ASN B CA 1
ATOM 4221 C C . ASN B 1 210 ? 20 10.914 -8.383 1 97.19 210 ASN B C 1
ATOM 4223 O O . ASN B 1 210 ? 20.578 10.172 -7.594 1 97.19 210 ASN B O 1
ATOM 4227 N N . PHE B 1 211 ? 18.844 11.359 -8.109 1 97.81 211 PHE B N 1
ATOM 4228 C CA . PHE B 1 211 ? 18.109 11.164 -6.863 1 97.81 211 PHE B CA 1
ATOM 4229 C C . PHE B 1 211 ? 18.109 9.695 -6.453 1 97.81 211 PHE B C 1
ATOM 4231 O O . PHE B 1 211 ? 18.5 9.359 -5.336 1 97.81 211 PHE B O 1
ATOM 4238 N N . ALA B 1 212 ? 17.703 8.781 -7.352 1 96.75 212 ALA B N 1
ATOM 4239 C CA . ALA B 1 212 ? 17.578 7.363 -7.023 1 96.75 212 ALA B CA 1
ATOM 4240 C C . ALA B 1 212 ? 18.906 6.773 -6.59 1 96.75 212 ALA B C 1
ATOM 4242 O O . ALA B 1 212 ? 18.984 6.043 -5.598 1 96.75 212 ALA B O 1
ATOM 4243 N N . ALA B 1 213 ? 19.938 7.043 -7.305 1 97.44 213 ALA B N 1
ATOM 4244 C CA . ALA B 1 213 ? 21.266 6.547 -6.969 1 97.44 213 ALA B CA 1
ATOM 4245 C C . ALA B 1 213 ? 21.766 7.141 -5.652 1 97.44 213 ALA B C 1
ATOM 4247 O O . ALA B 1 213 ? 22.344 6.434 -4.824 1 97.44 213 ALA B O 1
ATOM 4248 N N . ASN B 1 214 ? 21.578 8.461 -5.457 1 98.56 214 ASN B N 1
ATOM 4249 C CA . ASN B 1 214 ? 21.953 9.125 -4.219 1 98.56 214 ASN B CA 1
ATOM 4250 C C . ASN B 1 214 ? 21.234 8.523 -3.014 1 98.56 214 ASN B C 1
ATOM 4252 O O . ASN B 1 214 ? 21.828 8.359 -1.949 1 98.56 214 ASN B O 1
ATOM 4256 N N . LEU B 1 215 ? 19.969 8.234 -3.219 1 98.69 215 LEU B N 1
ATOM 4257 C CA . LEU B 1 215 ? 19.172 7.66 -2.137 1 98.69 215 LEU B CA 1
ATOM 4258 C C . LEU B 1 215 ? 19.703 6.285 -1.74 1 98.69 215 LEU B C 1
ATOM 4260 O O . LEU B 1 215 ? 19.859 5.992 -0.551 1 98.69 215 LEU B O 1
ATOM 4264 N N . LYS B 1 216 ? 19.969 5.445 -2.682 1 97.94 216 LYS B N 1
ATOM 4265 C CA . LYS B 1 216 ? 20.547 4.129 -2.428 1 97.94 216 LYS B CA 1
ATOM 4266 C C . LYS B 1 216 ? 21.859 4.242 -1.652 1 97.94 216 LYS B C 1
ATOM 4268 O O . LYS B 1 216 ? 22.078 3.514 -0.681 1 97.94 216 LYS B O 1
ATOM 4273 N N . GLU B 1 217 ? 22.703 5.145 -2.098 1 98.5 217 GLU B N 1
ATOM 4274 C CA . GLU B 1 217 ? 23.969 5.359 -1.424 1 98.5 217 GLU B CA 1
ATOM 4275 C C . GLU B 1 217 ? 23.766 5.832 0.011 1 98.5 217 GLU B C 1
ATOM 4277 O O . GLU B 1 217 ? 24.438 5.355 0.93 1 98.5 217 GLU B O 1
ATOM 4282 N N . ALA B 1 218 ? 22.891 6.727 0.217 1 98.81 218 ALA B N 1
ATOM 4283 C CA . ALA B 1 218 ? 22.641 7.312 1.533 1 98.81 218 ALA B CA 1
ATOM 4284 C C . ALA B 1 218 ? 22.141 6.258 2.518 1 98.81 218 ALA B C 1
ATOM 4286 O O . ALA B 1 218 ? 22.453 6.316 3.709 1 98.81 218 ALA B O 1
ATOM 4287 N N . LEU B 1 219 ? 21.375 5.34 2.057 1 98.62 219 LEU B N 1
ATOM 4288 C CA . LEU B 1 219 ? 20.75 4.344 2.926 1 98.62 219 LEU B CA 1
ATOM 4289 C C . LEU B 1 219 ? 21.766 3.289 3.352 1 98.62 219 LEU B C 1
ATOM 4291 O O . LEU B 1 219 ? 21.625 2.66 4.402 1 98.62 219 LEU B O 1
ATOM 4295 N N . GLN B 1 220 ? 22.938 3.098 2.467 1 97.44 220 GLN B N 1
ATOM 4296 C CA . GLN B 1 220 ? 23.922 2.061 2.746 1 97.44 220 GLN B CA 1
ATOM 4297 C C . GLN B 1 220 ? 23.25 0.704 2.947 1 97.44 220 GLN B C 1
ATOM 4299 O O . GLN B 1 220 ? 23.547 0.002 3.92 1 97.44 220 GLN B O 1
ATOM 4304 N N . GLY B 1 221 ? 22.422 0.351 2.037 1 96.5 221 GLY B N 1
ATOM 4305 C CA . GLY B 1 221 ? 21.531 -0.808 2.084 1 96.5 221 GLY B CA 1
ATOM 4306 C C . GLY B 1 221 ? 20.078 -0.461 1.848 1 96.5 221 GLY B C 1
ATOM 4307 O O . GLY B 1 221 ? 19.75 0.218 0.875 1 96.5 221 GLY B O 1
ATOM 4308 N N . TYR B 1 222 ? 19.172 -1.043 2.74 1 98.12 222 TYR B N 1
ATOM 4309 C CA . TYR B 1 222 ? 17.734 -0.821 2.584 1 98.12 222 TYR B CA 1
ATOM 4310 C C . TYR B 1 222 ? 17.141 -0.182 3.834 1 98.12 222 TYR B C 1
ATOM 4312 O O . TYR B 1 222 ? 17.703 -0.295 4.926 1 98.12 222 TYR B O 1
ATOM 4320 N N . ALA B 1 223 ? 16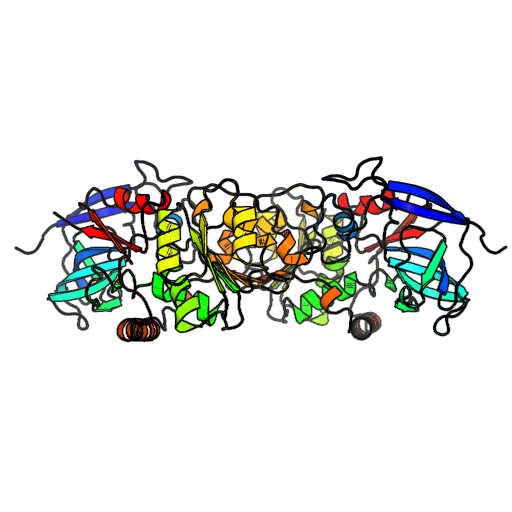.094 0.521 3.646 1 98.88 223 ALA B N 1
ATOM 4321 C CA . ALA B 1 223 ? 15.344 1.046 4.785 1 98.88 223 ALA B CA 1
ATOM 4322 C C . ALA B 1 223 ? 14.477 -0.037 5.418 1 98.88 223 ALA B C 1
ATOM 4324 O O . ALA B 1 223 ? 13.805 -0.794 4.715 1 98.88 223 ALA B O 1
ATOM 4325 N N . ASP B 1 224 ? 14.469 -0.126 6.754 1 98.94 224 ASP B N 1
ATOM 4326 C CA . ASP B 1 224 ? 13.555 -0.987 7.496 1 98.94 224 ASP B CA 1
ATOM 4327 C C . ASP B 1 224 ? 12.172 -0.348 7.613 1 98.94 224 ASP B C 1
ATOM 4329 O O . ASP B 1 224 ? 11.156 -1.041 7.547 1 98.94 224 ASP B O 1
ATOM 4333 N N . ARG B 1 225 ? 12.188 0.931 7.895 1 98.94 225 ARG B N 1
ATOM 4334 C CA . ARG B 1 225 ? 11 1.74 8.117 1 98.94 225 ARG B CA 1
ATOM 4335 C C . ARG B 1 225 ? 11.016 2.99 7.246 1 98.94 225 ARG B C 1
ATOM 4337 O O . ARG B 1 225 ? 12.039 3.674 7.148 1 98.94 225 ARG B O 1
ATOM 4344 N N . TYR B 1 226 ? 9.969 3.266 6.562 1 98.94 226 TYR B N 1
ATOM 4345 C CA . TYR B 1 226 ? 9.844 4.441 5.711 1 98.94 226 TYR B CA 1
ATOM 4346 C C . TYR B 1 226 ? 8.641 5.285 6.121 1 98.94 226 TYR B C 1
ATOM 4348 O O . TYR B 1 226 ? 7.496 4.844 6.012 1 98.94 226 TYR B O 1
ATOM 4356 N N . PHE B 1 227 ? 8.852 6.477 6.684 1 98.94 227 PHE B N 1
ATOM 4357 C CA . PHE B 1 227 ? 7.844 7.492 6.949 1 98.94 227 PHE B CA 1
ATOM 4358 C C . PHE B 1 227 ? 7.559 8.312 5.695 1 98.94 227 PHE B C 1
ATOM 4360 O O . PHE B 1 227 ? 8.352 9.18 5.324 1 98.94 227 PHE B O 1
ATOM 4367 N N . GLU B 1 228 ? 6.418 8.117 5.094 1 98.81 228 GLU B N 1
ATOM 4368 C CA . GLU B 1 228 ? 6.145 8.641 3.76 1 98.81 228 GLU B CA 1
ATOM 4369 C C . GLU B 1 228 ? 5.18 9.82 3.814 1 98.81 228 GLU B C 1
ATOM 4371 O O . GLU B 1 228 ? 4.082 9.703 4.363 1 98.81 228 GLU B O 1
ATOM 4376 N N . ASN B 1 229 ? 5.574 10.938 3.244 1 97.94 229 ASN B N 1
ATOM 4377 C CA . ASN B 1 229 ? 4.777 12.164 3.268 1 97.94 229 ASN B CA 1
ATOM 4378 C C . ASN B 1 229 ? 4.531 12.695 1.861 1 97.94 229 ASN B C 1
ATOM 4380 O O . ASN B 1 229 ? 3.764 13.648 1.68 1 97.94 229 ASN B O 1
ATOM 4384 N N . VAL B 1 230 ? 5.125 12.141 0.855 1 96.44 230 VAL B N 1
ATOM 4385 C CA . VAL B 1 230 ? 5.258 12.891 -0.387 1 96.44 230 VAL B CA 1
ATOM 4386 C C . VAL B 1 230 ? 4.512 12.172 -1.51 1 96.44 230 VAL B C 1
ATOM 4388 O O . VAL B 1 230 ? 3.703 12.789 -2.215 1 96.44 230 VAL B O 1
ATOM 4391 N N . GLY B 1 231 ? 4.707 10.914 -1.71 1 95.19 231 GLY B N 1
ATOM 4392 C CA . GLY B 1 231 ? 4.121 10.172 -2.811 1 95.19 231 GLY B CA 1
ATOM 4393 C C . GLY B 1 231 ? 4.859 10.359 -4.121 1 95.19 231 GLY B C 1
ATOM 4394 O O . GLY B 1 231 ? 6.062 10.633 -4.129 1 95.19 231 GLY B O 1
ATOM 4395 N N . GLY B 1 232 ? 4.184 10 -5.246 1 93.12 232 GLY B N 1
ATOM 4396 C CA . GLY B 1 232 ? 4.691 10.219 -6.59 1 93.12 232 GLY B CA 1
ATOM 4397 C C . GLY B 1 232 ? 6.027 9.547 -6.84 1 93.12 232 GLY B C 1
ATOM 4398 O O . GLY B 1 232 ? 6.234 8.398 -6.445 1 93.12 232 GLY B O 1
ATOM 4399 N N . ASP B 1 233 ? 6.953 10.312 -7.473 1 93.62 233 ASP B N 1
ATOM 4400 C CA . ASP B 1 233 ? 8.25 9.789 -7.883 1 93.62 233 ASP B CA 1
ATOM 4401 C C . ASP B 1 233 ? 9.102 9.414 -6.672 1 93.62 233 ASP B C 1
ATOM 4403 O O . ASP B 1 233 ? 9.891 8.469 -6.727 1 93.62 233 ASP B O 1
ATOM 4407 N N . VAL B 1 234 ? 8.898 10.125 -5.637 1 96.5 234 VAL B N 1
ATOM 4408 C CA . VAL B 1 234 ? 9.672 9.875 -4.422 1 96.5 234 VAL B CA 1
ATOM 4409 C C . VAL B 1 234 ? 9.297 8.516 -3.838 1 96.5 234 VAL B C 1
ATOM 4411 O O . VAL B 1 234 ? 10.164 7.68 -3.588 1 96.5 234 VAL B O 1
ATOM 4414 N N . LEU B 1 235 ? 8.031 8.297 -3.682 1 96.5 235 LEU B N 1
ATOM 4415 C CA . LEU B 1 235 ? 7.551 7.008 -3.195 1 96.5 235 LEU B CA 1
ATOM 4416 C C . LEU B 1 235 ? 7.953 5.883 -4.141 1 96.5 235 LEU B C 1
ATOM 4418 O O . LEU B 1 235 ? 8.398 4.82 -3.695 1 96.5 235 LEU B O 1
ATOM 4422 N N . ASN B 1 236 ? 7.785 6.16 -5.422 1 95.25 236 ASN B N 1
ATOM 4423 C CA . ASN B 1 236 ? 8.109 5.141 -6.41 1 95.25 236 ASN B CA 1
ATOM 4424 C C . ASN B 1 236 ? 9.57 4.707 -6.309 1 95.25 236 ASN B C 1
ATOM 4426 O O . ASN B 1 236 ? 9.875 3.514 -6.352 1 95.25 236 ASN B O 1
ATOM 4430 N N . ALA B 1 237 ? 10.445 5.656 -6.18 1 96.06 237 ALA B N 1
ATOM 4431 C CA . ALA B 1 237 ? 11.867 5.348 -6.047 1 96.06 237 ALA B CA 1
ATOM 4432 C C . ALA B 1 237 ? 12.141 4.602 -4.746 1 96.06 237 ALA B C 1
ATOM 4434 O O . ALA B 1 237 ? 12.953 3.672 -4.719 1 96.06 237 ALA B O 1
ATOM 4435 N N . ALA B 1 238 ? 11.469 4.938 -3.73 1 97.94 238 ALA B N 1
ATOM 4436 C CA . ALA B 1 238 ? 11.703 4.367 -2.408 1 97.94 238 ALA B CA 1
ATOM 4437 C C . ALA B 1 238 ? 11.297 2.896 -2.363 1 97.94 238 ALA B C 1
ATOM 4439 O O . ALA B 1 238 ? 11.891 2.102 -1.635 1 97.94 238 ALA B O 1
ATOM 4440 N N . PHE B 1 239 ? 10.297 2.514 -3.1 1 97.62 239 PHE B N 1
ATOM 4441 C CA . PHE B 1 239 ? 9.836 1.133 -3.096 1 97.62 239 PHE B CA 1
ATOM 4442 C C . PHE B 1 239 ? 10.992 0.169 -3.314 1 97.62 239 PHE B C 1
ATOM 4444 O O . PHE B 1 239 ? 11.047 -0.898 -2.699 1 97.62 239 PHE B O 1
ATOM 4451 N N . ARG B 1 240 ? 11.938 0.528 -4.137 1 97.19 240 ARG B N 1
ATOM 4452 C CA . ARG B 1 240 ? 13.039 -0.354 -4.508 1 97.19 240 ARG B CA 1
ATOM 4453 C C . ARG B 1 240 ? 14.07 -0.437 -3.395 1 97.19 240 ARG B C 1
ATOM 4455 O O . ARG B 1 240 ? 15.031 -1.209 -3.484 1 97.19 240 ARG B O 1
ATOM 4462 N N . LEU B 1 241 ? 13.828 0.363 -2.367 1 98.56 241 LEU B N 1
ATOM 4463 C CA . LEU B 1 241 ? 14.875 0.509 -1.362 1 98.56 241 LEU B CA 1
ATOM 4464 C C . LEU B 1 241 ? 14.336 0.219 0.034 1 98.56 241 LEU B C 1
ATOM 4466 O O . LEU B 1 241 ? 14.938 0.607 1.033 1 98.56 241 LEU B O 1
ATOM 4470 N N . ILE B 1 242 ? 13.148 -0.376 0.108 1 98.81 242 ILE B N 1
ATOM 4471 C CA . ILE B 1 242 ? 12.617 -0.859 1.378 1 98.81 242 ILE B CA 1
ATOM 4472 C C . ILE B 1 242 ? 13.047 -2.307 1.603 1 98.81 242 ILE B C 1
ATOM 4474 O O . ILE B 1 242 ? 12.953 -3.137 0.695 1 98.81 242 ILE B O 1
ATOM 4478 N N . LYS B 1 243 ? 13.508 -2.562 2.764 1 98.44 243 LYS B N 1
ATOM 4479 C CA . LYS B 1 243 ? 13.961 -3.898 3.131 1 98.44 243 LYS B CA 1
ATOM 4480 C C . LYS B 1 243 ? 12.828 -4.914 3.02 1 98.44 243 LYS B C 1
ATOM 4482 O O . LYS B 1 243 ? 11.664 -4.586 3.268 1 98.44 243 LYS B O 1
ATOM 4487 N N . ARG B 1 244 ? 13.227 -6.23 2.576 1 98.06 244 ARG B N 1
ATOM 4488 C CA . ARG B 1 244 ? 12.242 -7.309 2.658 1 98.06 244 ARG B CA 1
ATOM 4489 C C . ARG B 1 244 ? 11.562 -7.328 4.023 1 98.06 244 ARG B C 1
ATOM 4491 O O . ARG B 1 244 ? 12.227 -7.195 5.055 1 98.06 244 ARG B O 1
ATOM 4498 N N . TYR B 1 245 ? 10.25 -7.355 4.062 1 98.44 245 TYR B N 1
ATOM 4499 C CA . TYR B 1 245 ? 9.383 -7.336 5.234 1 98.44 245 TYR B CA 1
ATOM 4500 C C . TYR B 1 245 ? 9.398 -5.969 5.902 1 98.44 245 TYR B C 1
ATOM 4502 O O . TYR B 1 245 ? 8.977 -5.828 7.055 1 98.44 245 TYR B O 1
ATOM 4510 N N . GLY B 1 246 ? 10.008 -4.941 5.223 1 98.81 246 GLY B N 1
ATOM 4511 C CA . GLY B 1 246 ? 9.984 -3.582 5.738 1 98.81 246 GLY B CA 1
ATOM 4512 C C . GLY B 1 246 ? 8.586 -2.98 5.77 1 98.81 246 GLY B C 1
ATOM 4513 O O . GLY B 1 246 ? 7.633 -3.592 5.289 1 98.81 246 GLY B O 1
ATOM 4514 N N . LYS B 1 247 ? 8.5 -1.804 6.391 1 98.88 247 LYS B N 1
ATOM 4515 C CA . LYS B 1 247 ? 7.203 -1.168 6.586 1 98.88 247 LYS B CA 1
ATOM 4516 C C . LYS B 1 247 ? 7.227 0.287 6.129 1 98.88 247 LYS B C 1
ATOM 4518 O O . LYS B 1 247 ? 8.195 1.005 6.371 1 98.88 247 LYS B O 1
ATOM 4523 N N . ILE B 1 248 ? 6.195 0.684 5.48 1 98.94 248 ILE B N 1
ATOM 4524 C CA . ILE B 1 248 ? 5.961 2.068 5.082 1 98.94 248 ILE B CA 1
ATOM 4525 C C . ILE B 1 248 ? 4.75 2.621 5.832 1 98.94 248 ILE B C 1
ATOM 4527 O O . ILE B 1 248 ? 3.654 2.059 5.754 1 98.94 248 ILE B O 1
ATOM 4531 N N . GLY B 1 249 ? 4.934 3.596 6.652 1 98.94 249 GLY B N 1
ATOM 4532 C CA . GLY B 1 249 ? 3.842 4.387 7.199 1 98.94 249 GLY B CA 1
ATOM 4533 C C . GLY B 1 249 ? 3.568 5.652 6.41 1 98.94 249 GLY B C 1
ATOM 4534 O O . GLY B 1 249 ? 4.477 6.457 6.184 1 98.94 249 GLY B O 1
ATOM 4535 N N . ILE B 1 250 ? 2.314 5.82 5.961 1 98.56 250 ILE B N 1
ATOM 4536 C CA . ILE B 1 250 ? 2.033 6.941 5.07 1 98.56 250 ILE B CA 1
ATOM 4537 C C . ILE B 1 250 ? 0.912 7.797 5.652 1 98.56 250 ILE B C 1
ATOM 4539 O O . ILE B 1 250 ? -0.16 7.285 5.984 1 98.56 250 ILE B O 1
ATOM 4543 N N . CYS B 1 251 ? 1.131 9.07 5.766 1 96.56 251 CYS B N 1
ATOM 4544 C CA . CYS B 1 251 ? 0.11 9.969 6.301 1 96.56 251 CYS B CA 1
ATOM 4545 C C . CYS B 1 251 ? -0.11 11.156 5.375 1 96.56 251 CYS B C 1
ATOM 4547 O O . CYS B 1 251 ? -0.952 12.016 5.648 1 96.56 251 CYS B O 1
ATOM 4549 N N . GLY B 1 252 ? 0.688 11.227 4.348 1 94.31 252 GLY B N 1
ATOM 4550 C CA . GLY B 1 252 ? 0.529 12.289 3.367 1 94.31 252 GLY B CA 1
ATOM 4551 C C . GLY B 1 252 ? 1.069 11.922 1.998 1 94.31 252 GLY B C 1
ATOM 4552 O O . GLY B 1 252 ? 1.901 11.016 1.875 1 94.31 252 GLY B O 1
ATOM 4553 N N . MET B 1 253 ? 0.597 12.641 0.997 1 92.69 253 MET B N 1
ATOM 4554 C CA . MET B 1 253 ? 1.016 12.516 -0.397 1 92.69 253 MET B CA 1
ATOM 4555 C C . MET B 1 253 ? 0.952 13.867 -1.104 1 92.69 253 MET B C 1
ATOM 4557 O O . MET B 1 253 ? 0.241 14.016 -2.098 1 92.69 253 MET B O 1
ATOM 4561 N N . ILE B 1 254 ? 1.749 14.719 -0.622 1 91.44 254 ILE B N 1
ATOM 4562 C CA . ILE B 1 254 ? 1.605 16.125 -0.981 1 91.44 254 ILE B CA 1
ATOM 4563 C C . ILE B 1 254 ? 1.852 16.297 -2.479 1 91.44 254 ILE B C 1
ATOM 4565 O O . ILE B 1 254 ? 1.297 17.219 -3.102 1 91.44 254 ILE B O 1
ATOM 4569 N N . SER B 1 255 ? 2.598 15.461 -3.137 1 88.44 255 SER B N 1
ATOM 4570 C CA . SER B 1 255 ? 2.934 15.602 -4.551 1 88.44 255 SER B CA 1
ATOM 4571 C C . SER B 1 255 ? 1.699 15.445 -5.43 1 88.44 255 SER B C 1
ATOM 4573 O O . SER B 1 255 ? 1.672 15.93 -6.562 1 88.44 255 SER B O 1
ATOM 4575 N N . GLY B 1 256 ? 0.725 14.789 -4.832 1 86.5 256 GLY B N 1
ATOM 4576 C CA . GLY B 1 256 ? -0.454 14.5 -5.633 1 86.5 256 GLY B CA 1
ATOM 4577 C C . GLY B 1 256 ? -1.625 15.414 -5.324 1 86.5 256 GLY B C 1
ATOM 4578 O O . GLY B 1 256 ? -2.684 15.305 -5.945 1 86.5 256 GLY B O 1
ATOM 4579 N N . TYR B 1 257 ? -1.484 16.344 -4.438 1 86.94 257 TYR B N 1
ATOM 4580 C CA . TYR B 1 257 ? -2.619 17.094 -3.924 1 86.94 257 TYR B CA 1
ATOM 4581 C C . TYR B 1 257 ? -3.18 18.031 -4.988 1 86.94 257 TYR B C 1
ATOM 4583 O O . TYR B 1 257 ? -4.367 18.375 -4.965 1 86.94 257 TYR B O 1
ATOM 4591 N N . ASN B 1 258 ? -2.385 18.344 -5.945 1 83.25 258 ASN B N 1
ATOM 4592 C CA . ASN B 1 258 ? -2.865 19.25 -6.984 1 83.25 258 ASN B CA 1
ATOM 4593 C C . ASN B 1 258 ? -3.141 18.5 -8.289 1 83.25 258 ASN B C 1
ATOM 4595 O O . ASN B 1 258 ? -3.074 19.094 -9.367 1 83.25 258 ASN B O 1
ATOM 4599 N N . GLY B 1 259 ? -3.445 17.25 -8.172 1 75.12 259 GLY B N 1
ATOM 4600 C CA . GLY B 1 259 ? -4.059 16.5 -9.266 1 75.12 259 GLY B CA 1
ATOM 4601 C C . GLY B 1 259 ? -3.061 15.688 -10.062 1 75.12 259 GLY B C 1
ATOM 4602 O O . GLY B 1 259 ? -3.426 15.047 -11.047 1 75.12 259 GLY B O 1
ATOM 4603 N N . LYS B 1 260 ? -1.866 15.711 -9.773 1 73.19 260 LYS B N 1
ATOM 4604 C CA . LYS B 1 260 ? -0.92 14.883 -10.516 1 73.19 260 LYS B CA 1
ATOM 4605 C C . LYS B 1 260 ? -0.897 13.453 -9.969 1 73.19 260 LYS B C 1
ATOM 4607 O O . LYS B 1 260 ? -0.597 13.242 -8.797 1 73.19 260 LYS B O 1
ATOM 4612 N N . VAL B 1 261 ? -1.596 12.586 -10.773 1 73.56 261 VAL B N 1
ATOM 4613 C CA . VAL B 1 261 ? -1.452 11.195 -10.352 1 73.56 261 VAL B CA 1
ATOM 4614 C C . VAL B 1 261 ? -0.271 10.555 -11.078 1 73.56 261 VAL B C 1
ATOM 4616 O O . VAL B 1 261 ? -0.197 10.594 -12.312 1 73.56 261 VAL B O 1
ATOM 4619 N N . ILE B 1 262 ? 0.667 10.047 -10.195 1 74.38 262 ILE B N 1
ATOM 4620 C CA . ILE B 1 262 ? 1.864 9.461 -10.789 1 74.38 262 ILE B CA 1
ATOM 4621 C C . ILE B 1 262 ? 1.798 7.941 -10.703 1 74.38 262 ILE B C 1
ATOM 4623 O O . ILE B 1 262 ? 1.393 7.387 -9.672 1 74.38 262 ILE B O 1
ATOM 4627 N N . PRO B 1 263 ? 2.08 7.375 -11.828 1 84.94 263 PRO B N 1
ATOM 4628 C CA . PRO B 1 263 ? 2.174 5.914 -11.805 1 84.94 263 PRO B CA 1
ATOM 4629 C C . PRO B 1 263 ? 3.215 5.402 -10.812 1 84.94 263 PRO B C 1
ATOM 4631 O O . PRO B 1 263 ? 4.184 6.102 -10.516 1 84.94 263 PRO B O 1
ATOM 4634 N N . LEU B 1 264 ? 2.947 4.273 -10.266 1 90.94 264 LEU B N 1
ATOM 4635 C CA . LEU B 1 264 ? 3.854 3.619 -9.328 1 90.94 264 LEU B CA 1
ATOM 4636 C C . LEU B 1 264 ? 4.348 2.291 -9.891 1 90.94 264 LEU B C 1
ATOM 4638 O O . LEU B 1 264 ? 4.023 1.227 -9.359 1 90.94 264 LEU B O 1
ATOM 4642 N N . PRO B 1 265 ? 5.199 2.32 -10.906 1 89.5 265 PRO B N 1
ATOM 4643 C CA . PRO B 1 265 ? 5.66 1.084 -11.539 1 89.5 265 PRO B CA 1
ATOM 4644 C C . PRO B 1 265 ? 6.387 0.156 -10.57 1 89.5 265 PRO B C 1
ATOM 4646 O O . PRO B 1 265 ? 6.438 -1.058 -10.797 1 89.5 265 PRO B O 1
ATOM 4649 N N . ASN B 1 266 ? 6.93 0.708 -9.508 1 93.19 266 ASN B N 1
ATOM 4650 C CA . ASN B 1 266 ? 7.695 -0.121 -8.586 1 93.19 266 ASN B CA 1
ATOM 4651 C C . ASN B 1 266 ? 6.816 -0.673 -7.469 1 93.19 266 ASN B C 1
ATOM 4653 O O . ASN B 1 266 ? 7.324 -1.245 -6.5 1 93.19 266 ASN B O 1
ATOM 4657 N N . PHE B 1 267 ? 5.492 -0.544 -7.66 1 94.69 267 PHE B N 1
ATOM 4658 C CA . PHE B 1 267 ? 4.562 -1.003 -6.633 1 94.69 267 PHE B CA 1
ATOM 4659 C C . PHE B 1 267 ? 4.695 -2.506 -6.418 1 94.69 267 PHE B C 1
ATOM 4661 O O . PHE B 1 267 ? 4.449 -3.004 -5.316 1 94.69 267 PHE B O 1
ATOM 4668 N N . PHE B 1 268 ? 5.164 -3.24 -7.379 1 94.31 268 PHE B N 1
ATOM 4669 C CA . PHE B 1 268 ? 5.312 -4.688 -7.281 1 94.31 268 PHE B CA 1
ATOM 4670 C C . PHE B 1 268 ? 6.309 -5.055 -6.184 1 94.31 268 PHE B C 1
ATOM 4672 O O . PHE B 1 268 ? 6.281 -6.172 -5.664 1 94.31 268 PHE B O 1
ATOM 4679 N N . GLU B 1 269 ? 7.199 -4.129 -5.797 1 96.5 269 GLU B N 1
ATOM 4680 C CA . GLU B 1 269 ? 8.133 -4.344 -4.699 1 96.5 269 GLU B CA 1
ATOM 4681 C C . GLU B 1 269 ? 7.398 -4.723 -3.414 1 96.5 269 GLU B C 1
ATOM 4683 O O . GLU B 1 269 ? 7.953 -5.406 -2.553 1 96.5 269 GLU B O 1
ATOM 4688 N N . VAL B 1 270 ? 6.121 -4.297 -3.293 1 97.88 270 VAL B N 1
ATOM 4689 C CA . VAL B 1 270 ? 5.312 -4.625 -2.123 1 97.88 270 VAL B CA 1
ATOM 4690 C C . VAL B 1 270 ? 5.113 -6.137 -2.037 1 97.88 270 VAL B C 1
ATOM 4692 O O . VAL B 1 270 ? 5.211 -6.719 -0.955 1 97.88 270 VAL B O 1
ATOM 4695 N N . ILE B 1 271 ? 4.91 -6.754 -3.148 1 97.38 271 ILE B N 1
ATOM 4696 C CA . ILE B 1 271 ? 4.723 -8.203 -3.199 1 97.38 271 ILE B CA 1
ATOM 4697 C C . ILE B 1 271 ? 6.074 -8.898 -3.082 1 97.38 271 ILE B C 1
ATOM 4699 O O . ILE B 1 271 ? 6.297 -9.68 -2.154 1 97.38 271 ILE B O 1
ATOM 4703 N N . SER B 1 272 ? 7.043 -8.516 -3.971 1 96.88 272 SER B N 1
ATOM 4704 C CA . SER B 1 272 ? 8.32 -9.211 -4.105 1 96.88 272 SER B CA 1
ATOM 4705 C C . SER B 1 272 ? 9.109 -9.172 -2.801 1 96.88 272 SER B C 1
ATOM 4707 O O . SER B 1 272 ? 9.836 -10.117 -2.48 1 96.88 272 SER B O 1
ATOM 4709 N N . ASN B 1 273 ? 8.891 -8.125 -2.051 1 98.31 273 ASN B N 1
ATOM 4710 C CA . ASN B 1 273 ? 9.703 -7.961 -0.849 1 98.31 273 ASN B CA 1
ATOM 4711 C C . ASN B 1 273 ? 8.836 -7.93 0.409 1 98.31 273 ASN B C 1
ATOM 4713 O O . ASN B 1 273 ? 9.32 -7.59 1.491 1 98.31 273 ASN B O 1
ATOM 4717 N N . ARG B 1 274 ? 7.625 -8.367 0.273 1 98.5 274 ARG B N 1
ATOM 4718 C CA . ARG B 1 274 ? 6.711 -8.523 1.399 1 98.5 274 ARG B CA 1
ATOM 4719 C C . ARG B 1 274 ? 6.656 -7.262 2.248 1 98.5 274 ARG B C 1
ATOM 4721 O O . ARG B 1 274 ? 6.73 -7.328 3.477 1 98.5 274 ARG B O 1
ATOM 4728 N N . ILE B 1 275 ? 6.523 -6.086 1.561 1 98.75 275 ILE B N 1
ATOM 4729 C CA . ILE B 1 275 ? 6.441 -4.801 2.24 1 98.75 275 ILE B CA 1
ATOM 4730 C C . ILE B 1 275 ? 5.023 -4.586 2.773 1 98.75 275 ILE B C 1
ATOM 4732 O O . ILE B 1 275 ? 4.047 -4.965 2.123 1 98.75 275 ILE B O 1
ATOM 4736 N N . THR B 1 276 ? 4.918 -3.979 3.965 1 98.94 276 THR B N 1
ATOM 4737 C CA . THR B 1 276 ? 3.631 -3.553 4.508 1 98.94 276 THR B CA 1
ATOM 4738 C C . THR B 1 276 ? 3.482 -2.037 4.422 1 98.94 276 THR B C 1
ATOM 4740 O O . THR B 1 276 ? 4.379 -1.295 4.832 1 98.94 276 THR B O 1
ATOM 4743 N N . ILE B 1 277 ? 2.404 -1.585 3.83 1 98.88 277 ILE B N 1
ATOM 4744 C CA . ILE B 1 277 ? 2.043 -0.172 3.795 1 98.88 277 ILE B CA 1
ATOM 4745 C C . ILE B 1 277 ? 0.861 0.082 4.73 1 98.88 277 ILE B C 1
ATOM 4747 O O . ILE B 1 277 ? -0.151 -0.62 4.664 1 98.88 277 ILE B O 1
ATOM 4751 N N . GLU B 1 278 ? 1.003 1.035 5.586 1 98.88 278 GLU B N 1
ATOM 4752 C CA . GLU B 1 278 ? -0.07 1.372 6.516 1 98.88 278 GLU B CA 1
ATOM 4753 C C . GLU B 1 278 ? -0.352 2.871 6.516 1 98.88 278 GLU B C 1
ATOM 4755 O O . GLU B 1 278 ? 0.546 3.678 6.766 1 98.88 278 GLU B O 1
ATOM 4760 N N . GLY B 1 279 ? -1.61 3.203 6.188 1 98.75 279 GLY B N 1
ATOM 4761 C CA . GLY B 1 279 ? -2.035 4.586 6.336 1 98.75 279 GLY B CA 1
ATOM 4762 C C . GLY B 1 279 ? -2.41 4.945 7.762 1 98.75 279 GLY B C 1
ATOM 4763 O O . GLY B 1 279 ? -2.938 4.109 8.5 1 98.75 279 GLY B O 1
ATOM 4764 N N . PHE B 1 280 ? -2.15 6.199 8.094 1 98.62 280 PHE B N 1
ATOM 4765 C CA . PHE B 1 280 ? -2.541 6.625 9.438 1 98.62 280 PHE B CA 1
ATOM 4766 C C . PHE B 1 280 ? -2.834 8.117 9.469 1 98.62 280 PHE B C 1
ATOM 4768 O O . PHE B 1 280 ? -2.381 8.867 8.594 1 98.62 280 PHE B O 1
ATOM 4775 N N . LEU B 1 281 ? -3.58 8.562 10.414 1 97.88 281 LEU B N 1
ATOM 4776 C CA . LEU B 1 281 ? -3.943 9.953 10.656 1 97.88 281 LEU B CA 1
ATOM 4777 C C . LEU B 1 281 ? -3.898 10.281 12.141 1 97.88 281 LEU B C 1
ATOM 4779 O O . LEU B 1 281 ? -4.312 9.469 12.977 1 97.88 281 LEU B O 1
ATOM 4783 N N . VAL B 1 282 ? -3.482 11.453 12.367 1 96.69 282 VAL B N 1
ATOM 4784 C CA . VAL B 1 282 ? -3.338 11.93 13.742 1 96.69 282 VAL B CA 1
ATOM 4785 C C . VAL B 1 282 ? -4.68 11.844 14.461 1 96.69 282 VAL B C 1
ATOM 4787 O O . VAL B 1 282 ? -4.727 11.711 15.688 1 96.69 282 VAL B O 1
ATOM 4790 N N . LEU B 1 283 ? -5.754 11.836 13.758 1 95.25 283 LEU B N 1
ATOM 4791 C CA . LEU B 1 283 ? -7.094 11.773 14.328 1 95.25 283 LEU B CA 1
ATOM 4792 C C . LEU B 1 283 ? -7.266 10.531 15.195 1 95.25 283 LEU B C 1
ATOM 4794 O O . LEU B 1 283 ? -8.086 10.516 16.109 1 95.25 283 LEU B O 1
ATOM 4798 N N . ASP B 1 284 ? -6.453 9.539 14.93 1 96.75 284 ASP B N 1
ATOM 4799 C CA . ASP B 1 284 ? -6.598 8.266 15.633 1 96.75 284 ASP B CA 1
ATOM 4800 C C . ASP B 1 284 ? -5.957 8.328 17.016 1 96.75 284 ASP B C 1
ATOM 4802 O O . ASP B 1 284 ? -6.145 7.418 17.828 1 96.75 284 ASP B O 1
ATOM 4806 N N . VAL B 1 285 ? -5.277 9.477 17.297 1 96.5 285 VAL B N 1
ATOM 4807 C CA . VAL B 1 285 ? -4.645 9.562 18.609 1 96.5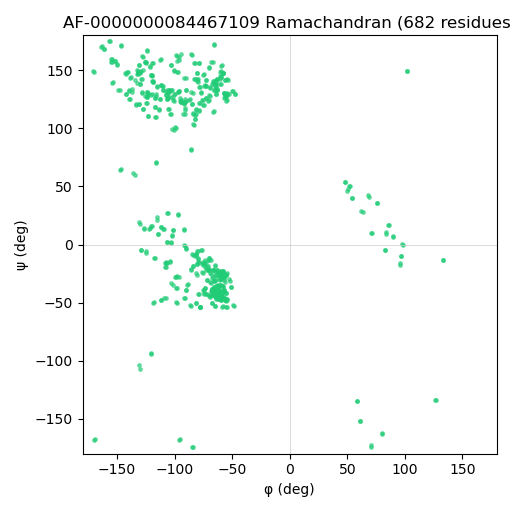 285 VAL B CA 1
ATOM 4808 C C . VAL B 1 285 ? -5.012 10.883 19.266 1 96.5 285 VAL B C 1
ATOM 4810 O O . VAL B 1 285 ? -4.328 11.336 20.188 1 96.5 285 VAL B O 1
ATOM 4813 N N . VAL B 1 286 ? -6.012 11.492 18.828 1 92.69 286 VAL B N 1
ATOM 4814 C CA . VAL B 1 286 ? -6.402 12.805 19.344 1 92.69 286 VAL B CA 1
ATOM 4815 C C . VAL B 1 286 ? -6.812 12.68 20.812 1 92.69 286 VAL B C 1
ATOM 4817 O O . VAL B 1 286 ? -6.629 13.617 21.594 1 92.69 286 VAL B O 1
ATOM 4820 N N . ASP B 1 287 ? -7.367 11.492 21.188 1 94.06 287 ASP B N 1
ATOM 4821 C CA . ASP B 1 287 ? -7.762 11.266 22.562 1 94.06 287 ASP B CA 1
ATOM 4822 C C . ASP B 1 287 ? -6.547 11.266 23.5 1 94.06 287 ASP B C 1
ATOM 4824 O O . ASP B 1 287 ? -6.688 11.438 24.703 1 94.06 287 ASP B O 1
ATOM 4828 N N . ARG B 1 288 ? -5.414 11.094 22.922 1 95.5 288 ARG B N 1
ATOM 4829 C CA . ARG B 1 288 ? -4.188 11.078 23.703 1 95.5 288 ARG B CA 1
ATOM 4830 C C . ARG B 1 288 ? -3.328 12.305 23.406 1 95.5 288 ARG B C 1
ATOM 4832 O O . ARG B 1 288 ? -2.139 12.328 23.719 1 95.5 288 ARG B O 1
ATOM 4839 N N . TYR B 1 289 ? -3.906 13.273 22.781 1 94.19 289 TYR B N 1
ATOM 4840 C CA . TYR B 1 289 ? -3.172 14.445 22.312 1 94.19 289 TYR B CA 1
ATOM 4841 C C . TYR B 1 289 ? -2.404 15.094 23.453 1 94.19 289 TYR B C 1
ATOM 4843 O O . TYR B 1 289 ? -1.197 15.328 23.344 1 94.19 289 TYR B O 1
ATOM 4851 N N . GLY B 1 290 ? -3.02 15.453 24.578 1 93.31 290 GLY B N 1
ATOM 4852 C CA . GLY B 1 290 ? -2.389 16.109 25.703 1 93.31 290 GLY B CA 1
ATOM 4853 C C . GLY B 1 290 ? -1.196 15.344 26.25 1 93.31 290 GLY B C 1
ATOM 4854 O O . GLY B 1 290 ? -0.146 15.93 26.516 1 93.31 290 GLY B O 1
ATOM 4855 N N . ASP B 1 291 ? -1.318 14.016 26.344 1 96.5 291 ASP B N 1
ATOM 4856 C CA . ASP B 1 291 ? -0.243 13.172 26.859 1 96.5 291 ASP B CA 1
ATOM 4857 C C . ASP B 1 291 ? 0.952 13.164 25.906 1 96.5 291 ASP B C 1
ATOM 4859 O O . ASP B 1 291 ? 2.102 13.219 26.344 1 96.5 291 ASP B O 1
ATOM 4863 N N . ILE B 1 292 ? 0.629 13.125 24.672 1 97.44 292 ILE B N 1
ATOM 4864 C CA . ILE B 1 292 ? 1.691 13.094 23.672 1 97.44 292 ILE B CA 1
ATOM 4865 C C . ILE B 1 292 ? 2.43 14.43 23.656 1 97.44 292 ILE B C 1
ATOM 4867 O O . ILE B 1 292 ? 3.662 14.461 23.656 1 97.44 292 ILE B O 1
ATOM 4871 N N . VAL B 1 293 ? 1.704 15.461 23.719 1 96.38 293 VAL B N 1
ATOM 4872 C CA . VAL B 1 293 ? 2.301 16.797 23.719 1 96.38 293 VAL B CA 1
ATOM 4873 C C . VAL B 1 293 ? 3.182 16.969 24.953 1 96.38 293 VAL B C 1
ATOM 4875 O O . VAL B 1 293 ? 4.266 17.547 24.875 1 96.38 293 VAL B O 1
ATOM 4878 N N . LYS B 1 294 ? 2.764 16.453 26.031 1 96.06 294 LYS B N 1
ATOM 4879 C CA . LYS B 1 294 ? 3.562 16.516 27.25 1 96.06 294 LYS B CA 1
ATOM 4880 C C . LYS B 1 294 ? 4.891 15.789 27.078 1 96.06 294 LYS B C 1
ATOM 4882 O O . LYS B 1 294 ? 5.934 16.281 27.531 1 96.06 294 LYS B O 1
ATOM 4887 N N . LYS B 1 295 ? 4.82 14.648 26.484 1 97.38 295 LYS B N 1
ATOM 4888 C CA . LYS B 1 295 ? 6.047 13.898 26.219 1 97.38 295 LYS B CA 1
ATOM 4889 C C . LYS B 1 295 ? 6.992 14.695 25.328 1 97.38 295 LYS B C 1
ATOM 4891 O O . LYS B 1 295 ? 8.188 14.812 25.625 1 97.38 295 LYS B O 1
ATOM 4896 N N . ILE B 1 296 ? 6.465 15.25 24.344 1 96.94 296 ILE B N 1
ATOM 4897 C CA . ILE B 1 296 ? 7.273 16 23.391 1 96.94 296 ILE B CA 1
ATOM 4898 C C . ILE B 1 296 ? 7.859 17.234 24.062 1 96.94 296 ILE B C 1
ATOM 4900 O O . ILE B 1 296 ? 9.039 17.547 23.891 1 96.94 296 ILE B O 1
ATOM 4904 N N . ALA B 1 297 ? 7.031 17.891 24.812 1 94.81 297 ALA B N 1
ATOM 4905 C CA . ALA B 1 297 ? 7.516 19.047 25.578 1 94.81 297 ALA B CA 1
ATOM 4906 C C . ALA B 1 297 ? 8.664 18.641 26.5 1 94.81 297 ALA B C 1
ATOM 4908 O O . ALA B 1 297 ? 9.617 19.406 26.688 1 94.81 297 ALA B O 1
ATOM 4909 N N . GLY B 1 298 ? 8.5 17.484 27.094 1 96 298 GLY B N 1
ATOM 4910 C CA . GLY B 1 298 ? 9.57 16.969 27.922 1 96 298 GLY B CA 1
ATOM 4911 C C . GLY B 1 298 ? 10.875 16.781 27.172 1 96 298 GLY B C 1
ATOM 4912 O O . GLY B 1 298 ? 11.938 17.172 27.656 1 96 298 GLY B O 1
ATOM 4913 N N . TRP B 1 299 ? 10.758 16.188 26 1 97 299 TRP B N 1
ATOM 4914 C CA . TRP B 1 299 ? 11.938 15.992 25.172 1 97 299 TRP B CA 1
ATOM 4915 C C . TRP B 1 299 ? 12.586 17.328 24.812 1 97 299 TRP B C 1
ATOM 4917 O O . TRP B 1 299 ? 13.812 17.438 24.766 1 97 299 TRP B O 1
ATOM 4927 N N . ALA B 1 300 ? 11.789 18.266 24.516 1 93.5 300 ALA B N 1
ATOM 4928 C CA . ALA B 1 300 ? 12.289 19.609 24.188 1 93.5 300 ALA B CA 1
ATOM 4929 C C . ALA B 1 300 ? 13.016 20.219 25.391 1 93.5 300 ALA B C 1
ATOM 4931 O O . ALA B 1 300 ? 14.109 20.781 25.234 1 93.5 300 ALA B O 1
ATOM 4932 N N . LYS B 1 301 ? 12.453 20.094 26.469 1 92.5 301 LYS B N 1
ATOM 4933 C CA . LYS B 1 301 ? 13.039 20.641 27.688 1 92.5 301 LYS B CA 1
ATOM 4934 C C . LYS B 1 301 ? 14.375 19.969 28 1 92.5 301 LYS B C 1
ATOM 4936 O O . LYS B 1 301 ? 15.305 20.625 28.484 1 92.5 301 LYS B O 1
ATOM 4941 N N . GLU B 1 302 ? 14.484 18.75 27.703 1 95.94 302 GLU B N 1
ATOM 4942 C CA . GLU B 1 302 ? 15.688 17.969 27.953 1 95.94 302 GLU B CA 1
ATOM 4943 C C . GLU B 1 302 ? 16.75 18.234 26.891 1 95.94 302 GLU B C 1
ATOM 4945 O O . GLU B 1 302 ? 17.875 17.734 26.984 1 95.94 302 GLU B O 1
ATOM 4950 N N . GLY B 1 303 ? 16.391 18.844 25.891 1 94.31 303 GLY B N 1
ATOM 4951 C CA . GLY B 1 303 ? 17.328 19.172 24.828 1 94.31 303 GLY B CA 1
ATOM 4952 C C . GLY B 1 303 ? 17.5 18.047 23.812 1 94.31 303 GLY B C 1
ATOM 4953 O O . GLY B 1 303 ? 18.438 18.062 23.031 1 94.31 303 GLY B O 1
ATOM 4954 N N . LYS B 1 304 ? 16.578 17.172 23.844 1 96.62 304 LYS B N 1
ATOM 4955 C CA . LYS B 1 304 ? 16.672 16.047 22.922 1 96.62 304 LYS B CA 1
ATOM 4956 C C . LYS B 1 304 ? 16.172 16.406 21.531 1 96.62 304 LYS B C 1
ATOM 4958 O O . LYS B 1 304 ? 16.531 15.773 20.547 1 96.62 304 LYS B O 1
ATOM 4963 N N . ILE B 1 305 ? 15.312 17.391 21.469 1 94.06 305 ILE B N 1
ATOM 4964 C CA . ILE B 1 305 ? 14.844 17.891 20.172 1 94.06 305 ILE B CA 1
ATOM 4965 C C . ILE B 1 305 ? 15.219 19.359 20.016 1 94.06 305 ILE B C 1
ATOM 4967 O O . ILE B 1 305 ? 15.164 20.125 20.984 1 94.06 305 ILE B O 1
ATOM 4971 N N . LYS B 1 306 ? 15.609 19.594 18.844 1 91.81 306 LYS B N 1
ATOM 4972 C CA . LYS B 1 306 ? 15.961 20.969 18.5 1 91.81 306 LYS B CA 1
ATOM 4973 C C . LYS B 1 306 ? 14.711 21.797 18.219 1 91.81 306 LYS B C 1
ATOM 4975 O O . LYS B 1 306 ? 13.805 21.344 17.516 1 91.81 306 LYS B O 1
ATOM 4980 N N . LEU B 1 307 ? 14.758 23 18.688 1 89.38 307 LEU B N 1
ATOM 4981 C CA . LEU B 1 307 ? 13.602 23.875 18.547 1 89.38 307 LEU B CA 1
ATOM 4982 C C . LEU B 1 307 ? 13.875 24.969 17.516 1 89.38 307 LEU B C 1
ATOM 4984 O O . LEU B 1 307 ? 12.938 25.562 16.984 1 89.38 307 LEU B O 1
ATOM 4988 N N . ASP B 1 308 ? 15.125 25.125 17.203 1 83.94 308 ASP B N 1
ATOM 4989 C CA . ASP B 1 308 ? 15.508 26.234 16.359 1 83.94 308 ASP B CA 1
ATOM 4990 C C . ASP B 1 308 ? 15.102 25.984 14.906 1 83.94 308 ASP B C 1
ATOM 4992 O O . ASP B 1 308 ? 15.203 24.859 14.406 1 83.94 308 ASP B O 1
ATOM 4996 N N . ASP B 1 309 ? 14.555 27 14.281 1 86.56 309 ASP B N 1
ATOM 4997 C CA . ASP B 1 309 ? 14.234 27.016 12.859 1 86.56 309 ASP B CA 1
ATOM 4998 C C . ASP B 1 309 ? 13.172 25.969 12.531 1 86.56 309 ASP B C 1
ATOM 5000 O O . ASP B 1 309 ? 13.156 25.422 11.422 1 86.56 309 ASP B O 1
ATOM 5004 N N . ALA B 1 310 ? 12.352 25.672 13.531 1 90.75 310 ALA B N 1
ATOM 5005 C CA . ALA B 1 310 ? 11.32 24.656 13.328 1 90.75 310 ALA B CA 1
ATOM 5006 C C . ALA B 1 310 ? 10.109 25.25 12.609 1 90.75 310 ALA B C 1
ATOM 5008 O O . ALA B 1 310 ? 9.203 24.516 12.203 1 90.75 310 ALA B O 1
ATOM 5009 N N . GLU B 1 311 ? 10.125 26.562 12.461 1 95.69 311 GLU B N 1
ATOM 5010 C CA . GLU B 1 311 ? 8.969 27.25 11.891 1 95.69 311 GLU B CA 1
ATOM 5011 C C . GLU B 1 311 ? 9.383 28.25 10.812 1 95.69 311 GLU B C 1
ATOM 5013 O O . GLU B 1 311 ? 10.438 28.875 10.93 1 95.69 311 GLU B O 1
ATOM 5018 N N . THR B 1 312 ? 8.633 28.281 9.781 1 97.12 312 THR B N 1
ATOM 5019 C CA . THR B 1 312 ? 8.633 29.406 8.852 1 97.12 312 THR B CA 1
ATOM 5020 C C . THR B 1 312 ? 7.438 30.328 9.102 1 97.12 312 THR B C 1
ATOM 5022 O O . THR B 1 312 ? 6.32 30.016 8.68 1 97.12 312 THR B O 1
ATOM 5025 N N . VAL B 1 313 ? 7.699 31.422 9.844 1 97.62 313 VAL B N 1
ATOM 5026 C CA . VAL B 1 313 ? 6.648 32.344 10.234 1 97.62 313 VAL B CA 1
ATOM 5027 C C . VAL B 1 313 ? 6.559 33.5 9.227 1 97.62 313 VAL B C 1
ATOM 5029 O O . VAL B 1 313 ? 7.547 34.188 8.977 1 97.62 313 VAL B O 1
ATOM 5032 N N . VAL B 1 314 ? 5.422 33.688 8.633 1 98.38 314 VAL B N 1
ATOM 5033 C CA . VAL B 1 314 ? 5.242 34.688 7.59 1 98.38 314 VAL B CA 1
ATOM 5034 C C . VAL B 1 314 ? 4.234 35.75 8.055 1 98.38 314 VAL B C 1
ATOM 5036 O O . VAL B 1 314 ? 3.049 35.438 8.219 1 98.38 314 VAL B O 1
ATOM 5039 N N . PRO B 1 315 ? 4.703 36.969 8.328 1 98.69 315 PRO B N 1
ATOM 5040 C CA . PRO B 1 315 ? 3.713 38.031 8.539 1 98.69 315 PRO B CA 1
ATOM 5041 C C . PRO B 1 315 ? 2.744 38.156 7.367 1 98.69 315 PRO B C 1
ATOM 5043 O O . PRO B 1 315 ? 3.174 38.281 6.215 1 98.69 315 PRO B O 1
ATOM 5046 N N . THR B 1 316 ? 1.504 38.062 7.629 1 98.69 316 THR B N 1
ATOM 5047 C CA . THR B 1 316 ? 0.489 37.969 6.582 1 98.69 316 THR B CA 1
ATOM 5048 C C . THR B 1 316 ? -0.736 38.812 6.957 1 98.69 316 THR B C 1
ATOM 5050 O O . THR B 1 316 ? -1.265 38.688 8.062 1 98.69 316 THR B O 1
ATOM 5053 N N . LYS B 1 317 ? -1.111 39.719 6.055 1 98.56 317 LYS B N 1
ATOM 5054 C CA . LYS B 1 317 ? -2.398 40.375 6.227 1 98.56 317 LYS B CA 1
ATOM 5055 C C . LYS B 1 317 ? -3.555 39.406 5.98 1 98.56 317 LYS B C 1
ATOM 5057 O O . LYS B 1 317 ? -3.428 38.469 5.199 1 98.56 317 LYS B O 1
ATOM 5062 N N . ILE B 1 318 ? -4.656 39.688 6.621 1 98.44 318 ILE B N 1
ATOM 5063 C CA . ILE B 1 318 ? -5.84 38.844 6.52 1 98.44 318 ILE B CA 1
ATOM 5064 C C . ILE B 1 318 ? -6.188 38.625 5.047 1 98.44 318 ILE B C 1
ATOM 5066 O O . ILE B 1 318 ? -6.688 37.562 4.676 1 98.44 318 ILE B O 1
ATOM 5070 N N . ASP B 1 319 ? -5.906 39.531 4.164 1 98.06 319 ASP B N 1
ATOM 5071 C CA . ASP B 1 319 ? -6.254 39.469 2.748 1 98.06 319 ASP B CA 1
ATOM 5072 C C . ASP B 1 319 ? -5.352 38.5 2.006 1 98.06 319 ASP B C 1
ATOM 5074 O O . ASP B 1 319 ? -5.676 38.062 0.899 1 98.06 319 ASP B O 1
ATOM 5078 N N . ASP B 1 320 ? -4.273 38.125 2.59 1 98 320 ASP B N 1
ATOM 5079 C CA . ASP B 1 320 ? -3.238 37.406 1.856 1 98 320 ASP B CA 1
ATOM 5080 C C . ASP B 1 320 ? -3.082 35.969 2.383 1 98 320 ASP B C 1
ATOM 5082 O O . ASP B 1 320 ? -2.166 35.25 1.977 1 98 320 ASP B O 1
ATOM 5086 N N . ILE B 1 321 ? -3.992 35.562 3.246 1 98.38 321 ILE B N 1
ATOM 5087 C CA . ILE B 1 321 ? -3.869 34.25 3.906 1 98.38 321 ILE B CA 1
ATO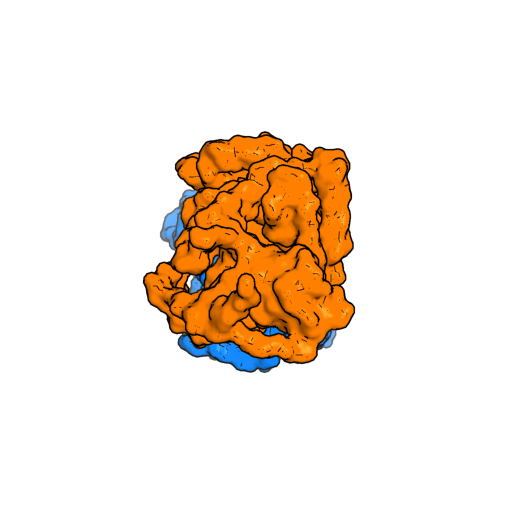M 5088 C C . ILE B 1 321 ? -3.748 33.156 2.859 1 98.38 321 ILE B C 1
ATOM 5090 O O . ILE B 1 321 ? -2.852 32.312 2.938 1 98.38 321 ILE B O 1
ATOM 5094 N N . PRO B 1 322 ? -4.609 33.062 1.778 1 98.06 322 PRO B N 1
ATOM 5095 C CA . PRO B 1 322 ? -4.48 32 0.793 1 98.06 322 PRO B CA 1
ATOM 5096 C C . PRO B 1 322 ? -3.119 31.984 0.104 1 98.06 322 PRO B C 1
ATOM 5098 O O . PRO B 1 322 ? -2.586 30.922 -0.202 1 98.06 322 PRO B O 1
ATOM 5101 N N . LYS B 1 323 ? -2.598 33.156 -0.111 1 97.25 323 LYS B N 1
ATOM 5102 C CA . LYS B 1 323 ? -1.293 33.281 -0.757 1 97.25 323 LYS B CA 1
ATOM 5103 C C . LYS B 1 323 ? -0.203 32.656 0.107 1 97.25 323 LYS B C 1
ATOM 5105 O O . LYS B 1 323 ? 0.664 31.922 -0.4 1 97.25 323 LYS B O 1
ATOM 5110 N N . THR B 1 324 ? -0.259 32.906 1.382 1 98.31 324 THR B N 1
ATOM 5111 C CA . THR B 1 324 ? 0.722 32.344 2.295 1 98.31 324 THR B CA 1
ATOM 5112 C C . THR B 1 324 ? 0.571 30.828 2.367 1 98.31 324 THR B C 1
ATOM 5114 O O . THR B 1 324 ? 1.562 30.094 2.324 1 98.31 324 THR B O 1
ATOM 5117 N N . TRP B 1 325 ? -0.655 30.359 2.441 1 98.06 325 TRP B N 1
ATOM 5118 C CA . TRP B 1 325 ? -0.939 28.922 2.496 1 98.06 325 TRP B CA 1
ATOM 5119 C C . TRP B 1 325 ? -0.368 28.219 1.276 1 98.06 325 TRP B C 1
ATOM 5121 O O . TRP B 1 325 ? 0.181 27.109 1.394 1 98.06 325 TRP B O 1
ATOM 5131 N N . GLN B 1 326 ? -0.37 28.766 0.148 1 96.19 326 GLN B N 1
ATOM 5132 C CA . GLN B 1 326 ? 0.032 28.156 -1.109 1 96.19 326 GLN B CA 1
ATOM 5133 C C . GLN B 1 326 ? 1.547 27.969 -1.177 1 96.19 326 GLN B C 1
ATOM 5135 O O . GLN B 1 326 ? 2.055 27.234 -2.025 1 96.19 326 GLN B O 1
ATOM 5140 N N . ARG B 1 327 ? 2.271 28.625 -0.269 1 96.06 327 ARG B N 1
ATOM 5141 C CA . ARG B 1 327 ? 3.719 28.453 -0.203 1 96.06 327 ARG B CA 1
ATOM 5142 C C . ARG B 1 327 ? 4.078 27 0.093 1 96.06 327 ARG B C 1
ATOM 5144 O O . ARG B 1 327 ? 5.148 26.531 -0.295 1 96.06 327 ARG B O 1
ATOM 5151 N N . LEU B 1 328 ? 3.174 26.281 0.741 1 95.75 328 LEU B N 1
ATOM 5152 C CA . LEU B 1 328 ? 3.389 24.859 1.056 1 95.75 328 LEU B CA 1
ATOM 5153 C C . LEU B 1 328 ? 3.666 24.062 -0.21 1 95.75 328 LEU B C 1
ATOM 5155 O O . LEU B 1 328 ? 4.555 23.203 -0.225 1 95.75 328 LEU B O 1
ATOM 5159 N N . PHE B 1 329 ? 2.998 24.375 -1.243 1 93 329 PHE B N 1
ATOM 5160 C CA . PHE B 1 329 ? 2.975 23.547 -2.438 1 93 329 PHE B CA 1
ATOM 5161 C C . PHE B 1 329 ? 4.094 23.938 -3.396 1 93 329 PHE B C 1
ATOM 5163 O O . PHE B 1 329 ? 4.309 23.281 -4.414 1 93 329 PHE B O 1
ATOM 5170 N N . ARG B 1 330 ? 4.789 24.953 -3.025 1 91 330 ARG B N 1
ATOM 5171 C CA . ARG B 1 330 ? 5.98 25.359 -3.764 1 91 330 ARG B CA 1
ATOM 5172 C C . ARG B 1 330 ? 7.25 25 -2.996 1 91 330 ARG B C 1
ATOM 5174 O O . ARG B 1 330 ? 8.359 25.344 -3.418 1 91 330 ARG B O 1
ATOM 5181 N N . GLY B 1 331 ? 7.043 24.391 -1.906 1 90.94 331 GLY B N 1
ATOM 5182 C CA . GLY B 1 331 ? 8.18 23.953 -1.108 1 90.94 331 GLY B CA 1
ATOM 5183 C C . GLY B 1 331 ? 8.961 25.109 -0.516 1 90.94 331 GLY B C 1
ATOM 5184 O O . GLY B 1 331 ? 10.195 25.062 -0.436 1 90.94 331 GLY B O 1
ATOM 5185 N N . GLU B 1 332 ? 8.289 26.109 -0.01 1 92.69 332 GLU B N 1
ATOM 5186 C CA . GLU B 1 332 ? 8.969 27.344 0.397 1 92.69 332 GLU B CA 1
ATOM 5187 C C . GLU B 1 332 ? 9.133 27.406 1.913 1 92.69 332 GLU B C 1
ATOM 5189 O O . GLU B 1 332 ? 9.586 28.422 2.453 1 92.69 332 GLU B O 1
ATOM 5194 N N . ASN B 1 333 ? 8.828 26.391 2.586 1 93.62 333 ASN B N 1
ATOM 5195 C CA . ASN B 1 333 ? 8.953 26.438 4.039 1 93.62 333 ASN B CA 1
ATOM 5196 C C . ASN B 1 333 ? 9.922 25.375 4.547 1 93.62 333 ASN B C 1
ATOM 5198 O O . ASN B 1 333 ? 10.078 24.328 3.918 1 93.62 333 ASN B O 1
ATOM 5202 N N . ARG B 1 334 ? 10.602 25.703 5.547 1 94.5 334 ARG B N 1
ATOM 5203 C CA . ARG B 1 334 ? 11.266 24.766 6.453 1 94.5 334 ARG B CA 1
ATOM 5204 C C . ARG B 1 334 ? 10.477 24.594 7.746 1 94.5 334 ARG B C 1
ATOM 5206 O O . ARG B 1 334 ? 10.086 25.594 8.375 1 94.5 334 ARG B O 1
ATOM 5213 N N . GLY B 1 335 ? 10.344 23.312 8.086 1 96.31 335 GLY B N 1
ATOM 5214 C CA . GLY B 1 335 ? 9.477 23.094 9.234 1 96.31 335 GLY B CA 1
ATOM 5215 C C . GLY B 1 335 ? 8.055 23.578 9.008 1 96.31 335 GLY B C 1
ATOM 5216 O O . GLY B 1 335 ? 7.535 23.469 7.895 1 96.31 335 GLY B O 1
ATOM 5217 N N . LYS B 1 336 ? 7.398 23.953 10.039 1 97.75 336 LYS B N 1
ATOM 5218 C CA . LYS B 1 336 ? 5.992 24.328 10.008 1 97.75 336 LYS B CA 1
ATOM 5219 C C . LYS B 1 336 ? 5.816 25.719 9.406 1 97.75 336 LYS B C 1
ATOM 5221 O O . LYS B 1 336 ? 6.43 26.688 9.867 1 97.75 336 LYS B O 1
ATOM 5226 N N . LEU B 1 337 ? 4.996 25.859 8.336 1 98.19 337 LEU B N 1
ATOM 5227 C CA . LEU B 1 337 ? 4.586 27.172 7.832 1 98.19 337 LEU B CA 1
ATOM 5228 C C . LEU B 1 337 ? 3.484 27.766 8.703 1 98.19 337 LEU B C 1
ATOM 5230 O O . LEU B 1 337 ? 2.441 27.141 8.906 1 98.19 337 LEU B O 1
ATOM 5234 N N . VAL B 1 338 ? 3.752 28.922 9.242 1 98.38 338 VAL B N 1
ATOM 5235 C CA . VAL B 1 338 ? 2.816 29.594 10.141 1 98.38 338 VAL B CA 1
ATOM 5236 C C . VAL B 1 338 ? 2.5 30.984 9.609 1 98.38 338 VAL B C 1
ATOM 5238 O O . VAL B 1 338 ? 3.408 31.75 9.281 1 98.38 338 VAL B O 1
ATOM 5241 N N . THR B 1 339 ? 1.246 31.266 9.477 1 98.69 339 THR B N 1
ATOM 5242 C CA . THR B 1 339 ? 0.797 32.625 9.211 1 98.69 339 THR B CA 1
ATOM 5243 C C . THR B 1 339 ? 0.746 33.438 10.5 1 98.69 339 THR B C 1
ATOM 5245 O O . THR B 1 339 ? 0.039 33.062 11.445 1 98.69 339 THR B O 1
ATOM 5248 N N . GLN B 1 340 ? 1.538 34.438 10.609 1 98.69 340 GLN B N 1
ATOM 5249 C CA . GLN B 1 340 ? 1.377 35.438 11.648 1 98.69 340 GLN B CA 1
ATOM 5250 C C . GLN B 1 340 ? 0.504 36.594 11.172 1 98.69 340 GLN B C 1
ATOM 5252 O O . GLN B 1 340 ? 0.915 37.375 10.305 1 98.69 340 GLN B O 1
ATOM 5257 N N . LEU B 1 341 ? -0.646 36.688 11.758 1 98.5 341 LEU B N 1
ATOM 5258 C CA . LEU B 1 341 ? -1.573 37.719 11.297 1 98.5 341 LEU B CA 1
ATOM 5259 C C . LEU B 1 341 ? -1.108 39.094 11.734 1 98.5 341 LEU B C 1
ATOM 5261 O O . LEU B 1 341 ? -0.826 39.312 12.914 1 98.5 341 LEU B O 1
ATOM 5265 N N . VAL B 1 342 ? -0.987 39.969 10.773 1 97.81 342 VAL B N 1
ATOM 5266 C CA . VAL B 1 342 ? -0.6 41.344 11.047 1 97.81 342 VAL B CA 1
ATOM 5267 C C . VAL B 1 342 ? -1.655 42.281 10.484 1 97.81 342 VAL B C 1
ATOM 5269 O O . VAL B 1 342 ? -2.496 41.875 9.68 1 97.81 342 VAL B O 1
ATOM 5272 N N . ALA B 1 343 ? -1.535 43.562 10.938 1 89.56 343 ALA B N 1
ATOM 5273 C CA . ALA B 1 343 ? -2.479 44.594 10.508 1 89.56 343 ALA B CA 1
ATOM 5274 C C . ALA B 1 343 ? -2.17 45.062 9.086 1 89.56 343 ALA B C 1
ATOM 5276 O O . ALA B 1 343 ? -1.01 45.062 8.664 1 89.56 343 ALA B O 1
#

Solvent-accessible surface area (backbone atoms only — not comparable to full-atom values): 34440 Å² total; per-residue (Å²): 131,82,80,61,60,24,42,39,34,23,28,52,36,52,29,83,40,57,86,48,89,59,23,52,44,81,41,81,40,72,56,73,83,82,49,87,38,16,31,34,30,42,44,40,33,31,47,50,57,78,64,53,59,65,33,29,37,50,84,67,52,66,91,59,43,73,55,81,62,48,47,57,76,32,62,41,77,27,41,26,33,25,34,24,73,39,54,48,29,97,87,52,55,59,70,41,48,30,26,26,62,56,26,51,34,49,40,41,78,38,52,53,82,37,50,73,44,72,50,51,83,42,92,87,33,94,52,23,49,62,27,78,52,12,68,38,30,50,33,21,48,46,41,44,61,63,70,47,49,61,43,38,83,30,28,37,34,29,33,43,17,33,28,41,36,23,40,43,34,42,24,45,42,33,61,68,49,42,27,68,36,33,34,32,27,22,72,40,69,68,40,16,52,49,36,30,73,58,52,24,76,32,45,36,33,66,75,43,93,55,28,66,62,49,44,45,59,64,55,73,61,47,24,40,27,32,43,38,34,31,37,41,71,61,44,32,55,44,40,78,38,47,26,73,65,13,38,36,30,30,64,44,42,61,64,37,68,55,57,51,69,50,54,46,78,40,54,59,38,30,31,48,28,29,23,34,38,35,24,42,56,54,78,81,45,54,94,46,40,72,61,50,38,50,51,47,50,49,37,42,73,71,61,59,41,83,60,74,74,43,54,32,75,40,82,29,40,80,90,41,47,70,64,60,50,52,35,64,82,69,65,70,47,44,21,24,40,31,38,31,56,45,131,131,83,80,60,61,24,42,39,34,24,28,53,37,51,31,82,41,60,86,49,89,60,24,51,43,81,40,79,38,74,53,74,83,81,47,87,36,17,30,34,30,41,42,40,34,31,48,49,57,78,65,53,57,65,34,30,38,50,84,65,52,65,89,61,41,74,55,80,62,46,45,56,76,32,63,40,77,29,41,27,33,25,33,24,72,40,54,48,29,97,87,52,54,60,70,41,49,29,25,27,63,56,25,51,34,50,40,42,76,38,51,52,82,37,50,74,45,71,50,50,82,42,91,88,33,95,52,23,48,62,27,79,52,12,67,40,30,51,32,21,48,46,41,44,61,62,68,46,50,61,42,40,84,30,29,38,34,29,32,44,15,32,28,41,36,20,42,42,32,43,24,44,43,33,61,69,50,42,27,66,36,32,35,31,28,21,74,40,70,68,42,17,52,50,37,30,73,59,52,24,75,32,45,36,34,67,75,42,93,56,28,66,62,49,44,46,59,62,54,72,62,45,24,39,28,32,44,38,32,31,38,39,70,60,45,32,55,43,40,79,36,46,27,73,64,13,39,35,30,31,63,45,41,62,64,36,68,54,57,51,71,51,54,47,79,40,56,57,37,29,31,49,26,29,23,33,39,35,23,42,57,53,77,81,45,53,93,44,40,70,62,51,38,49,53,47,52,48,37,42,72,71,61,58,40,84,60,74,74,42,54,32,75,40,82,29,40,80,90,41,48,69,64,59,50,52,35,64,82,68,65,72,46,44,21,24,41,30,38,32,58,45,133

pLDDT: mean 96.14, std 4.26, range [65.69, 99.0]

Secondary structure (DSSP, 8-state):
----EEEEEEE-S--SSSPPTTSEEEEEEEPPPPPTTEEEEEEEEEE--THHHHHT-TT--TTT-SS----TTSBPP-EEEEEEEEE--SS--TT-EEEEE--SBSEEEEEGGGEEEEPPPBTTBTTGGGTTTSHHHHHHHIIIIIIS---TT-EEEESSTTBHHHHHHHHIIIIII--SEEEEEESSHHHHHHHHHTT-SEEEETTSTTHHHHHHHHHTS-EEEEEE---HHHHHHHHTTEEEEEEEEE---GGGTTS-PPP-GGGGHHHHTT-EEEE--GGGGGGGHHHHHHHHHHHHHTTSS--TT-EEEEEEEGGGHHHHHGGGGGT--SBEEEEEEE-/----EEEEEEE-S--SSSPPTTSEEEEEEEPPPPPTTEEEEEEEEEE--THHHHHT-TT--TTT-SSPPPPTTSBPP-EEEEEEEEE--SS--TT-EEEEE--SBSEEEEEGGGEEEEPPPBTTBTTGGGTTTSHHHHHHHIIIIIIS---TT-EEEESSTTBHHHHHHHHIIIIII--SEEEEEESSHHHHHHHHHTT-SEEEETTSTTHHHHHHHHHTS-EEEEEE---HHHHHHHHTTEEEEEEEEE---GGGTTS-----GGGGHHHHTT-EEEE--GGGGGGGHHHHHHHHHHHHHTTSS--TT-EEEEEEEGGGHHHHHGGGGGT--SBEEEEEEE-

Foldseek 3Di:
DPDQKKKFKFQAAQDAFDDDPRRIDIDIDTADDADAQKFKWQFFKWFQDLCLLVLRHPPDDCVPDPDHRRYRPGTRKTKTWTATCGDNRPVDDHGFIFIFIAGLMRMHMDGNVRTDGGFDDDPQFDRCCNALLHLLLLVLVCQCCPVQNAAQAFEEEEEPLQERNNVNNLLCNCQVRNHVAYEYEAADPVSQVVSVVQPHPGYFHCPDPCRLVVVLVRSVAAGQEYEAAADAPVVLSNLVRHAQQGEYEYAHHSPCSRPDDHDRPSPCSCVVRVYYYDYDHSVVCVVCSVVSSVVSVVCVVVVSGDDHQQEDEDADESVCVVVQSCCVSVRNGGHTYMYGYDD/DPDQKKKFKFQAAQDAFDDDPRRIDIDIDTADDADAQKFKWQFFKWFQDLCLLVLRHPPDDCVPDPDHRRYRPGTRKTKTWTATCGDNRPVDDHGFIFIFIAGLMRMHMDGNVRTDGGFDDDPQFDRCCNALLHLLLLVLVCQCCPVQNAAQAFEEEEEPLQERNNVNNLLCNCQVRNHVAYEYEAADPVSQVVSVVQPHPGYFHCPDPCRLVVVLVRSVAAGQEYEAAADAPVVLSNLVRHAQQGEYEYAHHSPCSRPDDHDRPSPCSCVVRVYYYDYDHSVVCSVCSVVSSVVSVVCVVVVSGDDHQQEDEDADESVCVVVQSCVVSVRNGGHTYMYGYDD

InterPro domains:
  IPR011032 GroES-like superfamily [SSF50129] (5-142)
  IPR013149 Alcohol dehydrogenase-like, C-terminal [PF00107] (164-289)
  IPR020843 Enoylreductase domain [SM00829] (19-339)
  IPR036291 NAD(P)-binding domain superfamily [SSF51735] (127-304)
  IPR041694 Oxidoreductase, N-terminal domain [PF16884] (7-115)
  IPR045010 Medium-chain dehydrogenase/reductase [PTHR43205] (5-339)

Sequence (686 aa):
MAPTEQKIWIVNENPTHEVQPDTFRLETRPIPELKDGEVLVQVEFISNDPAQRGWIQKGSDPDRAYVKPVRAGEPMRASGIGKILASKSSKWKEGQRVYGYFGWADYVVVPEAGVVMEAIDLPGVTAASLSILGMVAVTAYQGIFEVLDCKPEHTVLVSGAAGAVGSAAIQYAKHIVGAKRVVGIAGGAEKCKWVESLGADACVDYKDPNFAANLKEALQGYADRYFENVGGDVLNAAFRLIKRYGKIGICGMISGYNGKVIPLPNFFEVISNRITIEGFLVLDVVDRYGDIVKKIAGWAKEGKIKLDDAETVVPTKIDDIPKTWQRLFRGENRGKLVTQLVAMAPTEQKIWIVNENPTHEVQPDTFRLETRPIPELKDGEVLVQVEFISNDPAQRGWIQKGSDPDRAYVKPVRAGEPMRASGIGKILASKSSKWKEGQRVYGYFGWADYVVVPEAGVVMEAIDLPGVTAASLSILGMVAVTAYQGIFEVLDCKPEHTVLVSGAAGAVGSAAIQYAKHIVGAKRVVGIAGGAEKCKWVESLGADACVDYKDPNFAANLKEALQGYADRYFENVGGDVLNAAFRLIKRYGKIGICGMISGYNGKVIPLPNFFEVISNRITIEGFLVLDVVDRYGDIVKKIAGWAKEGKIKLDDAETVVPTKIDDIPKTWQRLFRGENRGKLVTQLVA

Organism: NCBI:txid879819

Nearest PDB structures (foldseek):
  6ytz-assembly1_A-2  TM=9.121E-01  e=6.350E-36  Malus domestica
  4we3-assembly1_B  TM=9.023E-01  e=2.500E-36  Zingiber officinale
  4nh4-assembly1_A  TM=8.981E-01  e=3.012E-36  Zingiber officinale
  6eow-assembly1_A  TM=8.970E-01  e=7.191E-36  Rubus idaeus
  6ysb-assembly2_A  TM=9.006E-01  e=7.628E-35  Pyrus ussuriensis x Pyrus communis

Radius of gyration: 29.57 Å; Cα contacts (8 Å, |Δi|>4): 1702; chains: 2; bounding box: 48×97×63 Å